Protein AF-A0A4Q3T831-F1 (afdb_monomer_lite)
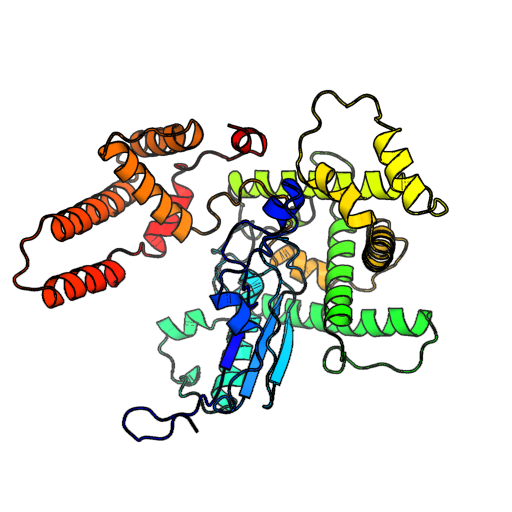
Foldseek 3Di:
DDDDVNHDAAALEAEEAQDAQQDACQPLNCLLVVPPPCPRHDPVSVVQADEDDPSYAAYEYEHELAADDSRRPGDDHHYPHHYHYHYAHFYRCLQVPFFDQCALLAHNALQRASNLVNVVVSLVVCVVSVNPDDDLVPDDPVVNRNNHHDPVLVVLRVQVLVLLQVQLVVVVVVVPDDDDDGLRGPPDPVSNSLSSLLLVLLQQLVFLDPDPPSHGLLPPARNHDHDPQSVQVVSVLSVVVVVLLVLLVVDDPPDDLVVSLVCLVVPPPPPPVDPQADVSVNVNVQSPDPVSVVVSVVSSCSSVCVDDRDDDSSSCNCNHHHDDDNDDPDDPDQRGLQSLLVVLLVLVVCVVVVHDDDPQSVQLVVLVVPQDCVLVVLVVLSVVLVVLVVCLVPDDDPDPVRNVVSVVVCVVVNGDDPVSSVSSVPSCSHDHDHSVSRVD

pLDDT: mean 71.78, std 18.28, range [27.22, 97.31]

Structure (mmCIF, N/CA/C/O backbone):
data_AF-A0A4Q3T831-F1
#
_entry.id   AF-A0A4Q3T831-F1
#
loop_
_atom_site.group_PDB
_atom_site.id
_atom_site.type_symbol
_atom_site.label_atom_id
_atom_site.label_alt_id
_atom_site.label_comp_id
_atom_site.label_asym_id
_atom_site.label_entity_id
_atom_site.label_seq_id
_atom_site.pdbx_PDB_ins_code
_atom_site.Cartn_x
_atom_site.Cartn_y
_atom_site.Cartn_z
_atom_site.occupancy
_atom_site.B_iso_or_equiv
_atom_site.auth_seq_id
_atom_site.auth_comp_id
_atom_site.auth_asym_id
_atom_site.auth_atom_id
_atom_site.pdbx_PDB_model_num
ATOM 1 N N . MET A 1 1 ? -17.849 -31.638 -5.671 1.00 66.44 1 MET A N 1
ATOM 2 C CA . MET A 1 1 ? -18.356 -30.364 -6.210 1.00 66.44 1 MET A CA 1
ATOM 3 C C . MET A 1 1 ? -19.314 -29.795 -5.189 1.00 66.44 1 MET A C 1
ATOM 5 O O . MET A 1 1 ? -20.327 -30.435 -4.913 1.00 66.44 1 MET A O 1
ATOM 9 N N . ALA A 1 2 ? -18.944 -28.670 -4.587 1.00 79.31 2 ALA A N 1
ATOM 10 C CA . ALA A 1 2 ? -19.736 -28.005 -3.566 1.00 79.31 2 ALA A CA 1
ATOM 11 C C . ALA A 1 2 ? -21.132 -27.660 -4.090 1.00 79.31 2 ALA A C 1
ATOM 13 O O . ALA A 1 2 ? -21.319 -27.343 -5.273 1.00 79.31 2 ALA A O 1
ATOM 14 N N . LYS A 1 3 ? -22.114 -27.745 -3.195 1.00 85.88 3 LYS A N 1
ATOM 15 C CA . LYS A 1 3 ? -23.504 -27.407 -3.475 1.00 85.88 3 LYS A CA 1
ATOM 16 C C . LYS A 1 3 ? -24.038 -26.481 -2.390 1.00 85.88 3 LYS A C 1
ATOM 18 O O . LYS A 1 3 ? -23.700 -26.664 -1.227 1.00 85.88 3 LYS A O 1
ATOM 23 N N . CYS A 1 4 ? -24.888 -25.543 -2.782 1.00 81.81 4 CYS A N 1
ATOM 24 C CA . CYS A 1 4 ? -25.719 -24.735 -1.894 1.00 81.81 4 CYS A CA 1
ATOM 25 C C . CYS A 1 4 ? -27.172 -25.030 -2.279 1.00 81.81 4 CYS A C 1
ATOM 27 O O . CYS A 1 4 ? -27.514 -24.903 -3.453 1.00 81.81 4 CYS A O 1
ATOM 29 N N . ASP A 1 5 ? -27.973 -25.556 -1.351 1.00 87.81 5 ASP A N 1
ATOM 30 C CA . ASP A 1 5 ? -29.356 -26.003 -1.596 1.00 87.81 5 ASP A CA 1
ATOM 31 C C . ASP A 1 5 ? -29.519 -26.923 -2.819 1.00 87.81 5 ASP A C 1
ATOM 33 O O . ASP A 1 5 ? -30.431 -26.810 -3.634 1.00 87.81 5 ASP A O 1
ATOM 37 N N . GLY A 1 6 ? -28.574 -27.854 -2.981 1.00 88.44 6 GLY A N 1
ATOM 38 C CA . GLY A 1 6 ? -28.557 -28.802 -4.097 1.00 88.44 6 GLY A CA 1
ATOM 39 C C . GLY A 1 6 ? -28.036 -28.227 -5.420 1.00 88.44 6 GLY A C 1
ATOM 40 O O . GLY A 1 6 ? -27.720 -29.008 -6.324 1.00 88.44 6 GLY A O 1
ATOM 41 N N . LEU A 1 7 ? -27.854 -26.907 -5.520 1.00 88.75 7 LEU A N 1
ATOM 42 C CA . LEU A 1 7 ? -27.310 -26.239 -6.697 1.00 88.75 7 LEU A CA 1
ATOM 43 C C . LEU A 1 7 ? -25.777 -26.260 -6.684 1.00 88.75 7 LEU A C 1
ATOM 45 O O . LEU A 1 7 ? -25.170 -25.930 -5.666 1.00 88.75 7 LEU A O 1
ATOM 49 N N . PRO A 1 8 ? -25.122 -26.631 -7.796 1.00 89.25 8 PRO A N 1
ATOM 50 C CA . PRO A 1 8 ? -23.668 -26.616 -7.891 1.00 89.25 8 PRO A CA 1
ATOM 51 C C . PRO A 1 8 ? -23.115 -25.193 -7.751 1.00 89.25 8 PRO A C 1
ATOM 53 O O . PRO A 1 8 ? -23.466 -24.311 -8.532 1.00 89.25 8 PRO A O 1
ATOM 56 N N . VAL A 1 9 ? -22.188 -24.992 -6.815 1.00 91.44 9 VAL A N 1
ATOM 57 C CA . VAL A 1 9 ? -21.517 -23.702 -6.605 1.00 91.44 9 VAL A CA 1
ATOM 58 C C . VAL A 1 9 ? -20.147 -23.708 -7.275 1.00 91.44 9 VAL A C 1
ATOM 60 O O . VAL A 1 9 ? -19.443 -24.721 -7.298 1.00 91.44 9 VAL A O 1
ATOM 63 N N . ARG A 1 10 ? -19.772 -22.566 -7.857 1.00 90.94 10 ARG A N 1
ATOM 64 C CA . ARG A 1 10 ? -18.441 -22.305 -8.416 1.00 90.94 10 ARG A CA 1
ATOM 65 C C . ARG A 1 10 ? -18.035 -20.874 -8.097 1.00 90.94 10 ARG A C 1
ATOM 67 O O . ARG A 1 10 ? -18.865 -19.974 -8.180 1.00 90.94 10 ARG A O 1
ATOM 74 N N . ILE A 1 11 ? -16.751 -20.669 -7.830 1.00 93.06 11 ILE A N 1
ATOM 75 C CA . ILE A 1 11 ? -16.154 -19.337 -7.740 1.00 93.06 11 ILE A CA 1
ATOM 76 C C . ILE A 1 11 ? -15.509 -19.059 -9.099 1.00 93.06 11 ILE A C 1
ATOM 78 O O . ILE A 1 11 ? -14.463 -19.615 -9.433 1.00 93.06 11 ILE A O 1
ATOM 82 N N . GLY A 1 12 ? -16.182 -18.255 -9.927 1.00 93.06 12 GLY A N 1
ATOM 83 C CA . GLY A 1 12 ? -15.741 -17.974 -11.300 1.00 93.06 12 GLY A CA 1
ATOM 84 C C . GLY A 1 12 ? -14.430 -17.186 -11.368 1.00 93.06 12 GLY A C 1
ATOM 85 O O . GLY A 1 12 ? -13.609 -17.428 -12.251 1.00 93.06 12 GLY A O 1
ATOM 86 N N . PHE A 1 13 ? -14.221 -16.286 -10.409 1.00 96.19 13 PHE A N 1
ATOM 87 C CA . PHE A 1 13 ? -13.048 -15.431 -10.311 1.00 96.19 13 PHE A CA 1
ATOM 88 C C . PHE A 1 13 ? -12.787 -15.083 -8.846 1.00 96.19 13 PHE A C 1
ATOM 90 O O . PHE A 1 13 ? -13.714 -14.697 -8.136 1.00 96.19 13 PHE A O 1
ATOM 97 N N . LEU A 1 14 ? -11.535 -15.208 -8.415 1.00 96.31 14 LEU A N 1
ATOM 98 C CA . LEU A 1 14 ? -11.050 -14.755 -7.118 1.00 96.31 14 LEU A CA 1
ATOM 99 C C . LEU A 1 14 ? -9.979 -13.683 -7.351 1.00 96.31 14 LEU A C 1
ATOM 101 O O . LEU A 1 14 ? -8.884 -13.990 -7.821 1.00 96.31 14 LEU A O 1
ATOM 105 N N . GLY A 1 15 ? -10.324 -12.428 -7.066 1.00 96.19 15 GLY A N 1
ATOM 106 C CA . GLY A 1 15 ? -9.401 -11.297 -7.117 1.00 96.19 15 GLY A CA 1
ATOM 107 C C . GLY A 1 15 ? -8.877 -10.988 -5.722 1.00 96.19 15 GLY A C 1
ATOM 108 O O . GLY A 1 15 ? -9.672 -10.779 -4.811 1.00 96.19 15 GLY A O 1
ATOM 109 N N . LEU A 1 16 ? -7.559 -10.978 -5.563 1.00 94.38 16 LEU A N 1
ATOM 110 C CA . LEU A 1 16 ? -6.878 -10.760 -4.294 1.00 94.38 16 LEU A CA 1
ATOM 111 C C . LEU A 1 16 ? -5.893 -9.601 -4.423 1.00 94.38 16 LEU A C 1
ATOM 113 O O . LEU A 1 16 ? -5.193 -9.484 -5.431 1.00 94.38 16 LEU A O 1
ATOM 117 N N . PHE A 1 17 ? -5.808 -8.792 -3.375 1.00 94.19 17 PHE A N 1
ATOM 118 C CA . PHE A 1 17 ? -4.806 -7.746 -3.221 1.00 94.19 17 PHE A CA 1
ATOM 119 C C . PHE A 1 17 ? -4.042 -8.018 -1.933 1.00 94.19 17 PHE A C 1
ATOM 121 O O . PHE A 1 17 ? -4.667 -8.208 -0.893 1.00 94.19 17 PHE A O 1
ATOM 128 N N . GLU A 1 18 ? -2.721 -8.093 -2.045 1.00 87.69 18 GLU A N 1
ATOM 129 C CA . GLU A 1 18 ? -1.733 -8.215 -0.976 1.00 87.69 18 GLU A CA 1
ATOM 130 C C . GLU A 1 18 ? -2.238 -8.932 0.283 1.00 87.69 18 GLU A C 1
ATOM 132 O O . GLU A 1 18 ? -2.430 -8.335 1.339 1.00 87.69 18 GLU A O 1
ATOM 137 N N . CYS A 1 19 ? -2.511 -10.233 0.170 1.00 82.69 19 CYS A N 1
ATOM 138 C CA . CYS A 1 19 ? -3.091 -10.989 1.277 1.00 82.69 19 CYS A CA 1
ATOM 139 C C . CYS A 1 19 ? -2.141 -11.082 2.477 1.00 82.69 19 CYS A C 1
ATOM 141 O O . CYS A 1 19 ? -0.988 -11.486 2.338 1.00 82.69 19 CYS A O 1
ATOM 143 N N . VAL A 1 20 ? -2.664 -10.822 3.677 1.00 76.25 20 VAL A N 1
ATOM 144 C CA . VAL A 1 20 ? -1.948 -10.960 4.952 1.00 76.25 20 VAL A CA 1
ATOM 145 C C . VAL A 1 20 ? -2.756 -11.863 5.882 1.00 76.25 20 VAL A C 1
ATOM 147 O O . VAL A 1 20 ? -3.872 -11.529 6.267 1.00 76.25 20 VAL A O 1
ATOM 150 N N . ALA A 1 21 ? -2.208 -13.026 6.243 1.00 61.59 21 ALA A N 1
ATOM 151 C CA . ALA A 1 21 ? -2.869 -14.013 7.106 1.00 61.59 21 ALA A CA 1
ATOM 152 C C . ALA A 1 21 ? -2.346 -14.024 8.555 1.00 61.59 21 ALA A C 1
ATOM 154 O O . ALA A 1 21 ? -2.582 -14.984 9.293 1.00 61.59 21 ALA A O 1
ATOM 155 N N . SER A 1 22 ? -1.614 -12.991 8.979 1.00 55.34 22 SER A N 1
ATOM 156 C CA . SER A 1 22 ? -1.247 -12.798 10.384 1.00 55.34 22 SER A CA 1
ATOM 157 C C . SER A 1 22 ? -2.338 -12.011 11.104 1.00 55.34 22 SER A C 1
ATOM 159 O O . SER A 1 22 ? -2.467 -10.804 10.926 1.00 55.34 22 SER A O 1
ATOM 161 N N . VAL A 1 23 ? -3.101 -12.694 11.951 1.00 39.81 23 VAL A N 1
ATOM 162 C CA . VAL A 1 23 ? -3.915 -12.056 12.990 1.00 39.81 23 VAL A CA 1
ATOM 163 C C . VAL A 1 23 ? -3.530 -12.761 14.287 1.00 39.81 23 VAL A C 1
ATOM 165 O O . VAL A 1 23 ? -3.623 -13.983 14.368 1.00 39.81 23 VAL A O 1
ATOM 168 N N . GLY A 1 24 ? -2.995 -12.018 15.257 1.00 41.53 24 GLY A N 1
ATOM 169 C CA . GLY A 1 24 ? -2.361 -12.546 16.473 1.00 41.53 24 GLY A CA 1
ATOM 170 C C . GLY A 1 24 ? -1.167 -11.689 16.915 1.00 41.53 24 GLY A C 1
ATOM 171 O O . GLY A 1 24 ? -0.961 -10.605 16.370 1.00 41.53 24 GLY A O 1
ATOM 172 N N . LEU A 1 25 ? -0.363 -12.163 17.885 1.00 36.12 25 LEU A N 1
ATOM 173 C CA . LEU A 1 25 ? 0.940 -11.547 18.187 1.00 36.12 25 LEU A CA 1
ATOM 174 C C . LEU A 1 25 ? 1.738 -11.451 16.882 1.00 36.12 25 LEU A C 1
ATOM 176 O O . LEU A 1 25 ? 2.083 -12.469 16.284 1.00 36.12 25 LEU A O 1
ATOM 180 N N . ALA A 1 26 ? 2.018 -10.222 16.468 1.00 43.75 26 ALA A N 1
ATOM 181 C CA . ALA A 1 26 ? 2.824 -9.900 15.307 1.00 43.75 26 ALA A CA 1
ATOM 182 C C . ALA A 1 26 ? 4.107 -10.743 15.220 1.00 43.75 26 ALA A C 1
ATOM 184 O O . ALA A 1 26 ? 4.746 -10.992 16.247 1.00 43.75 26 ALA A O 1
ATOM 185 N N . ASP A 1 27 ? 4.560 -11.121 14.015 1.00 42.66 27 ASP A N 1
ATOM 186 C CA . ASP A 1 27 ? 5.849 -11.823 13.857 1.00 42.66 27 ASP A CA 1
ATOM 187 C C . ASP A 1 27 ? 7.002 -10.999 14.463 1.00 42.66 27 ASP A C 1
ATOM 189 O O . ASP A 1 27 ? 7.954 -11.548 15.012 1.00 42.66 27 ASP A O 1
ATOM 193 N N . SER A 1 28 ? 6.882 -9.670 14.464 1.00 38.12 28 SER A N 1
ATOM 194 C CA . SER A 1 28 ? 7.764 -8.743 15.182 1.00 38.12 28 SER A CA 1
ATOM 195 C C . SER A 1 28 ? 7.709 -8.901 16.709 1.00 38.12 28 SER A C 1
ATOM 197 O O . SER A 1 28 ? 8.761 -8.909 17.338 1.00 38.12 28 SER A O 1
ATOM 199 N N . ALA A 1 29 ? 6.528 -9.061 17.312 1.00 38.28 29 ALA A N 1
ATOM 200 C CA . ALA A 1 29 ? 6.341 -9.251 18.747 1.00 38.28 29 ALA A CA 1
ATOM 201 C C . ALA A 1 29 ? 6.828 -10.644 19.180 1.00 38.28 29 ALA A C 1
ATOM 203 O O . ALA A 1 29 ? 7.509 -10.771 20.195 1.00 38.28 29 ALA A O 1
ATOM 204 N N . ARG A 1 30 ? 6.628 -11.675 18.347 1.00 51.44 30 ARG A N 1
ATOM 205 C CA . ARG A 1 30 ? 7.252 -13.002 18.501 1.00 51.44 30 ARG A CA 1
ATOM 206 C C . ARG A 1 30 ? 8.780 -12.920 18.425 1.00 51.44 30 ARG A C 1
ATOM 208 O O . ARG A 1 30 ? 9.484 -13.445 19.292 1.00 51.44 30 ARG A O 1
ATOM 215 N N . ARG A 1 31 ? 9.312 -12.239 17.402 1.00 44.28 31 ARG A N 1
ATOM 216 C CA . ARG A 1 31 ? 10.754 -12.010 17.218 1.00 44.28 31 ARG A CA 1
ATOM 217 C C . ARG A 1 31 ? 11.348 -11.067 18.252 1.00 44.28 31 ARG A C 1
ATOM 219 O O . ARG A 1 31 ? 12.555 -11.128 18.433 1.00 44.28 31 ARG A O 1
ATOM 226 N N . ALA A 1 32 ? 10.568 -10.232 18.926 1.00 41.03 32 ALA A N 1
ATOM 227 C CA . ALA A 1 32 ? 11.025 -9.433 20.056 1.00 41.03 32 ALA A CA 1
ATOM 228 C C . ALA A 1 32 ? 11.035 -10.278 21.342 1.00 41.03 32 ALA A C 1
ATOM 230 O O . ALA A 1 32 ? 12.043 -10.305 22.045 1.00 41.03 32 ALA A O 1
ATOM 231 N N . ALA A 1 33 ? 9.977 -11.060 21.585 1.00 39.88 33 ALA A N 1
ATOM 232 C CA . ALA A 1 33 ? 9.786 -11.861 22.797 1.00 39.88 33 ALA A CA 1
ATOM 233 C C . ALA A 1 33 ? 10.548 -13.202 22.820 1.00 39.88 33 ALA A C 1
ATOM 235 O O . ALA A 1 33 ? 10.699 -13.798 23.880 1.00 39.88 33 ALA A O 1
ATOM 236 N N . GLY A 1 34 ? 11.056 -13.696 21.682 1.00 37.34 34 GLY A N 1
ATOM 237 C CA . GLY A 1 34 ? 11.853 -14.932 21.636 1.00 37.34 34 GLY A CA 1
ATOM 238 C C . GLY A 1 34 ? 11.060 -16.215 21.912 1.00 37.34 34 GLY A C 1
ATOM 239 O O . GLY A 1 34 ? 11.649 -17.204 22.335 1.00 37.34 34 GLY A O 1
ATOM 240 N N . LEU A 1 35 ? 9.746 -16.206 21.672 1.00 42.84 35 LEU A N 1
ATOM 241 C CA . LEU A 1 35 ? 8.854 -17.345 21.894 1.00 42.84 35 LEU A CA 1
ATOM 242 C C . LEU A 1 35 ? 8.800 -18.241 20.635 1.00 42.84 35 LEU A C 1
ATOM 244 O O . LEU A 1 35 ? 8.311 -17.793 19.596 1.00 42.84 35 LEU A O 1
ATOM 248 N N . PRO A 1 36 ? 9.295 -19.494 20.684 1.00 39.22 36 PRO A N 1
ATOM 249 C CA . PRO A 1 36 ? 9.430 -20.346 19.498 1.00 39.22 36 PRO A CA 1
ATOM 250 C C . PRO A 1 36 ? 8.151 -21.100 19.078 1.00 39.22 36 PRO A C 1
ATOM 252 O O . PRO A 1 36 ? 8.168 -21.726 18.025 1.00 39.22 36 PRO A O 1
ATOM 255 N N . MET A 1 37 ? 7.055 -21.047 19.852 1.00 36.31 37 MET A N 1
ATOM 256 C CA . MET A 1 37 ? 5.898 -21.961 19.706 1.00 36.31 37 MET A CA 1
ATOM 257 C C . MET A 1 37 ? 4.566 -21.294 19.298 1.00 36.31 37 MET A C 1
ATOM 259 O O . MET A 1 37 ? 3.517 -21.918 19.417 1.00 36.31 37 MET A O 1
ATOM 263 N N . ALA A 1 38 ? 4.578 -20.047 18.822 1.00 40.38 38 ALA A N 1
ATOM 264 C CA . ALA A 1 38 ? 3.385 -19.376 18.296 1.00 40.38 38 ALA A CA 1
ATOM 265 C C . ALA A 1 38 ? 3.755 -18.661 16.993 1.00 40.38 38 ALA A C 1
ATOM 267 O O . ALA A 1 38 ? 4.448 -17.649 17.013 1.00 40.38 38 ALA A O 1
ATOM 268 N N . ASP A 1 39 ? 3.347 -19.210 15.855 1.00 42.56 39 ASP A N 1
ATOM 269 C CA . ASP A 1 39 ? 3.689 -18.744 14.506 1.00 42.56 39 ASP A CA 1
ATOM 270 C C . ASP A 1 39 ? 2.842 -17.546 14.031 1.00 42.56 39 ASP A C 1
ATOM 272 O O . ASP A 1 39 ? 2.911 -17.167 12.867 1.00 42.56 39 ASP A O 1
ATOM 276 N N . GLY A 1 40 ? 2.069 -16.922 14.928 1.00 41.53 40 GLY A N 1
ATOM 277 C CA . GLY A 1 40 ? 1.217 -15.770 14.613 1.00 41.53 40 GLY A CA 1
ATOM 278 C C . GLY A 1 40 ? -0.035 -16.127 13.806 1.00 41.53 40 GLY A C 1
ATOM 279 O O . GLY A 1 40 ? -0.748 -15.231 13.357 1.00 41.53 40 GLY A O 1
ATOM 280 N N . HIS A 1 41 ? -0.324 -17.419 13.635 1.00 43.38 41 HIS A N 1
ATOM 281 C CA . HIS A 1 41 ? -1.522 -17.894 12.964 1.00 43.38 41 HIS A CA 1
ATOM 282 C C . HIS A 1 41 ? -2.525 -18.406 13.992 1.00 43.38 41 HIS A C 1
ATOM 284 O O . HIS A 1 41 ? -2.296 -19.401 14.676 1.00 43.38 41 HIS A O 1
ATOM 290 N N . PHE A 1 42 ? -3.690 -17.760 14.079 1.00 44.25 42 PHE A N 1
ATOM 291 C CA . PHE A 1 42 ? -4.866 -18.461 14.593 1.00 44.25 42 PHE A CA 1
ATOM 292 C C . PHE A 1 42 ? -5.132 -19.701 13.727 1.00 44.25 42 PHE A C 1
ATOM 294 O O . PHE A 1 42 ? -4.786 -19.730 12.545 1.00 44.25 42 PHE A O 1
ATOM 301 N N . ALA A 1 43 ? -5.799 -20.711 14.292 1.00 46.50 43 ALA A N 1
ATOM 302 C CA . ALA A 1 43 ? -6.079 -21.981 13.614 1.00 46.50 43 ALA A CA 1
ATOM 303 C C . ALA A 1 43 ? -6.717 -21.822 12.213 1.00 46.50 43 ALA A C 1
ATOM 305 O O . ALA A 1 43 ? -6.499 -22.662 11.345 1.00 46.50 43 ALA A O 1
ATOM 306 N N . TRP A 1 44 ? -7.445 -20.726 11.956 1.00 49.38 44 TRP A N 1
ATOM 307 C CA . TRP A 1 44 ? -8.031 -20.428 10.644 1.00 49.38 44 TRP A CA 1
ATOM 308 C C . TRP A 1 44 ? -7.004 -19.989 9.585 1.00 49.38 44 T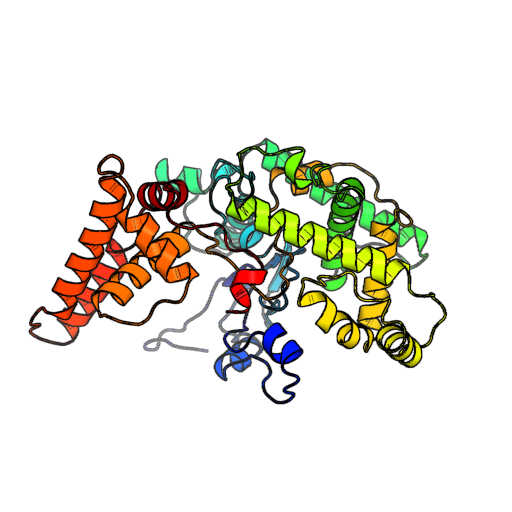RP A C 1
ATOM 310 O O . TRP A 1 44 ? -7.199 -20.256 8.405 1.00 49.38 44 TRP A O 1
ATOM 320 N N . ALA A 1 45 ? -5.885 -19.364 9.959 1.00 50.53 45 ALA A N 1
ATOM 321 C CA . ALA A 1 45 ? -4.866 -18.934 8.999 1.00 50.53 45 ALA A CA 1
ATOM 322 C C . ALA A 1 45 ? -4.032 -20.114 8.458 1.00 50.53 45 ALA A C 1
ATOM 324 O O . ALA A 1 45 ? -3.479 -20.035 7.360 1.00 50.53 45 ALA A O 1
ATOM 325 N N . ALA A 1 46 ? -4.002 -21.246 9.174 1.00 54.50 46 ALA A N 1
ATOM 326 C CA . ALA A 1 46 ? -3.493 -22.508 8.637 1.00 54.50 46 ALA A CA 1
ATOM 327 C C . ALA A 1 46 ? -4.357 -23.032 7.471 1.00 54.50 46 ALA A C 1
ATOM 329 O O . ALA A 1 46 ? -3.824 -23.639 6.544 1.00 54.50 46 ALA A O 1
ATOM 330 N N . GLU A 1 47 ? -5.667 -22.751 7.472 1.00 59.94 47 GLU A N 1
ATOM 331 C CA . GLU A 1 47 ? -6.566 -23.091 6.360 1.00 59.94 47 GLU A CA 1
ATOM 332 C C . GLU A 1 47 ? -6.283 -22.239 5.114 1.00 59.94 47 GLU A C 1
ATOM 334 O O . GLU A 1 47 ? -6.321 -22.761 4.005 1.00 59.94 47 GLU A O 1
ATOM 339 N N . VAL A 1 48 ? -5.913 -20.962 5.278 1.00 62.62 48 VAL A N 1
ATOM 340 C CA . VAL A 1 48 ? -5.587 -20.044 4.162 1.00 62.62 48 VAL A CA 1
ATOM 341 C C . VAL A 1 48 ? -4.328 -20.478 3.393 1.00 62.62 48 VAL A C 1
ATOM 343 O O . VAL A 1 48 ? -4.161 -20.134 2.226 1.00 62.62 48 VAL A O 1
ATOM 346 N N . ARG A 1 49 ? -3.451 -21.274 4.019 1.00 64.75 49 ARG A N 1
ATOM 347 C CA . ARG A 1 49 ? -2.263 -21.853 3.368 1.00 64.75 49 ARG A CA 1
ATOM 348 C C . ARG A 1 49 ? -2.536 -23.120 2.568 1.00 64.75 49 ARG A C 1
ATOM 350 O O . ARG A 1 49 ? -1.646 -23.567 1.845 1.00 64.75 49 ARG A O 1
ATOM 357 N N . LYS A 1 50 ? -3.710 -23.734 2.723 1.00 74.50 50 LYS A N 1
ATOM 358 C CA . LYS A 1 50 ? -4.075 -24.902 1.923 1.00 74.50 50 LYS A CA 1
ATOM 359 C C . LYS A 1 50 ? -4.344 -24.471 0.487 1.00 74.50 50 LYS A C 1
ATOM 361 O O . LYS A 1 50 ? -4.737 -23.336 0.223 1.00 74.50 50 LYS A O 1
ATOM 366 N N . THR A 1 51 ? -4.162 -25.403 -0.440 1.00 82.50 51 THR A N 1
ATOM 367 C CA . THR A 1 51 ? -4.575 -25.205 -1.826 1.00 82.50 51 THR A CA 1
ATOM 368 C C . THR A 1 51 ? -6.057 -24.850 -1.879 1.00 82.50 51 THR A C 1
ATOM 370 O O . THR A 1 51 ? -6.881 -25.492 -1.222 1.00 82.50 51 THR A O 1
ATOM 373 N N . LEU A 1 52 ? -6.390 -23.818 -2.655 1.00 87.19 52 LEU A N 1
ATOM 374 C CA . LEU A 1 52 ? -7.764 -23.386 -2.854 1.00 87.19 52 LEU A CA 1
ATOM 375 C C . LEU A 1 52 ? -8.644 -24.544 -3.338 1.00 87.19 52 LEU A C 1
ATOM 377 O O . LEU A 1 52 ? -8.188 -25.398 -4.103 1.00 87.19 52 LEU A O 1
ATOM 381 N N . PRO A 1 53 ? -9.929 -24.544 -2.950 1.00 88.38 53 PRO A N 1
ATOM 382 C CA . PRO A 1 53 ? -10.847 -25.593 -3.351 1.00 88.38 53 PRO A CA 1
ATOM 383 C C . PRO A 1 53 ? -11.040 -25.620 -4.882 1.00 88.38 53 PRO A C 1
ATOM 385 O O . PRO A 1 53 ? -11.022 -24.566 -5.530 1.00 88.38 53 PRO A O 1
ATOM 388 N N . PRO A 1 54 ? -11.290 -26.802 -5.481 1.00 89.75 54 PRO A N 1
ATOM 389 C CA . PRO A 1 54 ? -11.426 -26.981 -6.935 1.00 89.75 54 PRO A CA 1
ATOM 390 C C . PRO A 1 54 ? -12.628 -26.237 -7.546 1.00 89.75 54 PRO A C 1
ATOM 392 O O . PRO A 1 54 ? -12.784 -26.147 -8.767 1.00 89.75 54 PRO A O 1
ATOM 395 N N . GLU A 1 55 ? -13.520 -25.715 -6.707 1.00 92.62 55 GLU A N 1
ATOM 396 C CA . GLU A 1 55 ? -14.605 -24.821 -7.085 1.00 92.62 55 GLU A CA 1
ATOM 397 C C . GLU A 1 55 ? -14.114 -23.469 -7.627 1.00 92.62 55 GLU A C 1
ATOM 399 O O . GLU A 1 55 ? -14.855 -22.838 -8.391 1.00 92.62 55 GLU A O 1
ATOM 404 N N . VAL A 1 56 ? -12.895 -23.040 -7.275 1.00 92.81 56 VAL A N 1
ATOM 405 C CA . VAL A 1 56 ? -12.266 -21.812 -7.779 1.00 92.81 56 VAL A CA 1
ATOM 406 C C . VAL A 1 56 ? -11.738 -22.040 -9.192 1.00 92.81 56 VAL A C 1
ATOM 408 O O . VAL A 1 56 ? -10.993 -22.979 -9.459 1.00 92.81 56 VAL A O 1
ATOM 411 N N . ARG A 1 57 ? -12.155 -21.186 -10.132 1.00 93.56 57 ARG A N 1
ATOM 412 C CA . ARG A 1 57 ? -11.861 -21.357 -11.566 1.00 93.56 57 ARG A CA 1
ATOM 413 C C . ARG A 1 57 ? -10.752 -20.465 -12.094 1.00 93.56 57 ARG A C 1
ATOM 415 O O . ARG A 1 57 ? -10.155 -20.812 -13.111 1.00 93.56 57 ARG A O 1
ATOM 422 N N . ARG A 1 58 ? -10.504 -19.331 -11.449 1.00 93.75 58 ARG A N 1
ATOM 423 C CA . ARG A 1 58 ? -9.450 -18.389 -11.820 1.00 93.75 58 ARG A CA 1
ATOM 424 C C . ARG A 1 58 ? -9.077 -17.537 -10.621 1.00 93.75 58 ARG A C 1
ATOM 426 O O . ARG A 1 58 ? -9.970 -17.059 -9.924 1.00 93.75 58 ARG A O 1
ATOM 433 N N . VAL A 1 59 ? -7.783 -17.305 -10.443 1.00 94.19 59 VAL A N 1
ATOM 434 C CA . VAL A 1 59 ? -7.243 -16.447 -9.387 1.00 94.19 59 VAL A CA 1
ATOM 435 C C . VAL A 1 59 ? -6.341 -15.386 -10.002 1.00 94.19 59 VAL A C 1
ATOM 437 O O . VAL A 1 59 ? -5.481 -15.701 -10.825 1.00 94.19 59 VAL A O 1
ATOM 440 N N . VAL A 1 60 ? -6.521 -14.139 -9.580 1.00 95.00 60 VAL A N 1
ATOM 441 C CA . VAL A 1 60 ? -5.566 -13.051 -9.812 1.00 95.00 60 VAL A CA 1
ATOM 442 C C . VAL A 1 60 ? -5.186 -12.482 -8.456 1.00 95.00 60 VAL A C 1
ATOM 444 O O . VAL A 1 60 ? -6.066 -12.080 -7.701 1.00 95.00 60 VAL A O 1
ATOM 447 N N . HIS A 1 61 ? -3.894 -12.448 -8.154 1.00 91.69 61 HIS A N 1
ATOM 448 C CA . HIS A 1 61 ? -3.364 -11.953 -6.891 1.00 91.69 61 HIS A CA 1
ATOM 449 C C . HIS A 1 61 ? -2.331 -10.855 -7.155 1.00 91.69 61 HIS A C 1
ATOM 451 O O . HIS A 1 61 ? -1.298 -11.093 -7.776 1.00 91.69 61 HIS A O 1
ATOM 457 N N . MET A 1 62 ? -2.635 -9.632 -6.731 1.00 93.88 62 MET A N 1
ATOM 458 C CA . MET A 1 62 ? -1.754 -8.475 -6.890 1.00 93.88 62 MET A CA 1
ATOM 459 C C . MET A 1 62 ? -0.937 -8.273 -5.623 1.00 93.88 62 MET A C 1
ATOM 461 O O . MET A 1 62 ? -1.513 -8.230 -4.542 1.00 93.88 62 MET A O 1
ATOM 465 N N . LEU A 1 63 ? 0.381 -8.172 -5.769 1.00 86.38 63 LEU A N 1
ATOM 466 C CA . LEU A 1 63 ? 1.348 -8.222 -4.679 1.00 86.38 63 LEU A CA 1
ATOM 467 C C . LEU A 1 63 ? 2.098 -6.895 -4.546 1.00 86.38 63 LEU A C 1
ATOM 469 O O . LEU A 1 63 ? 2.534 -6.346 -5.558 1.00 86.38 63 LEU A O 1
ATOM 473 N N . ALA A 1 64 ? 2.310 -6.408 -3.331 1.00 89.19 64 ALA A N 1
ATOM 474 C CA . ALA A 1 64 ? 3.083 -5.208 -3.040 1.00 89.19 64 ALA A CA 1
ATOM 475 C C . ALA A 1 64 ? 4.583 -5.518 -3.027 1.00 89.19 64 ALA A C 1
ATOM 477 O O . ALA A 1 64 ? 5.067 -6.369 -2.285 1.00 89.19 64 ALA A O 1
ATOM 478 N N . ALA A 1 65 ? 5.347 -4.818 -3.862 1.00 86.75 65 ALA A N 1
ATOM 479 C CA . ALA A 1 65 ? 6.777 -5.071 -3.991 1.00 86.75 65 ALA A CA 1
ATOM 480 C C . ALA A 1 65 ? 7.622 -4.453 -2.869 1.00 86.75 65 ALA A C 1
ATOM 482 O O . ALA A 1 65 ? 8.755 -4.883 -2.659 1.00 86.75 65 ALA A O 1
ATOM 483 N N . HIS A 1 66 ? 7.105 -3.420 -2.200 1.00 88.19 66 HIS A N 1
ATOM 484 C CA . HIS A 1 66 ? 7.851 -2.642 -1.211 1.00 88.19 66 HIS A CA 1
ATOM 485 C C . HIS A 1 66 ? 7.324 -2.822 0.214 1.00 88.19 66 HIS A C 1
ATOM 487 O O . HIS A 1 66 ? 7.855 -2.200 1.127 1.00 88.19 66 HIS A O 1
ATOM 493 N N . GLU A 1 67 ? 6.320 -3.674 0.434 1.00 82.94 67 GLU A N 1
ATOM 494 C CA . GLU A 1 67 ? 5.825 -3.970 1.777 1.00 82.94 67 GLU A CA 1
ATOM 495 C C . GLU A 1 67 ? 6.874 -4.774 2.563 1.00 82.94 67 GLU A C 1
ATOM 497 O O . GLU A 1 67 ? 7.182 -5.922 2.248 1.00 82.94 67 GLU A O 1
ATOM 502 N N . GLN A 1 68 ? 7.473 -4.143 3.574 1.00 71.94 68 GLN A N 1
ATOM 503 C CA . GLN A 1 68 ? 8.596 -4.703 4.337 1.00 71.94 68 GLN A CA 1
ATOM 504 C C . GLN A 1 68 ? 8.267 -4.932 5.809 1.00 71.94 68 GLN A C 1
ATOM 506 O O . GLN A 1 68 ? 9.120 -5.390 6.579 1.00 71.94 68 GLN A O 1
ATOM 511 N N . ARG A 1 69 ? 7.040 -4.618 6.232 1.00 72.12 69 ARG A N 1
ATOM 512 C CA . ARG A 1 69 ? 6.652 -4.744 7.630 1.00 72.12 69 ARG A CA 1
ATOM 513 C C . ARG A 1 69 ? 6.521 -6.212 7.978 1.00 72.12 69 ARG A C 1
ATOM 515 O O . ARG A 1 69 ? 5.737 -6.949 7.392 1.00 72.12 69 ARG A O 1
ATOM 522 N N . LEU A 1 70 ? 7.193 -6.610 9.054 1.00 59.56 70 LEU A N 1
ATOM 523 C CA . LEU A 1 70 ? 7.048 -7.949 9.641 1.00 59.56 70 LEU A CA 1
ATOM 524 C C . LEU A 1 70 ? 5.604 -8.282 10.044 1.00 59.56 70 LEU A C 1
ATOM 526 O O . LEU A 1 70 ? 5.276 -9.442 10.263 1.00 59.56 70 LEU A O 1
ATOM 530 N N . ASN A 1 71 ? 4.771 -7.253 10.179 1.00 62.22 71 ASN A N 1
ATOM 531 C CA . ASN A 1 71 ? 3.362 -7.353 10.514 1.00 62.22 71 ASN A CA 1
ATOM 532 C C . ASN A 1 71 ? 2.438 -7.665 9.350 1.00 62.22 71 ASN A C 1
ATOM 534 O O . ASN A 1 71 ? 1.308 -8.084 9.569 1.00 62.22 71 ASN A O 1
ATOM 538 N N . PHE A 1 72 ? 2.915 -7.410 8.137 1.00 68.50 72 PHE A N 1
ATOM 539 C CA . PHE A 1 72 ? 2.188 -7.640 6.905 1.00 68.50 72 PHE A CA 1
ATOM 540 C C . PHE A 1 72 ? 2.935 -8.705 6.090 1.00 68.50 72 PHE A C 1
ATOM 542 O O . PHE A 1 72 ? 3.334 -8.441 4.959 1.00 68.50 72 PHE A O 1
ATOM 549 N N . PRO A 1 73 ? 3.199 -9.909 6.649 1.00 65.12 73 PRO A N 1
ATOM 550 C CA . PRO A 1 73 ? 3.826 -10.968 5.884 1.00 65.12 73 PRO A CA 1
ATOM 551 C C . PRO A 1 73 ? 2.881 -11.398 4.763 1.00 65.12 73 PRO A C 1
ATOM 553 O O . PRO A 1 73 ? 1.771 -11.887 5.010 1.00 65.12 73 PRO A O 1
ATOM 556 N N . LEU A 1 74 ? 3.356 -11.254 3.527 1.00 69.62 74 LEU A N 1
ATOM 557 C CA . LEU A 1 74 ? 2.626 -11.697 2.353 1.00 69.62 74 LEU A CA 1
ATOM 558 C C . LEU A 1 74 ? 2.226 -13.174 2.480 1.00 69.62 74 LEU A C 1
ATOM 560 O O . LEU A 1 74 ? 3.043 -14.064 2.731 1.00 69.62 74 LEU A O 1
ATOM 564 N N . THR A 1 75 ? 0.950 -13.439 2.233 1.00 74.44 75 THR A N 1
ATOM 565 C CA . THR A 1 75 ? 0.367 -14.774 2.151 1.00 74.44 75 THR A CA 1
ATOM 566 C C . THR A 1 75 ? 0.073 -15.107 0.698 1.00 74.44 75 THR A C 1
ATOM 568 O O . THR A 1 75 ? -0.969 -14.749 0.154 1.00 74.44 75 THR A O 1
ATOM 571 N N . ARG A 1 76 ? 1.005 -15.816 0.058 1.00 76.44 76 ARG A N 1
ATOM 572 C CA . ARG A 1 76 ? 0.810 -16.336 -1.300 1.00 76.44 76 ARG A CA 1
ATOM 573 C C . ARG A 1 76 ? -0.170 -17.504 -1.287 1.00 76.44 76 ARG A C 1
ATOM 575 O O . ARG A 1 76 ? -0.082 -18.385 -0.432 1.00 76.44 76 ARG A O 1
ATOM 582 N N . ILE A 1 77 ? -1.082 -17.506 -2.252 1.00 77.69 77 ILE A N 1
ATOM 583 C CA . ILE A 1 77 ? -2.157 -18.491 -2.349 1.00 77.69 77 ILE A CA 1
ATOM 584 C C . ILE A 1 77 ? -1.751 -19.619 -3.293 1.00 77.69 77 ILE A C 1
ATOM 586 O O . ILE A 1 77 ? -1.186 -19.390 -4.360 1.00 77.69 77 ILE A O 1
ATOM 590 N N . GLN A 1 78 ? -2.049 -20.856 -2.907 1.00 77.44 78 GLN A N 1
ATOM 591 C CA . GLN A 1 78 ? -1.859 -22.027 -3.759 1.00 77.44 78 GLN A CA 1
ATOM 592 C C . GLN A 1 78 ? -3.187 -22.384 -4.423 1.00 77.44 78 GLN A C 1
ATOM 594 O O . GLN A 1 78 ? -4.218 -22.413 -3.757 1.00 77.44 78 GLN A O 1
ATOM 599 N N . ALA A 1 79 ? -3.191 -22.659 -5.726 1.00 81.69 79 ALA A N 1
ATOM 600 C CA . ALA A 1 79 ? -4.413 -22.980 -6.457 1.00 81.69 79 ALA A CA 1
ATOM 601 C C . ALA A 1 79 ? -4.138 -23.941 -7.619 1.00 81.69 79 ALA A C 1
ATOM 603 O O . ALA A 1 79 ? -3.199 -23.726 -8.382 1.00 81.69 79 ALA A O 1
ATOM 604 N N . ASP A 1 80 ? -5.019 -24.927 -7.805 1.00 87.94 80 ASP A N 1
ATOM 605 C CA . ASP A 1 80 ? -4.965 -25.904 -8.911 1.00 87.94 80 ASP A CA 1
ATOM 606 C C . ASP A 1 80 ? -5.755 -25.440 -10.155 1.00 87.94 80 ASP A C 1
ATOM 608 O O . ASP A 1 80 ? -6.203 -26.231 -10.986 1.00 87.94 80 ASP A O 1
ATOM 612 N N . CYS A 1 81 ? -5.961 -24.130 -10.286 1.00 88.06 81 CYS A N 1
ATOM 613 C CA . CYS A 1 81 ? -6.643 -23.491 -11.409 1.00 88.06 81 CYS A CA 1
ATOM 614 C C . CYS A 1 81 ? -5.730 -22.422 -12.037 1.00 88.06 81 CYS A C 1
ATOM 616 O O . CYS A 1 81 ? -4.679 -22.122 -11.469 1.00 88.06 81 CYS A O 1
ATOM 618 N N . PRO A 1 82 ? -6.091 -21.821 -13.191 1.00 90.50 82 PRO A N 1
ATOM 619 C CA . PRO A 1 82 ? -5.368 -20.669 -13.719 1.00 90.50 82 PRO A CA 1
ATOM 620 C C . PRO A 1 82 ? -5.191 -19.579 -12.654 1.00 90.50 82 PRO A C 1
ATOM 622 O O . PRO A 1 82 ? -6.154 -18.920 -12.254 1.00 90.50 82 PRO A O 1
ATOM 625 N N . HIS A 1 83 ? -3.951 -19.413 -12.206 1.00 87.81 83 HIS A N 1
ATOM 626 C CA . HIS A 1 83 ? -3.554 -18.522 -11.128 1.00 87.81 83 HIS A CA 1
ATOM 627 C C . HIS A 1 83 ? -2.465 -17.581 -11.638 1.00 87.81 83 HIS A C 1
ATOM 629 O O . HIS A 1 83 ? -1.475 -18.021 -12.225 1.00 87.81 83 HIS A O 1
ATOM 635 N N . THR A 1 84 ? -2.668 -16.281 -11.448 1.00 88.06 84 THR A N 1
ATOM 636 C CA . THR A 1 84 ? -1.724 -15.243 -11.859 1.00 88.06 84 THR A CA 1
ATOM 637 C C . THR A 1 84 ? -1.384 -14.361 -10.670 1.00 88.06 84 THR A C 1
ATOM 639 O O . THR A 1 84 ? -2.266 -13.711 -10.114 1.00 88.06 84 THR A O 1
ATOM 642 N N . GLU A 1 85 ? -0.103 -14.312 -10.315 1.00 84.88 85 GLU A N 1
ATOM 643 C CA . GLU A 1 85 ? 0.436 -13.340 -9.368 1.00 84.88 85 GLU A CA 1
ATOM 644 C C . GLU A 1 85 ? 1.079 -12.185 -10.136 1.00 84.88 85 GLU A C 1
ATOM 646 O O . GLU A 1 85 ? 1.816 -12.409 -11.097 1.00 84.88 85 GLU A O 1
ATOM 651 N N . ILE A 1 86 ? 0.791 -10.950 -9.732 1.00 88.50 86 ILE A N 1
ATOM 652 C CA . ILE A 1 86 ? 1.300 -9.745 -10.388 1.00 88.50 86 ILE A CA 1
ATOM 653 C C . ILE A 1 86 ? 1.912 -8.854 -9.321 1.00 88.50 86 ILE A C 1
ATOM 655 O O . ILE A 1 86 ? 1.218 -8.439 -8.403 1.00 88.50 86 ILE A O 1
ATOM 659 N N . VAL A 1 87 ? 3.197 -8.537 -9.448 1.00 84.19 87 VAL A N 1
ATOM 660 C CA . VAL A 1 87 ? 3.887 -7.645 -8.511 1.00 84.19 87 VAL A CA 1
ATOM 661 C C . VAL A 1 87 ? 3.714 -6.190 -8.954 1.00 84.19 87 VAL A C 1
ATOM 663 O O . VAL A 1 87 ? 3.890 -5.857 -10.126 1.00 84.19 87 VAL A O 1
ATOM 666 N N . TYR A 1 88 ? 3.340 -5.340 -8.005 1.00 92.94 88 TYR A N 1
ATOM 667 C CA . TYR A 1 88 ? 3.043 -3.923 -8.163 1.00 92.94 88 TYR A CA 1
ATOM 668 C C . TYR A 1 88 ? 4.035 -3.088 -7.341 1.00 92.94 88 TYR A C 1
ATOM 670 O O . TYR A 1 88 ? 4.282 -3.424 -6.179 1.00 92.94 88 TYR A O 1
ATOM 678 N N . PRO A 1 89 ? 4.589 -1.980 -7.873 1.00 93.88 89 PRO A N 1
ATOM 679 C CA . PRO A 1 89 ? 5.230 -0.989 -7.024 1.00 93.88 89 PRO A CA 1
ATOM 680 C C . PRO A 1 89 ? 4.237 -0.437 -6.008 1.00 93.88 89 PRO A C 1
ATOM 682 O O . PRO A 1 89 ? 3.147 -0.002 -6.368 1.00 93.88 89 PRO A O 1
ATOM 685 N N . GLY A 1 90 ? 4.656 -0.425 -4.752 1.00 91.94 90 GLY A N 1
ATOM 686 C CA . GLY A 1 90 ? 3.889 0.140 -3.656 1.00 91.94 90 GLY A CA 1
ATOM 687 C C . GLY A 1 90 ? 4.062 -0.638 -2.364 1.00 91.94 90 GLY A C 1
ATOM 688 O O . GLY A 1 90 ? 4.620 -1.739 -2.362 1.00 91.94 90 GLY A O 1
ATOM 689 N N . MET A 1 91 ? 3.585 -0.031 -1.285 1.00 89.25 91 MET A N 1
ATOM 690 C CA . MET A 1 91 ? 3.321 -0.683 -0.001 1.00 89.25 91 MET A CA 1
ATOM 691 C C . MET A 1 91 ? 1.962 -1.408 -0.042 1.00 89.25 91 MET A C 1
ATOM 693 O O . MET A 1 91 ? 1.262 -1.365 -1.056 1.00 89.25 91 MET A O 1
ATOM 697 N N . HIS A 1 92 ? 1.549 -2.047 1.057 1.00 89.56 92 HIS A N 1
ATOM 698 C CA . HIS A 1 92 ? 0.288 -2.799 1.130 1.00 89.56 92 HIS A CA 1
ATOM 699 C C . HIS A 1 92 ? -0.930 -2.036 0.570 1.00 89.56 92 HIS A C 1
ATOM 701 O O . HIS A 1 92 ? -1.595 -2.507 -0.355 1.00 89.56 92 HIS A O 1
ATOM 707 N N . SER A 1 93 ? -1.182 -0.818 1.059 1.00 89.19 93 SER A N 1
ATOM 708 C CA . SER A 1 93 ? -2.343 -0.012 0.647 1.00 89.19 93 SER A CA 1
ATOM 709 C C . SER A 1 93 ? -2.139 0.744 -0.672 1.00 89.19 93 SER A C 1
ATOM 711 O O . SER A 1 93 ? -3.116 1.191 -1.266 1.00 89.19 93 SER A O 1
ATOM 713 N N . ASP A 1 94 ? -0.913 0.828 -1.198 1.00 93.88 94 ASP A N 1
ATOM 714 C CA . ASP A 1 94 ? -0.686 1.291 -2.578 1.00 93.88 94 ASP A CA 1
ATOM 715 C C . ASP A 1 94 ? -1.156 0.247 -3.607 1.00 93.88 94 ASP A C 1
ATOM 717 O O . ASP A 1 94 ? -1.334 0.577 -4.775 1.00 93.88 94 ASP A O 1
ATOM 721 N N . VAL A 1 95 ? -1.359 -1.010 -3.190 1.00 93.81 95 VAL A N 1
ATOM 722 C CA . VAL A 1 95 ? -1.912 -2.085 -4.028 1.00 93.81 95 VAL A CA 1
ATOM 723 C C . VAL A 1 95 ? -3.369 -2.364 -3.673 1.00 93.81 95 VAL A C 1
ATOM 725 O O . VAL A 1 95 ? -4.213 -2.406 -4.564 1.00 93.81 95 VAL A O 1
ATOM 728 N N . GLY A 1 96 ? -3.677 -2.537 -2.385 1.00 88.94 96 GLY A N 1
ATOM 729 C CA . GLY A 1 96 ? -5.034 -2.835 -1.914 1.00 88.94 96 GLY A CA 1
ATOM 730 C C . GLY A 1 96 ? -5.985 -1.636 -1.882 1.00 88.94 96 GLY A C 1
ATOM 731 O O . GLY A 1 96 ? -7.198 -1.828 -1.885 1.00 88.94 96 GLY A O 1
ATOM 732 N N . GLY A 1 97 ? -5.452 -0.412 -1.879 1.00 87.75 97 GLY A N 1
ATOM 733 C CA . GLY A 1 97 ? -6.205 0.800 -1.552 1.00 87.75 97 GLY A CA 1
ATOM 734 C C . GLY A 1 97 ? -6.270 1.056 -0.041 1.00 87.75 97 GLY A C 1
ATOM 735 O O . GLY A 1 97 ? -5.935 0.194 0.770 1.00 87.75 97 GLY A O 1
ATOM 736 N N . GLY A 1 98 ? -6.683 2.269 0.337 1.00 83.75 98 GLY A N 1
ATOM 737 C CA . GLY A 1 98 ? -6.888 2.664 1.739 1.00 83.75 98 GLY A CA 1
ATOM 738 C C . GLY A 1 98 ? -6.015 3.820 2.231 1.00 83.75 98 GLY A C 1
ATOM 739 O O . GLY A 1 98 ? -6.247 4.313 3.328 1.00 83.75 98 GLY A O 1
ATOM 740 N N . TYR A 1 99 ? -5.049 4.293 1.437 1.00 83.44 99 TYR A N 1
ATOM 741 C CA . TYR A 1 99 ? -4.400 5.574 1.730 1.00 83.44 99 TYR A CA 1
ATOM 742 C C . TYR A 1 99 ? -5.363 6.738 1.490 1.00 83.44 99 TYR A C 1
ATOM 744 O O . TYR A 1 99 ? -6.101 6.756 0.503 1.00 83.44 99 TYR A O 1
ATOM 752 N N . GLY A 1 100 ? -5.344 7.713 2.397 1.00 80.75 100 GLY A N 1
ATOM 753 C CA . GLY A 1 100 ? -6.139 8.927 2.273 1.00 80.75 100 GLY A CA 1
ATOM 754 C C . GLY A 1 100 ? -5.542 9.910 1.264 1.00 80.75 100 GLY A C 1
ATOM 755 O O . GLY A 1 100 ? -4.350 9.909 0.966 1.00 80.75 100 GLY A O 1
ATOM 756 N N . LEU A 1 101 ? -6.370 10.819 0.758 1.00 85.56 101 LEU A N 1
ATOM 757 C CA . LEU A 1 101 ? -5.899 11.858 -0.157 1.00 85.56 101 LEU A CA 1
ATOM 758 C C . LEU A 1 101 ? -4.912 12.796 0.529 1.00 85.56 101 LEU A C 1
ATOM 760 O O . LEU A 1 101 ? -5.231 13.373 1.574 1.00 85.56 101 LEU A O 1
ATOM 764 N N . GLY A 1 102 ? -3.749 12.995 -0.087 1.00 82.94 102 GLY A N 1
ATOM 765 C CA . GLY A 1 102 ? -2.712 13.854 0.471 1.00 82.94 102 GLY A CA 1
ATOM 766 C C . GLY A 1 102 ? -1.927 13.209 1.609 1.00 82.94 102 GLY A C 1
ATOM 767 O O . GLY A 1 102 ? -1.024 13.877 2.121 1.00 82.94 102 GLY A O 1
ATOM 768 N N . THR A 1 103 ? -2.239 11.966 2.013 1.00 80.69 103 THR A N 1
ATOM 769 C CA . THR A 1 103 ? -1.505 11.316 3.102 1.00 80.69 103 THR A CA 1
ATOM 770 C C . THR A 1 103 ? -0.057 11.200 2.720 1.00 80.69 103 THR A C 1
ATOM 772 O O . THR A 1 103 ? 0.278 10.927 1.565 1.00 80.69 103 THR A O 1
ATOM 775 N N . GLN A 1 104 ? 0.815 11.477 3.680 1.00 80.62 104 GLN A N 1
ATOM 776 C CA . GLN A 1 104 ? 2.234 11.537 3.402 1.00 80.62 104 GLN A CA 1
ATOM 777 C C . GLN A 1 104 ? 2.534 12.488 2.202 1.00 80.62 104 GLN A C 1
ATOM 779 O O . GLN A 1 104 ? 3.381 12.239 1.347 1.00 80.62 104 GLN A O 1
ATOM 784 N N . GLY A 1 105 ? 1.791 13.582 2.046 1.00 81.69 105 GLY A N 1
ATOM 785 C CA . GLY A 1 105 ? 1.981 14.516 0.933 1.00 81.69 105 GLY A CA 1
ATOM 786 C C . GLY A 1 105 ? 1.871 13.905 -0.477 1.00 81.69 105 GLY A C 1
ATOM 787 O O . GLY A 1 105 ? 2.340 14.530 -1.438 1.00 81.69 105 GLY A O 1
ATOM 788 N N . ARG A 1 106 ? 1.299 12.699 -0.620 1.00 85.50 106 ARG A N 1
ATOM 789 C CA . ARG A 1 106 ? 1.110 11.973 -1.885 1.00 85.50 106 ARG A CA 1
ATOM 790 C C . ARG A 1 106 ? -0.314 12.134 -2.386 1.00 85.50 106 ARG A C 1
ATOM 792 O O . ARG A 1 106 ? -1.227 12.321 -1.598 1.00 85.50 106 ARG A O 1
ATOM 799 N N . SER A 1 107 ? -0.497 12.039 -3.701 1.00 88.12 107 SER A N 1
ATOM 800 C CA . SER A 1 107 ? -1.806 11.733 -4.303 1.00 88.12 107 SER A CA 1
ATOM 801 C C . SER A 1 107 ? -3.003 12.529 -3.728 1.00 88.12 107 SER A C 1
ATOM 803 O O . SER A 1 107 ? -3.852 11.961 -3.045 1.00 88.12 107 SER A O 1
ATOM 805 N N . PRO A 1 108 ? -3.088 13.855 -3.952 1.00 86.88 108 PRO A N 1
ATOM 806 C CA . PRO A 1 108 ? -4.118 14.711 -3.351 1.00 86.88 108 PRO A CA 1
ATOM 807 C C . PRO A 1 108 ? -5.525 14.517 -3.945 1.00 86.88 108 PRO A C 1
ATOM 809 O O . PRO A 1 108 ? -6.469 15.149 -3.476 1.00 86.88 108 PRO A O 1
ATOM 812 N N . SER A 1 109 ? -5.679 13.678 -4.971 1.00 89.94 109 SER A N 1
ATOM 813 C CA . SER A 1 109 ? -6.965 13.305 -5.564 1.00 89.94 109 SER A CA 1
ATOM 814 C C . SER A 1 109 ? -7.046 11.800 -5.823 1.00 89.94 109 SER A C 1
ATOM 816 O O . SER A 1 109 ? -6.013 11.142 -5.971 1.00 89.94 109 SER A O 1
ATOM 818 N N . ASP A 1 110 ? -8.268 11.261 -5.915 1.00 89.25 110 ASP A N 1
ATOM 819 C CA . ASP A 1 110 ? -8.505 9.818 -6.084 1.00 89.25 110 ASP A CA 1
ATOM 820 C C . ASP A 1 110 ? -7.767 9.257 -7.301 1.00 89.25 110 ASP A C 1
ATOM 822 O O . ASP A 1 110 ? -7.110 8.223 -7.223 1.00 89.25 110 ASP A O 1
ATOM 826 N N . GLY A 1 111 ? -7.786 9.995 -8.417 1.00 93.88 111 GLY A N 1
ATOM 827 C CA . GLY A 1 111 ? -7.116 9.597 -9.655 1.00 93.88 111 GLY A CA 1
ATOM 828 C C . GLY A 1 111 ? -5.591 9.527 -9.563 1.00 93.88 111 GLY A C 1
ATOM 829 O O . GLY A 1 111 ? -4.959 8.953 -10.447 1.00 93.88 111 GLY A O 1
ATOM 830 N N . GLU A 1 112 ? -4.993 10.098 -8.520 1.00 94.00 112 GLU A N 1
ATOM 831 C CA . GLU A 1 112 ? -3.550 10.104 -8.297 1.00 94.00 112 GLU A CA 1
ATOM 832 C C . GLU A 1 112 ? -3.103 9.051 -7.281 1.00 94.00 112 GLU A C 1
ATOM 834 O O . GLU A 1 112 ? -1.896 8.892 -7.090 1.00 94.00 112 GLU A O 1
ATOM 839 N N . LEU A 1 113 ? -4.014 8.327 -6.624 1.00 94.06 113 LEU A N 1
ATOM 840 C CA . LEU A 1 113 ? -3.645 7.222 -5.738 1.00 94.06 113 LEU A CA 1
ATOM 841 C C . LEU A 1 113 ? -2.989 6.101 -6.553 1.00 94.06 113 LEU A C 1
ATOM 843 O O . LEU A 1 113 ? -3.520 5.663 -7.575 1.00 94.06 113 LEU A O 1
ATOM 847 N N . LEU A 1 114 ? -1.833 5.609 -6.098 1.00 95.75 114 LEU A N 1
ATOM 848 C CA . LEU A 1 114 ? -1.096 4.553 -6.804 1.00 95.75 114 LEU A CA 1
ATOM 849 C C . LEU A 1 114 ? -1.934 3.269 -6.960 1.00 95.75 114 LEU A C 1
ATOM 851 O O . LEU A 1 114 ? -1.854 2.593 -7.991 1.00 95.75 114 LEU A O 1
ATOM 855 N N . SER A 1 115 ? -2.826 3.014 -5.999 1.00 96.25 115 SER A N 1
ATOM 856 C CA . SER A 1 115 ? -3.793 1.912 -6.000 1.00 96.25 115 SER A CA 1
ATOM 857 C C . SER A 1 115 ? -4.768 1.937 -7.175 1.00 96.25 115 SER A C 1
ATOM 859 O O . SER A 1 115 ? -5.273 0.876 -7.546 1.00 96.25 115 SER A O 1
ATOM 861 N N . GLN A 1 116 ? -4.968 3.077 -7.852 1.00 96.94 116 GLN A N 1
ATOM 862 C CA . GLN A 1 116 ? -5.803 3.136 -9.059 1.00 96.94 116 GLN A CA 1
ATOM 863 C C . GLN A 1 116 ? -5.274 2.230 -10.174 1.00 96.94 116 GLN A C 1
ATOM 865 O O . GLN A 1 116 ? -6.056 1.648 -10.928 1.00 96.94 116 GLN A O 1
ATOM 870 N N . ALA A 1 117 ? -3.954 2.034 -10.263 1.00 95.69 117 ALA A N 1
ATOM 871 C CA . ALA A 1 117 ? -3.374 1.107 -11.231 1.00 95.69 117 ALA A CA 1
ATOM 872 C C . ALA A 1 117 ? -3.786 -0.351 -10.949 1.00 95.69 117 ALA A C 1
ATOM 874 O O . ALA A 1 117 ? -4.096 -1.106 -11.879 1.00 95.69 117 ALA A O 1
ATOM 875 N N . ALA A 1 118 ? -3.804 -0.754 -9.675 1.00 96.31 118 ALA A N 1
ATOM 876 C CA . ALA A 1 118 ? -4.212 -2.091 -9.249 1.00 96.31 118 ALA A CA 1
ATOM 877 C C . ALA A 1 118 ? -5.731 -2.277 -9.391 1.00 96.31 118 ALA A C 1
ATOM 879 O O . ALA A 1 118 ? -6.175 -3.256 -9.998 1.00 96.31 118 ALA A O 1
ATOM 880 N N . LEU A 1 119 ? -6.523 -1.292 -8.948 1.00 96.81 119 LEU A N 1
ATOM 881 C CA . LEU A 1 119 ? -7.981 -1.262 -9.092 1.00 96.81 119 LEU A CA 1
ATOM 882 C C . LEU A 1 119 ? -8.406 -1.465 -10.549 1.00 96.81 119 LEU A C 1
ATOM 884 O O . LEU A 1 119 ? -9.187 -2.369 -10.857 1.00 96.81 119 LEU A O 1
ATOM 888 N N . LEU A 1 120 ? -7.872 -0.656 -11.468 1.00 96.31 120 LEU A N 1
ATOM 889 C CA . LEU A 1 120 ? -8.262 -0.700 -12.877 1.00 96.31 120 LEU A CA 1
ATOM 890 C C . LEU A 1 120 ? -7.842 -1.998 -13.561 1.00 96.31 120 LEU A C 1
ATOM 892 O O . LEU A 1 120 ? -8.595 -2.539 -14.380 1.00 96.31 120 LEU A O 1
ATOM 896 N N . HIS A 1 121 ? -6.668 -2.532 -13.217 1.00 95.88 121 HIS A N 1
ATOM 897 C CA . HIS A 1 121 ? -6.244 -3.823 -13.741 1.00 95.88 121 HIS A CA 1
ATOM 898 C C . HIS A 1 121 ? -7.131 -4.954 -13.208 1.00 95.88 121 HIS A C 1
ATOM 900 O O . HIS A 1 121 ? -7.588 -5.780 -14.000 1.00 95.88 121 HIS A O 1
ATOM 906 N N . MET A 1 122 ? -7.457 -4.968 -11.913 1.00 97.31 122 MET A N 1
ATOM 907 C CA . MET A 1 122 ? -8.312 -6.003 -11.332 1.00 97.31 122 MET A CA 1
ATOM 908 C C . MET A 1 122 ? -9.729 -5.923 -11.898 1.00 97.31 122 MET A C 1
ATOM 910 O O . MET A 1 122 ? -10.283 -6.943 -12.302 1.00 97.31 122 MET A O 1
ATOM 914 N N . HIS A 1 123 ? -10.291 -4.717 -12.019 1.00 96.81 123 HIS A N 1
ATOM 915 C CA . HIS A 1 123 ? -11.596 -4.494 -12.637 1.00 96.81 123 HIS A CA 1
ATOM 916 C C . HIS A 1 123 ? -11.634 -5.043 -14.070 1.00 96.81 123 HIS A C 1
ATOM 918 O O . HIS A 1 123 ? -12.554 -5.773 -14.448 1.00 96.81 123 HIS A O 1
ATOM 924 N N . LYS A 1 124 ? -10.593 -4.770 -14.868 1.00 95.44 124 LYS A N 1
ATOM 925 C CA . LYS A 1 124 ? -10.457 -5.329 -16.218 1.00 95.44 124 LYS A CA 1
ATOM 926 C C . LYS A 1 124 ? -10.335 -6.858 -16.199 1.00 95.44 124 LYS A C 1
ATOM 928 O O . LYS A 1 124 ? -11.022 -7.519 -16.977 1.00 95.44 124 LYS A O 1
ATOM 933 N N . ALA A 1 125 ? -9.497 -7.422 -15.329 1.00 94.81 125 ALA A N 1
ATOM 934 C CA . ALA A 1 125 ? -9.288 -8.867 -15.218 1.00 94.81 125 ALA A CA 1
ATOM 935 C C . ALA A 1 125 ? -10.575 -9.606 -14.812 1.00 94.81 125 ALA A C 1
ATOM 937 O O . ALA A 1 125 ? -10.939 -10.605 -15.436 1.00 94.81 125 ALA A O 1
ATOM 938 N N . ALA A 1 126 ? -11.304 -9.067 -13.833 1.00 96.06 126 ALA A N 1
ATOM 939 C CA . ALA A 1 126 ? -12.589 -9.573 -13.372 1.00 96.06 126 ALA A CA 1
ATOM 940 C C . ALA A 1 126 ? -13.642 -9.538 -14.490 1.00 96.06 126 ALA A C 1
ATOM 942 O O . ALA A 1 126 ? -14.309 -10.541 -14.749 1.00 96.06 126 ALA A O 1
ATOM 943 N N . ARG A 1 127 ? -13.748 -8.425 -15.229 1.00 95.88 127 ARG A N 1
ATOM 944 C CA . ARG A 1 127 ? -14.675 -8.311 -16.368 1.00 95.88 127 ARG A CA 1
ATOM 945 C C . ARG A 1 127 ? -14.360 -9.297 -17.489 1.00 95.88 127 ARG A C 1
ATOM 947 O O . ARG A 1 127 ? -15.270 -9.941 -18.001 1.00 95.88 127 ARG A O 1
ATOM 954 N N . ILE A 1 128 ? -13.083 -9.468 -17.838 1.00 93.50 128 ILE A N 1
ATOM 955 C CA . ILE A 1 128 ? -12.645 -10.481 -18.817 1.00 93.50 128 ILE A CA 1
ATOM 956 C C . ILE A 1 128 ? -12.976 -11.900 -18.327 1.00 93.50 128 ILE A C 1
ATOM 958 O O . ILE A 1 128 ? -13.270 -12.782 -19.131 1.00 93.50 128 ILE A O 1
ATOM 962 N N . ALA A 1 129 ? -12.952 -12.135 -17.013 1.00 93.12 129 ALA A N 1
ATOM 963 C CA . ALA A 1 129 ? -13.358 -13.399 -16.406 1.00 93.12 129 ALA A CA 1
ATOM 964 C C . ALA A 1 129 ? -14.887 -13.587 -16.298 1.00 93.12 129 ALA A C 1
ATOM 966 O O . ALA A 1 129 ? -15.328 -14.637 -15.836 1.00 93.12 129 ALA A O 1
ATOM 967 N N . GLY A 1 130 ? -15.692 -12.612 -16.737 1.00 95.06 130 GLY A N 1
ATOM 968 C CA . GLY A 1 130 ? -17.154 -12.688 -16.727 1.00 95.06 130 GLY A CA 1
ATOM 969 C C . GLY A 1 130 ? -17.810 -12.238 -15.421 1.00 95.06 130 GLY A C 1
ATOM 970 O O . GLY A 1 130 ? -19.001 -12.484 -15.235 1.00 95.06 130 GLY A O 1
ATOM 971 N N . VAL A 1 131 ? -17.075 -11.578 -14.517 1.00 96.69 131 VAL A N 1
ATOM 972 C CA . VAL A 1 131 ? -17.684 -10.932 -13.344 1.00 96.69 131 VAL A CA 1
ATOM 973 C C . VAL A 1 131 ? -18.598 -9.800 -13.841 1.00 96.69 131 VAL A C 1
ATOM 975 O O . VAL A 1 131 ? -18.149 -8.995 -14.665 1.00 96.69 131 VAL A O 1
ATOM 978 N N . PRO A 1 132 ? -19.862 -9.713 -13.379 1.00 95.69 132 PRO A N 1
ATOM 979 C CA . PRO A 1 132 ? -20.857 -8.767 -13.889 1.00 95.69 132 PRO A CA 1
ATOM 980 C C . PRO A 1 132 ? -20.635 -7.336 -13.362 1.00 95.69 132 PRO A C 1
ATOM 982 O O . PRO A 1 132 ? -21.520 -6.735 -12.758 1.00 95.69 132 PRO A O 1
ATOM 985 N N . LEU A 1 133 ? -19.441 -6.785 -13.583 1.00 95.56 133 LEU A N 1
ATOM 986 C CA . LEU A 1 133 ? -19.100 -5.399 -13.266 1.00 95.56 133 LEU A CA 1
ATOM 987 C C . LEU A 1 133 ? -19.500 -4.476 -14.420 1.00 95.56 133 LEU A C 1
ATOM 989 O O . LEU A 1 133 ? -19.445 -4.857 -15.597 1.00 95.56 133 LEU A O 1
ATOM 993 N N . LEU A 1 134 ? -19.889 -3.247 -14.079 1.00 95.69 134 LEU A N 1
ATOM 994 C CA . LEU A 1 134 ? -20.263 -2.240 -15.065 1.00 95.69 134 LEU A CA 1
ATOM 995 C C . LEU A 1 134 ? -19.073 -1.880 -15.959 1.00 95.69 134 LEU A C 1
ATOM 997 O O . LEU A 1 134 ? -17.926 -1.801 -15.529 1.00 95.69 134 LEU A O 1
ATOM 1001 N N . ASP A 1 135 ? -19.359 -1.635 -17.234 1.00 92.38 135 ASP A N 1
ATOM 1002 C CA . ASP A 1 135 ? -18.390 -0.965 -18.092 1.00 92.38 135 ASP A CA 1
ATOM 1003 C C . ASP A 1 135 ? -18.263 0.504 -17.662 1.00 92.38 135 ASP A C 1
ATOM 1005 O O . ASP A 1 135 ? -19.304 1.107 -17.388 1.00 92.38 135 ASP A O 1
ATOM 1009 N N . PRO A 1 136 ? -17.056 1.105 -17.633 1.00 89.94 136 PRO A N 1
ATOM 1010 C CA . PRO A 1 136 ? -16.895 2.526 -17.326 1.00 89.94 136 PRO A CA 1
ATOM 1011 C C . PRO A 1 136 ? -17.796 3.447 -18.162 1.00 89.94 136 PRO A C 1
ATOM 1013 O O . PRO A 1 136 ? -18.314 4.427 -17.641 1.00 89.94 136 PRO A O 1
ATOM 1016 N N . LEU A 1 137 ? -18.091 3.092 -19.420 1.00 91.06 137 LEU A N 1
ATOM 1017 C CA . LEU A 1 137 ? -19.010 3.840 -20.293 1.00 91.06 137 LEU A CA 1
ATOM 1018 C C . LEU A 1 137 ? -20.477 3.798 -19.834 1.00 91.06 137 LEU A C 1
ATOM 1020 O O . LEU A 1 137 ? -21.310 4.547 -20.340 1.00 91.06 137 LEU A O 1
ATOM 1024 N N . ARG A 1 138 ? -20.815 2.891 -18.914 1.00 94.69 138 ARG A N 1
ATOM 1025 C CA . ARG A 1 138 ? -22.155 2.706 -18.338 1.00 94.69 138 ARG A CA 1
ATOM 1026 C C . ARG A 1 138 ? -22.230 3.122 -16.871 1.00 94.69 138 ARG A C 1
ATOM 1028 O O . ARG A 1 138 ? -23.311 3.049 -16.288 1.00 94.69 138 ARG A O 1
ATOM 1035 N N . MET A 1 139 ? -21.108 3.504 -16.264 1.00 95.75 139 MET A N 1
ATOM 1036 C CA . MET A 1 139 ? -21.088 3.997 -14.893 1.00 95.75 139 MET A CA 1
ATOM 1037 C C . MET A 1 139 ? -21.722 5.387 -14.838 1.00 95.75 139 MET A C 1
ATOM 1039 O O . MET A 1 139 ? -21.580 6.199 -15.753 1.00 95.75 139 MET A O 1
ATOM 1043 N N . ARG A 1 140 ? -22.432 5.670 -13.746 1.00 95.69 140 ARG A N 1
ATOM 1044 C CA . ARG A 1 140 ? -22.853 7.038 -13.437 1.00 95.69 140 ARG A CA 1
ATOM 1045 C C . ARG A 1 140 ? -21.622 7.896 -13.132 1.00 95.69 140 ARG A C 1
ATOM 1047 O O . ARG A 1 140 ? -20.576 7.376 -12.760 1.00 95.69 140 ARG A O 1
ATOM 1054 N N . GLY A 1 141 ? -21.759 9.213 -13.267 1.00 91.31 141 GLY A N 1
ATOM 1055 C CA . GLY A 1 141 ? -20.639 10.141 -13.092 1.00 91.31 141 GLY A CA 1
ATOM 1056 C C . GLY A 1 141 ? -20.053 10.196 -11.677 1.00 91.31 141 GLY A C 1
ATOM 1057 O O . GLY A 1 141 ? -18.908 10.598 -11.536 1.00 91.31 141 GLY A O 1
ATOM 1058 N N . ASP A 1 142 ? -20.806 9.811 -10.646 1.00 89.00 142 ASP A N 1
ATOM 1059 C CA . ASP A 1 142 ? -20.298 9.633 -9.281 1.00 89.00 142 ASP A CA 1
ATOM 1060 C C . ASP A 1 142 ? -19.390 8.401 -9.200 1.00 89.00 142 ASP A C 1
ATOM 1062 O O . ASP A 1 142 ? -18.212 8.544 -8.907 1.00 89.00 142 ASP A O 1
ATOM 1066 N N . LEU A 1 143 ? -19.894 7.231 -9.603 1.00 89.81 143 LEU A N 1
ATOM 1067 C CA . LEU A 1 143 ? -19.126 5.983 -9.602 1.00 89.81 143 LEU A CA 1
ATOM 1068 C C . LEU A 1 143 ? -17.901 6.044 -10.524 1.00 89.81 143 LEU A C 1
ATOM 1070 O O . LEU A 1 143 ? -16.858 5.494 -10.206 1.00 89.81 143 LEU A O 1
ATOM 1074 N N . LEU A 1 144 ? -18.004 6.706 -11.680 1.00 92.81 144 LEU A N 1
ATOM 1075 C CA . LEU A 1 144 ? -16.890 6.805 -12.624 1.00 92.81 144 LEU A CA 1
ATOM 1076 C C . LEU A 1 144 ? -15.688 7.565 -12.036 1.00 92.81 144 LEU A C 1
ATOM 1078 O O . LEU A 1 144 ? -14.557 7.298 -12.441 1.00 92.81 144 LEU A O 1
ATOM 1082 N N . LYS A 1 145 ? -15.911 8.490 -11.091 1.00 90.62 145 LYS A N 1
ATOM 1083 C CA . LYS A 1 145 ? -14.824 9.229 -10.426 1.00 90.62 145 LYS A CA 1
ATOM 1084 C C . LYS A 1 145 ? -13.941 8.309 -9.591 1.00 90.62 145 LYS A C 1
ATOM 1086 O O . LYS A 1 145 ? -12.727 8.472 -9.638 1.00 90.62 145 LYS A O 1
ATOM 1091 N N . ASP A 1 146 ? -14.521 7.295 -8.955 1.00 90.19 146 ASP A N 1
ATOM 1092 C CA . ASP A 1 146 ? -13.780 6.304 -8.162 1.00 90.19 146 ASP A CA 1
ATOM 1093 C C . ASP A 1 146 ? -12.817 5.472 -9.033 1.00 90.19 146 ASP A C 1
ATOM 1095 O O . ASP A 1 146 ? -11.842 4.908 -8.545 1.00 90.19 146 ASP A O 1
ATOM 1099 N N . TYR A 1 147 ? -13.054 5.427 -10.350 1.00 93.44 147 TYR A N 1
ATOM 1100 C CA . TYR A 1 147 ? -12.221 4.748 -11.351 1.00 93.44 147 TYR A CA 1
ATOM 1101 C C . TYR A 1 147 ? -11.316 5.714 -12.131 1.00 93.44 147 TYR A C 1
ATOM 1103 O O . TYR A 1 147 ? -10.734 5.332 -13.153 1.00 93.44 147 TYR A O 1
ATOM 1111 N N . ALA A 1 148 ? -11.206 6.975 -11.705 1.00 92.38 148 ALA A N 1
ATOM 1112 C CA . ALA A 1 148 ? -10.337 7.938 -12.361 1.00 92.38 148 ALA A CA 1
ATOM 1113 C C . ALA A 1 148 ? -8.871 7.485 -12.293 1.00 92.38 148 ALA A C 1
ATOM 1115 O O . ALA A 1 148 ? -8.416 6.943 -11.289 1.00 92.38 148 ALA A O 1
ATOM 1116 N N . LEU A 1 149 ? -8.119 7.750 -13.360 1.00 95.19 149 LEU A N 1
ATOM 1117 C CA . LEU A 1 149 ? -6.671 7.593 -13.387 1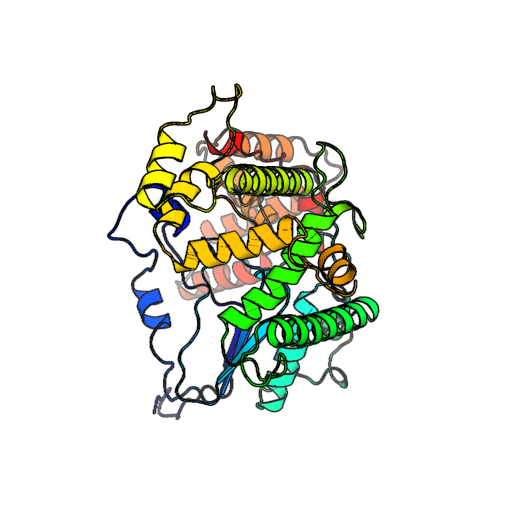.00 95.19 149 LEU A CA 1
ATOM 1118 C C . LEU A 1 149 ? -6.064 8.853 -13.976 1.00 95.19 149 LEU A C 1
ATOM 1120 O O . LEU A 1 149 ? -6.316 9.194 -15.134 1.00 95.19 149 LEU A O 1
ATOM 1124 N N . ASP A 1 150 ? -5.265 9.536 -13.169 1.00 95.50 150 ASP A N 1
ATOM 1125 C CA . ASP A 1 150 ? -4.531 10.704 -13.605 1.00 95.50 150 ASP A CA 1
ATOM 1126 C C . ASP A 1 150 ? -3.515 10.323 -14.692 1.00 95.50 150 ASP A C 1
ATOM 1128 O O . ASP A 1 150 ? -2.834 9.293 -14.637 1.00 95.50 150 ASP A O 1
ATOM 1132 N N . LYS A 1 151 ? -3.413 11.175 -15.713 1.00 95.94 151 LYS A N 1
ATOM 1133 C CA . LYS A 1 151 ? -2.543 10.931 -16.869 1.00 95.94 151 LYS A CA 1
ATOM 1134 C C . LYS A 1 151 ? -1.060 10.945 -16.486 1.00 95.94 151 LYS A C 1
ATOM 1136 O O . LYS A 1 151 ? -0.283 10.201 -17.086 1.00 95.94 151 LYS A O 1
ATOM 1141 N N . ASP A 1 152 ? -0.667 11.755 -15.501 1.00 94.06 152 ASP A N 1
ATOM 1142 C CA . ASP A 1 152 ? 0.725 11.860 -15.070 1.00 94.06 152 ASP A CA 1
ATOM 1143 C C . ASP A 1 152 ? 1.082 10.669 -14.179 1.00 94.06 152 ASP A C 1
ATOM 1145 O O . ASP A 1 152 ? 2.200 10.158 -14.271 1.00 94.06 152 ASP A O 1
ATOM 1149 N N . LEU A 1 153 ? 0.143 10.182 -13.357 1.00 94.75 153 LEU A N 1
ATOM 1150 C CA . LEU A 1 153 ? 0.291 8.893 -12.675 1.00 94.75 153 LEU A CA 1
ATOM 1151 C C . LEU A 1 153 ? 0.464 7.760 -13.694 1.00 94.75 153 LEU A C 1
ATOM 1153 O O . LEU A 1 153 ? 1.432 7.006 -13.605 1.00 94.75 153 LEU A O 1
ATOM 1157 N N . ALA A 1 154 ? -0.411 7.664 -14.700 1.00 95.38 154 ALA A N 1
ATOM 1158 C CA . ALA A 1 154 ? -0.321 6.628 -15.731 1.00 95.38 154 ALA A CA 1
ATOM 1159 C C . ALA A 1 154 ? 1.013 6.678 -16.499 1.00 95.38 154 ALA A C 1
ATOM 1161 O O . ALA A 1 154 ? 1.626 5.643 -16.774 1.00 95.38 154 ALA A O 1
ATOM 1162 N N . ALA A 1 155 ? 1.492 7.878 -16.839 1.00 94.94 155 ALA A N 1
ATOM 1163 C CA . ALA A 1 155 ? 2.790 8.061 -17.478 1.00 94.94 155 ALA A CA 1
ATOM 1164 C C . ALA A 1 155 ? 3.937 7.631 -16.551 1.00 94.94 155 ALA A C 1
ATOM 1166 O O . ALA A 1 155 ? 4.775 6.826 -16.958 1.00 94.94 155 ALA A O 1
ATOM 1167 N N . SER A 1 156 ? 3.941 8.107 -15.303 1.00 93.88 156 SER A N 1
ATOM 1168 C CA . SER A 1 156 ? 4.953 7.773 -14.293 1.00 93.88 156 SER A CA 1
ATOM 1169 C C . SER A 1 156 ? 5.026 6.265 -14.036 1.00 93.88 156 SER A C 1
ATOM 1171 O O . SER A 1 156 ? 6.110 5.682 -14.046 1.00 93.88 156 SER A O 1
ATOM 1173 N N . TRP A 1 157 ? 3.868 5.608 -13.923 1.00 94.62 157 TRP A N 1
ATOM 1174 C CA . TRP A 1 157 ? 3.753 4.156 -13.811 1.00 94.62 157 TRP A CA 1
ATOM 1175 C C . TRP A 1 157 ? 4.424 3.449 -14.989 1.00 94.62 157 TRP A C 1
ATOM 1177 O O . TRP A 1 157 ? 5.266 2.570 -14.811 1.00 94.62 157 TRP A O 1
ATOM 1187 N N . ASN A 1 158 ? 4.094 3.855 -16.216 1.00 91.75 158 ASN A N 1
ATOM 1188 C CA . ASN A 1 158 ? 4.662 3.252 -17.417 1.00 91.75 158 ASN A CA 1
ATOM 1189 C C . ASN A 1 158 ? 6.180 3.457 -17.511 1.00 91.75 158 ASN A C 1
ATOM 1191 O O . ASN A 1 158 ? 6.887 2.532 -17.913 1.00 91.75 158 ASN A O 1
ATOM 1195 N N . PHE A 1 159 ? 6.692 4.633 -17.137 1.00 91.44 159 PHE A N 1
ATOM 1196 C CA . PHE A 1 159 ? 8.133 4.889 -17.086 1.00 91.44 159 PHE A CA 1
ATOM 1197 C C . PHE A 1 159 ? 8.825 4.011 -16.045 1.00 91.44 159 PHE A C 1
ATOM 1199 O O . PHE A 1 159 ? 9.815 3.359 -16.373 1.00 91.44 159 PHE A O 1
ATOM 1206 N N . TYR A 1 160 ? 8.270 3.927 -14.835 1.00 93.25 160 TYR A N 1
ATOM 1207 C CA . TYR A 1 160 ? 8.773 3.061 -13.775 1.00 93.25 160 TYR A CA 1
ATOM 1208 C C . TYR A 1 160 ? 8.827 1.593 -14.214 1.00 93.25 160 TYR A C 1
ATOM 1210 O O . TYR A 1 160 ? 9.872 0.956 -14.113 1.00 93.25 160 TYR A O 1
ATOM 1218 N N . MET A 1 161 ? 7.735 1.052 -14.763 1.00 89.19 161 MET A N 1
ATOM 1219 C CA . MET A 1 161 ? 7.663 -0.364 -15.146 1.00 89.19 161 MET A CA 1
ATOM 1220 C C . MET A 1 161 ? 8.601 -0.699 -16.315 1.00 89.19 161 MET A C 1
ATOM 1222 O O . MET A 1 161 ? 9.181 -1.789 -16.359 1.00 89.19 161 MET A O 1
ATOM 1226 N N . ARG A 1 162 ? 8.804 0.246 -17.246 1.00 86.62 162 ARG A N 1
ATOM 1227 C CA . ARG A 1 162 ? 9.819 0.125 -18.306 1.00 86.62 162 ARG A CA 1
ATOM 1228 C C . ARG A 1 162 ? 11.233 0.147 -17.734 1.00 86.62 162 ARG A C 1
ATOM 1230 O O . ARG A 1 162 ? 12.043 -0.680 -18.144 1.00 86.62 162 ARG A O 1
ATOM 1237 N N . GLN A 1 163 ? 11.517 1.051 -16.794 1.00 87.38 163 GLN A N 1
ATOM 1238 C CA . GLN A 1 163 ? 12.817 1.129 -16.131 1.00 87.38 163 GLN A CA 1
ATOM 1239 C C . GLN A 1 163 ? 13.118 -0.150 -15.351 1.00 87.38 163 GLN A C 1
ATOM 1241 O O . GLN A 1 163 ? 14.178 -0.727 -15.553 1.00 87.38 163 GLN A O 1
ATOM 1246 N N . ALA A 1 164 ? 12.179 -0.626 -14.530 1.00 83.12 164 ALA A N 1
ATOM 1247 C CA . ALA A 1 164 ? 12.307 -1.891 -13.814 1.00 83.12 164 ALA A CA 1
ATOM 1248 C C . ALA A 1 164 ? 12.636 -3.027 -14.796 1.00 83.12 164 ALA A C 1
ATOM 1250 O O . ALA A 1 164 ? 13.614 -3.747 -14.632 1.00 83.12 164 ALA A O 1
ATOM 1251 N N . SER A 1 165 ? 11.888 -3.136 -15.894 1.00 77.81 165 SER A N 1
ATOM 1252 C CA . SER A 1 165 ? 12.156 -4.164 -16.905 1.00 77.81 165 SER A CA 1
ATOM 1253 C C . SER A 1 165 ? 13.560 -4.048 -17.520 1.00 77.81 165 SER A C 1
ATOM 1255 O O . SER A 1 165 ? 14.231 -5.060 -17.695 1.00 77.81 165 SER A O 1
ATOM 1257 N N . ALA A 1 166 ? 14.028 -2.838 -17.841 1.00 71.94 166 ALA A N 1
ATOM 1258 C CA . ALA A 1 166 ? 15.344 -2.616 -18.445 1.00 71.94 166 ALA A CA 1
ATOM 1259 C C . ALA A 1 166 ? 16.507 -2.846 -17.463 1.00 71.94 166 ALA A C 1
ATOM 1261 O O . ALA A 1 166 ? 17.503 -3.473 -17.823 1.00 71.94 166 ALA A O 1
ATOM 1262 N N . ASP A 1 167 ? 16.374 -2.383 -16.220 1.00 66.25 167 ASP A N 1
ATOM 1263 C CA . ASP A 1 167 ? 17.389 -2.549 -15.175 1.00 66.25 167 ASP A CA 1
ATOM 1264 C C . ASP A 1 167 ? 17.579 -4.030 -14.801 1.00 66.25 167 ASP A C 1
ATOM 1266 O O . ASP A 1 167 ? 18.706 -4.484 -14.580 1.00 66.25 167 ASP A O 1
ATOM 1270 N N . HIS A 1 168 ? 16.497 -4.818 -14.840 1.00 64.75 168 HIS A N 1
ATOM 1271 C CA . HIS A 1 168 ? 16.561 -6.275 -14.707 1.00 64.75 168 HIS A CA 1
ATOM 1272 C C . HIS A 1 168 ? 17.458 -6.915 -15.776 1.00 64.75 168 HIS A C 1
ATOM 1274 O O . HIS A 1 168 ? 18.332 -7.725 -15.463 1.00 64.75 168 HIS A O 1
ATOM 1280 N N . LEU A 1 169 ? 17.271 -6.521 -17.041 1.00 60.97 169 LEU A N 1
ATOM 1281 C CA . LEU A 1 169 ? 18.053 -7.032 -18.170 1.00 60.97 169 LEU A CA 1
ATOM 1282 C C . LEU A 1 169 ? 19.545 -6.678 -18.034 1.00 60.97 169 LEU A C 1
ATOM 1284 O O . LEU A 1 169 ? 20.406 -7.506 -18.350 1.00 60.97 169 LEU A O 1
ATOM 1288 N N . ALA A 1 170 ? 19.858 -5.481 -17.527 1.00 59.81 170 ALA A N 1
ATOM 1289 C CA . ALA A 1 170 ? 21.227 -5.005 -17.326 1.00 59.81 170 ALA A CA 1
ATOM 1290 C C . ALA A 1 170 ? 21.957 -5.740 -16.179 1.00 59.81 170 ALA A C 1
ATOM 1292 O O . ALA A 1 170 ? 23.117 -6.141 -16.321 1.00 59.81 170 ALA A O 1
ATOM 1293 N N . GLU A 1 171 ? 21.283 -5.999 -15.048 1.00 61.34 171 GLU A N 1
ATOM 1294 C CA . GLU A 1 171 ? 21.884 -6.771 -13.943 1.00 61.34 171 GLU A CA 1
ATOM 1295 C C . GLU A 1 171 ? 22.202 -8.215 -14.355 1.00 61.34 171 GLU A C 1
ATOM 1297 O O . GLU A 1 171 ? 23.195 -8.788 -13.910 1.00 61.34 171 GLU A O 1
ATOM 1302 N N . GLN A 1 172 ? 21.396 -8.800 -15.242 1.00 59.59 172 GLN A N 1
ATOM 1303 C CA . GLN A 1 172 ? 21.616 -10.158 -15.743 1.00 59.59 172 GLN A CA 1
ATOM 1304 C C . GLN A 1 172 ? 22.773 -10.254 -16.739 1.00 59.59 172 GLN A C 1
ATOM 1306 O O . GLN A 1 172 ? 23.573 -11.190 -16.670 1.00 59.59 172 GLN A O 1
ATOM 1311 N N . THR A 1 173 ? 22.912 -9.272 -17.633 1.00 53.53 173 THR A N 1
ATOM 1312 C CA . THR A 1 173 ? 24.001 -9.244 -18.626 1.00 53.53 173 THR A CA 1
ATOM 1313 C C . THR A 1 173 ? 25.376 -9.078 -17.977 1.00 53.53 173 THR A C 1
ATOM 1315 O O . THR A 1 173 ? 26.351 -9.638 -18.470 1.00 53.53 173 THR A O 1
ATOM 1318 N N . SER A 1 174 ? 25.457 -8.406 -16.825 1.00 52.81 174 SER A N 1
ATOM 1319 C CA . SER A 1 174 ? 26.697 -8.303 -16.038 1.00 52.81 174 SER A CA 1
ATOM 1320 C C . SER A 1 174 ? 27.080 -9.582 -15.266 1.00 52.81 174 SER A C 1
ATOM 1322 O O . SER A 1 174 ? 28.233 -9.705 -14.855 1.00 52.81 174 SER A O 1
ATOM 1324 N N . ARG A 1 175 ? 26.168 -10.558 -15.097 1.00 51.66 175 ARG A N 1
ATOM 1325 C CA . ARG A 1 175 ? 26.410 -11.820 -14.357 1.00 51.66 175 ARG A CA 1
ATOM 1326 C C . ARG A 1 175 ? 26.608 -13.073 -15.226 1.00 51.66 175 ARG A C 1
ATOM 1328 O O . ARG A 1 175 ? 26.835 -14.145 -14.675 1.00 51.66 175 ARG A O 1
ATOM 1335 N N . GLY A 1 176 ? 26.553 -12.975 -16.556 1.00 40.75 176 GLY A N 1
ATOM 1336 C CA . GLY A 1 176 ? 26.906 -14.084 -17.463 1.00 40.75 176 GLY A CA 1
ATOM 1337 C C . GLY A 1 176 ? 26.025 -15.345 -17.378 1.00 40.75 176 GLY A C 1
ATOM 1338 O O . GLY A 1 176 ? 26.418 -16.395 -17.880 1.00 40.75 176 GLY A O 1
ATOM 1339 N N . THR A 1 177 ? 24.840 -15.275 -16.768 1.00 40.56 177 THR A N 1
ATOM 1340 C CA . THR A 1 177 ? 23.871 -16.382 -16.708 1.00 40.56 177 THR A CA 1
ATOM 1341 C C . THR A 1 177 ? 22.825 -16.237 -17.819 1.00 40.56 177 THR A C 1
ATOM 1343 O O . THR A 1 177 ? 22.264 -15.160 -18.001 1.00 40.56 177 THR A O 1
ATOM 1346 N N . GLY A 1 178 ? 22.596 -17.307 -18.588 1.00 36.41 178 GLY A N 1
ATOM 1347 C CA . GLY A 1 178 ? 21.890 -17.292 -19.874 1.00 36.41 178 GLY A CA 1
ATOM 1348 C C . GLY A 1 178 ? 20.404 -16.897 -19.857 1.00 36.41 178 GLY A C 1
ATOM 1349 O O . GLY A 1 178 ? 19.588 -17.601 -19.273 1.00 36.41 178 GLY A O 1
ATOM 1350 N N . LEU A 1 179 ? 20.127 -15.849 -20.648 1.00 27.22 179 LEU A N 1
ATOM 1351 C CA . LEU A 1 179 ? 18.884 -15.355 -21.277 1.00 27.22 179 LEU A CA 1
ATOM 1352 C C . LEU A 1 179 ? 17.719 -14.856 -20.382 1.00 27.22 179 LEU A C 1
ATOM 1354 O O . LEU A 1 179 ? 17.364 -15.509 -19.404 1.00 27.22 179 LEU A O 1
ATOM 1358 N N . PRO A 1 180 ? 17.077 -13.719 -20.745 1.00 41.38 180 PRO A N 1
ATOM 1359 C CA . PRO A 1 180 ? 16.090 -13.060 -19.901 1.00 41.38 180 PRO A CA 1
ATOM 1360 C C . PRO A 1 180 ? 14.661 -13.556 -20.098 1.00 41.38 180 PRO A C 1
ATOM 1362 O O . PRO A 1 180 ? 14.263 -14.047 -21.155 1.00 41.38 180 PRO A O 1
ATOM 1365 N N . ALA A 1 181 ? 13.870 -13.259 -19.079 1.00 35.78 181 ALA A N 1
ATOM 1366 C CA . ALA A 1 181 ? 12.431 -13.158 -19.135 1.00 35.78 181 ALA A CA 1
ATOM 1367 C C . ALA A 1 181 ? 12.085 -11.672 -18.839 1.00 35.78 181 ALA A C 1
ATOM 1369 O O . ALA A 1 181 ? 12.616 -11.131 -17.869 1.00 35.78 181 ALA A O 1
ATOM 1370 N N . PRO A 1 182 ? 11.286 -10.961 -19.661 1.00 44.94 182 PRO A N 1
ATOM 1371 C CA . PRO A 1 182 ? 10.637 -9.690 -19.302 1.00 44.94 182 PRO A CA 1
ATOM 1372 C C . PRO A 1 182 ? 10.048 -9.683 -17.879 1.00 44.94 182 PRO A C 1
ATOM 1374 O O . PRO A 1 182 ? 9.803 -10.745 -17.325 1.00 44.94 182 PRO A O 1
ATOM 1377 N N . LEU A 1 183 ? 9.703 -8.520 -17.300 1.00 46.75 183 LEU A N 1
ATOM 1378 C CA . LEU A 1 183 ? 8.997 -8.457 -15.998 1.00 46.75 183 LEU A CA 1
ATOM 1379 C C . LEU A 1 183 ? 7.780 -9.406 -15.941 1.00 46.75 183 LEU A C 1
ATOM 1381 O O . LEU A 1 183 ? 7.486 -10.001 -14.913 1.00 46.75 183 LEU A O 1
ATOM 1385 N N . GLN A 1 184 ? 7.101 -9.568 -17.077 1.00 44.66 184 GLN A N 1
ATOM 1386 C CA . GLN A 1 184 ? 5.943 -10.447 -17.263 1.00 44.66 184 GLN A CA 1
ATOM 1387 C C . GLN A 1 184 ? 6.309 -11.942 -17.327 1.00 44.66 184 GLN A C 1
ATOM 1389 O O . GLN A 1 184 ? 5.462 -12.790 -17.072 1.00 44.66 184 GLN A O 1
ATOM 1394 N N . ASP A 1 185 ? 7.566 -12.255 -17.635 1.00 40.75 185 ASP A N 1
ATOM 1395 C CA . ASP A 1 185 ? 8.111 -13.605 -17.762 1.00 40.75 185 ASP A CA 1
ATOM 1396 C C . ASP A 1 185 ? 9.036 -13.982 -16.579 1.00 40.75 185 ASP A C 1
ATOM 1398 O O . ASP A 1 185 ? 9.477 -15.133 -16.482 1.00 40.75 185 ASP A O 1
ATOM 1402 N N . CYS A 1 186 ? 9.339 -13.043 -15.666 1.00 48.56 186 CYS A N 1
ATOM 1403 C CA . CYS A 1 186 ? 10.067 -13.281 -14.417 1.00 48.56 186 CYS A CA 1
ATOM 1404 C C . CYS A 1 186 ? 9.310 -14.310 -13.567 1.00 48.56 186 CYS A C 1
ATOM 1406 O O . CYS A 1 186 ? 8.318 -14.000 -12.913 1.00 48.56 186 CYS A O 1
ATOM 1408 N N . ARG A 1 187 ? 9.788 -15.559 -13.565 1.00 50.25 187 ARG A N 1
ATOM 1409 C CA . ARG A 1 187 ? 9.057 -16.689 -12.967 1.00 50.25 187 ARG A CA 1
ATOM 1410 C C . ARG A 1 187 ? 9.097 -16.742 -11.438 1.00 50.25 187 ARG A C 1
ATOM 1412 O O . ARG A 1 187 ? 8.346 -17.522 -10.858 1.00 50.25 187 ARG A O 1
ATOM 1419 N N . SER A 1 188 ? 9.973 -15.976 -10.780 1.00 61.53 188 SER A N 1
ATOM 1420 C CA . SER A 1 188 ? 10.088 -15.975 -9.317 1.00 61.53 188 SER A CA 1
ATOM 1421 C C . SER A 1 188 ? 9.667 -14.640 -8.703 1.00 61.53 188 SER A C 1
ATOM 1423 O O . SER A 1 188 ? 10.177 -13.575 -9.049 1.00 61.53 188 SER A O 1
ATOM 1425 N N . HIS A 1 189 ? 8.755 -14.729 -7.733 1.00 67.56 189 HIS A N 1
ATOM 1426 C CA . HIS A 1 189 ? 8.303 -13.612 -6.903 1.00 67.56 189 HIS A CA 1
ATOM 1427 C C . HIS A 1 189 ? 9.485 -12.843 -6.288 1.00 67.56 189 HIS A C 1
ATOM 1429 O O . HIS A 1 189 ? 9.567 -11.628 -6.429 1.00 67.56 189 HIS A O 1
ATOM 1435 N N . ASP A 1 190 ? 10.460 -13.551 -5.713 1.00 62.62 190 ASP A N 1
ATOM 1436 C CA . ASP A 1 190 ? 11.637 -12.933 -5.093 1.00 62.62 190 ASP A CA 1
ATOM 1437 C C . ASP A 1 190 ? 12.465 -12.096 -6.079 1.00 62.62 190 ASP A C 1
ATOM 1439 O O . ASP A 1 190 ? 13.021 -11.071 -5.692 1.00 62.62 190 ASP A O 1
ATOM 1443 N N . ALA A 1 191 ? 12.563 -12.500 -7.352 1.00 65.94 191 ALA A N 1
ATOM 1444 C CA . ALA A 1 191 ? 13.288 -11.722 -8.359 1.00 65.94 191 ALA A CA 1
ATOM 1445 C C . ALA A 1 191 ? 12.542 -10.432 -8.723 1.00 65.94 191 ALA A C 1
ATOM 1447 O O . ALA A 1 191 ? 13.178 -9.393 -8.905 1.00 65.94 191 ALA A O 1
ATOM 1448 N N . LEU A 1 192 ? 11.209 -10.488 -8.782 1.00 70.56 192 LEU A N 1
ATOM 1449 C CA . LEU A 1 192 ? 10.366 -9.311 -8.984 1.00 70.56 192 LEU A CA 1
ATOM 1450 C C . LEU A 1 192 ? 10.483 -8.345 -7.802 1.00 70.56 192 LEU A C 1
ATOM 1452 O O . LEU A 1 192 ? 10.757 -7.165 -8.003 1.00 70.56 192 LEU A O 1
ATOM 1456 N N . VAL A 1 193 ? 10.376 -8.843 -6.568 1.00 75.50 193 VAL A N 1
ATOM 1457 C CA . VAL A 1 193 ? 10.548 -8.022 -5.360 1.00 75.50 193 VAL A CA 1
ATOM 1458 C C . VAL A 1 193 ? 11.948 -7.405 -5.314 1.00 75.50 193 VAL A C 1
ATOM 1460 O O . VAL A 1 193 ? 12.066 -6.201 -5.105 1.00 75.50 193 VAL A O 1
ATOM 1463 N N . ARG A 1 194 ? 13.017 -8.169 -5.597 1.00 73.88 194 ARG A N 1
ATOM 1464 C CA . ARG A 1 194 ? 14.392 -7.628 -5.695 1.00 73.88 194 ARG A CA 1
ATOM 1465 C C . ARG A 1 194 ? 14.489 -6.483 -6.692 1.00 73.88 194 ARG A C 1
ATOM 1467 O O . ARG A 1 194 ? 15.121 -5.476 -6.397 1.00 73.88 194 ARG A O 1
ATOM 1474 N N . LEU A 1 195 ? 13.865 -6.615 -7.856 1.00 78.75 195 LEU A N 1
ATOM 1475 C CA . LEU A 1 195 ? 13.921 -5.587 -8.884 1.00 78.75 195 LEU A CA 1
ATOM 1476 C C . LEU A 1 195 ? 13.304 -4.264 -8.414 1.00 78.75 195 LEU A C 1
ATOM 1478 O O . LEU A 1 195 ? 13.936 -3.212 -8.492 1.00 78.75 195 LEU A O 1
ATOM 1482 N N . HIS A 1 196 ? 12.086 -4.328 -7.888 1.00 86.50 196 HIS A N 1
ATOM 1483 C CA . HIS A 1 196 ? 11.383 -3.163 -7.358 1.00 86.50 196 HIS A CA 1
ATOM 1484 C C . HIS A 1 196 ? 12.128 -2.549 -6.162 1.00 86.50 196 HIS A C 1
ATOM 1486 O O . HIS A 1 196 ? 12.362 -1.339 -6.121 1.00 86.50 196 HIS A O 1
ATOM 1492 N N . MET A 1 197 ? 12.616 -3.393 -5.250 1.00 84.25 197 MET A N 1
ATOM 1493 C CA . MET A 1 197 ? 13.398 -2.969 -4.092 1.00 84.25 197 MET A CA 1
ATOM 1494 C C . MET A 1 197 ? 14.719 -2.298 -4.466 1.00 84.25 197 MET A C 1
ATOM 1496 O O . MET A 1 197 ? 15.164 -1.410 -3.746 1.00 84.25 197 MET A O 1
ATOM 1500 N N . ARG A 1 198 ? 15.338 -2.657 -5.594 1.00 84.62 198 ARG A N 1
ATOM 1501 C CA . ARG A 1 198 ? 16.545 -1.977 -6.082 1.00 84.62 198 ARG A CA 1
ATOM 1502 C C . ARG A 1 198 ? 16.270 -0.522 -6.436 1.00 84.62 198 ARG A C 1
ATOM 1504 O O . ARG A 1 198 ? 17.020 0.354 -6.016 1.00 84.62 198 ARG A O 1
ATOM 1511 N N . LEU A 1 199 ? 15.186 -0.275 -7.172 1.00 89.94 199 LEU A N 1
ATOM 1512 C CA . LEU A 1 199 ? 14.742 1.076 -7.520 1.00 89.94 199 LEU A CA 1
ATOM 1513 C C . LEU A 1 199 ? 14.380 1.871 -6.262 1.00 89.94 199 LEU A C 1
ATOM 1515 O O . LEU A 1 199 ? 14.730 3.043 -6.144 1.00 89.94 199 LEU A O 1
ATOM 1519 N N . TYR A 1 200 ? 13.734 1.219 -5.293 1.00 88.50 200 TYR A N 1
ATOM 1520 C CA . TYR A 1 200 ? 13.464 1.822 -3.994 1.00 88.50 200 TYR A CA 1
ATOM 1521 C C . TYR A 1 200 ? 14.751 2.178 -3.245 1.00 88.50 200 TYR A C 1
ATOM 1523 O O . TYR A 1 200 ? 14.907 3.313 -2.813 1.00 88.50 200 TYR A O 1
ATOM 1531 N N . TYR A 1 201 ? 15.722 1.273 -3.138 1.00 86.12 201 TYR A N 1
ATOM 1532 C CA . TYR A 1 201 ? 16.992 1.569 -2.476 1.00 86.12 201 TYR A CA 1
ATOM 1533 C C . TYR A 1 201 ? 17.802 2.650 -3.195 1.00 86.12 201 TYR A C 1
ATOM 1535 O O . TYR A 1 201 ? 18.433 3.460 -2.525 1.00 86.12 201 TYR A O 1
ATOM 1543 N N . ASP A 1 202 ? 17.763 2.737 -4.524 1.00 87.50 202 ASP A N 1
ATOM 1544 C CA . ASP A 1 202 ? 18.420 3.840 -5.232 1.00 87.50 202 ASP A CA 1
ATOM 1545 C C . ASP A 1 202 ? 17.735 5.192 -4.978 1.00 87.50 202 ASP A C 1
ATOM 1547 O O . ASP A 1 202 ? 18.415 6.178 -4.681 1.00 87.50 202 ASP A O 1
ATOM 1551 N N . PHE A 1 203 ? 16.395 5.220 -4.963 1.00 88.31 203 PHE A N 1
ATOM 1552 C CA . PHE A 1 203 ? 15.619 6.383 -4.519 1.00 88.31 203 PHE A CA 1
ATOM 1553 C C . PHE A 1 203 ? 16.028 6.819 -3.108 1.00 88.31 203 PHE A C 1
ATOM 1555 O O . PHE A 1 203 ? 16.342 7.985 -2.854 1.00 88.31 203 PHE A O 1
ATOM 1562 N N . ARG A 1 204 ? 16.064 5.855 -2.185 1.00 85.50 204 ARG A N 1
ATOM 1563 C CA . ARG A 1 204 ? 16.431 6.071 -0.787 1.00 85.50 204 ARG A CA 1
ATOM 1564 C C . ARG A 1 204 ? 17.891 6.513 -0.674 1.00 85.50 204 ARG A C 1
ATOM 1566 O O . ARG A 1 204 ? 18.153 7.462 0.045 1.00 85.50 204 ARG A O 1
ATOM 1573 N N . ARG A 1 205 ? 18.839 5.957 -1.430 1.00 84.12 205 ARG A N 1
ATOM 1574 C CA . ARG A 1 205 ? 20.235 6.436 -1.487 1.00 84.12 205 ARG A CA 1
ATOM 1575 C C . ARG A 1 205 ? 20.323 7.892 -1.910 1.00 84.12 205 ARG A C 1
ATOM 1577 O O . ARG A 1 205 ? 21.021 8.677 -1.275 1.00 84.12 205 ARG A O 1
ATOM 1584 N N . ALA A 1 206 ? 19.680 8.235 -3.023 1.00 83.12 206 ALA A N 1
ATOM 1585 C CA . ALA A 1 206 ? 19.786 9.567 -3.600 1.00 83.12 206 ALA A CA 1
ATOM 1586 C C . ALA A 1 206 ? 19.204 10.636 -2.675 1.00 83.12 206 ALA A C 1
ATOM 1588 O O . ALA A 1 206 ? 19.503 11.820 -2.843 1.00 83.12 206 ALA A O 1
ATOM 1589 N N . HIS A 1 207 ? 18.330 10.235 -1.751 1.00 78.25 207 HIS A N 1
ATOM 1590 C CA . HIS A 1 207 ? 17.540 11.179 -0.995 1.00 78.25 207 HIS A CA 1
ATOM 1591 C C . HIS A 1 207 ? 17.467 10.936 0.517 1.00 78.25 207 HIS A C 1
ATOM 1593 O O . HIS A 1 207 ? 16.801 11.690 1.210 1.00 78.25 207 HIS A O 1
ATOM 1599 N N . LEU A 1 208 ? 18.150 9.943 1.071 1.00 75.31 208 LEU A N 1
ATOM 1600 C CA . LEU A 1 208 ? 18.472 9.879 2.493 1.00 75.31 208 LEU A CA 1
ATOM 1601 C C . LEU A 1 208 ? 19.769 10.661 2.673 1.00 75.31 208 LEU A C 1
ATOM 1603 O O . LEU A 1 208 ? 20.868 10.119 2.562 1.00 75.31 208 LEU A O 1
ATOM 1607 N N . GLY A 1 209 ? 19.650 11.975 2.864 1.00 59.66 209 GLY A N 1
ATOM 1608 C CA . GLY A 1 209 ? 20.813 12.822 3.105 1.00 59.66 209 GLY A CA 1
ATOM 1609 C C . GLY A 1 209 ? 21.596 12.372 4.354 1.00 59.66 209 GLY A C 1
ATOM 1610 O O . GLY A 1 209 ? 21.002 11.871 5.308 1.00 59.66 209 GLY A O 1
ATOM 1611 N N . PRO A 1 210 ? 22.927 12.576 4.408 1.00 45.28 210 PRO A N 1
ATOM 1612 C CA . PRO A 1 210 ? 23.738 12.254 5.588 1.00 45.28 210 PRO A CA 1
ATOM 1613 C C . PRO A 1 210 ? 23.504 13.209 6.773 1.00 45.28 210 PRO A C 1
ATOM 1615 O O . PRO A 1 210 ? 23.978 12.940 7.879 1.00 45.28 210 PRO A O 1
ATOM 1618 N N . THR A 1 211 ? 22.798 14.321 6.551 1.00 42.78 211 THR A N 1
ATOM 1619 C CA . THR A 1 211 ? 22.660 15.435 7.492 1.00 42.78 211 THR A CA 1
ATOM 1620 C C . THR A 1 211 ? 21.214 15.553 7.985 1.00 42.78 211 THR A C 1
ATOM 1622 O O . THR A 1 211 ? 20.312 15.662 7.150 1.00 42.78 211 THR A O 1
ATOM 1625 N N . PRO A 1 212 ? 20.974 15.593 9.310 1.00 39.78 212 PRO A N 1
ATOM 1626 C CA . PRO A 1 212 ? 19.672 15.955 9.867 1.00 39.78 212 PRO A CA 1
ATOM 1627 C C . PRO A 1 212 ? 19.205 17.301 9.294 1.00 39.78 212 PRO A C 1
ATOM 1629 O O . PRO A 1 212 ? 19.959 18.273 9.314 1.00 39.78 212 PRO A O 1
ATOM 1632 N N . GLY A 1 213 ? 17.989 17.353 8.747 1.00 44.28 213 GLY A N 1
ATOM 1633 C CA . GLY A 1 213 ? 17.398 18.571 8.176 1.00 44.28 213 GLY A CA 1
ATOM 1634 C C . GLY A 1 213 ? 17.572 18.762 6.664 1.00 44.28 213 GLY A C 1
ATOM 1635 O O . GLY A 1 213 ? 16.918 19.639 6.098 1.00 44.28 213 GLY A O 1
ATOM 1636 N N . ASN A 1 214 ? 18.371 17.935 5.975 1.00 45.72 214 ASN A N 1
ATOM 1637 C CA . ASN A 1 214 ? 18.294 17.865 4.516 1.00 45.72 214 ASN A CA 1
ATOM 1638 C C . ASN A 1 214 ? 17.078 17.008 4.166 1.00 45.72 214 ASN A C 1
ATOM 1640 O O . ASN A 1 214 ? 17.041 15.832 4.529 1.00 45.72 214 ASN A O 1
ATOM 1644 N N . ARG A 1 215 ? 16.053 17.615 3.561 1.00 52.66 215 ARG A N 1
ATOM 1645 C CA . ARG A 1 215 ? 14.736 16.982 3.489 1.00 52.66 215 ARG A CA 1
ATOM 1646 C C . ARG A 1 215 ? 14.827 15.653 2.720 1.00 52.66 215 ARG A C 1
ATOM 1648 O O . ARG A 1 215 ? 15.232 15.682 1.556 1.00 52.66 215 ARG A O 1
ATOM 1655 N N . PRO A 1 216 ? 14.487 14.508 3.340 1.00 52.09 216 PRO A N 1
ATOM 1656 C CA . PRO A 1 216 ? 14.570 13.214 2.680 1.00 52.09 216 PRO A CA 1
ATOM 1657 C C . PRO A 1 216 ? 13.712 13.148 1.405 1.00 52.09 216 PRO A C 1
ATOM 1659 O O . PRO A 1 216 ? 12.820 13.969 1.222 1.00 52.09 216 PRO A O 1
ATOM 1662 N N . GLY A 1 217 ? 13.948 12.177 0.517 1.00 51.25 217 GLY A N 1
ATOM 1663 C CA . GLY A 1 217 ? 13.401 12.123 -0.866 1.00 51.25 217 GLY A CA 1
ATOM 1664 C C . GLY A 1 217 ? 11.919 12.292 -1.058 1.00 51.25 217 GLY A C 1
ATOM 1665 O O . GLY A 1 217 ? 11.434 12.701 -2.109 1.00 51.25 217 GLY A O 1
ATOM 1666 N N . PHE A 1 218 ? 11.215 12.021 0.013 1.00 52.91 218 PHE A N 1
ATOM 1667 C CA . PHE A 1 218 ? 9.820 12.275 0.195 1.00 52.91 218 PHE A CA 1
ATOM 1668 C C . PHE A 1 218 ? 9.393 13.745 -0.014 1.00 52.91 218 PHE A C 1
ATOM 1670 O O . PHE A 1 218 ? 8.354 14.021 -0.610 1.00 52.91 218 PHE A O 1
ATOM 1677 N N . TRP A 1 219 ? 10.232 14.690 0.401 1.00 53.91 219 TRP A N 1
ATOM 1678 C CA . TRP A 1 219 ? 9.969 16.129 0.456 1.00 53.91 219 TRP A CA 1
ATOM 1679 C C . TRP A 1 219 ? 10.331 16.909 -0.800 1.00 53.91 219 TRP A C 1
ATOM 1681 O O . TRP A 1 219 ? 10.145 18.127 -0.847 1.00 53.91 219 TRP A O 1
ATOM 1691 N N . ILE A 1 220 ? 10.881 16.223 -1.796 1.00 56.78 220 ILE A N 1
ATOM 1692 C CA . ILE A 1 220 ? 11.314 16.851 -3.040 1.00 56.78 220 ILE A CA 1
ATOM 1693 C C . ILE A 1 220 ? 10.095 17.099 -3.950 1.00 56.78 220 ILE A C 1
ATOM 1695 O O . ILE A 1 220 ? 10.084 18.073 -4.698 1.00 56.78 220 ILE A O 1
ATOM 1699 N N . TRP A 1 221 ? 9.038 16.279 -3.833 1.00 61.66 221 TRP A N 1
ATOM 1700 C CA . TRP A 1 221 ? 7.834 16.362 -4.676 1.00 61.66 221 TRP A CA 1
ATOM 1701 C C . TRP A 1 221 ? 6.495 16.243 -3.912 1.00 61.66 221 TRP A C 1
ATOM 1703 O O . TRP A 1 221 ? 5.599 15.543 -4.393 1.00 61.66 221 TRP A O 1
ATOM 1713 N N . PRO A 1 222 ? 6.305 16.891 -2.743 1.00 65.94 222 PRO A N 1
ATOM 1714 C CA . PRO A 1 222 ? 5.022 16.848 -2.056 1.00 65.94 222 PRO A CA 1
ATOM 1715 C C . PRO A 1 222 ? 3.956 17.527 -2.919 1.00 65.94 222 PRO A C 1
ATOM 1717 O O . PRO A 1 222 ? 4.125 18.663 -3.367 1.00 65.94 222 PRO A O 1
ATOM 1720 N N . LYS A 1 223 ? 2.847 16.824 -3.152 1.00 70.12 223 LYS A N 1
ATOM 1721 C CA . LYS A 1 223 ? 1.637 17.404 -3.752 1.00 70.12 223 LYS A CA 1
ATOM 1722 C C . LYS A 1 223 ? 0.681 17.969 -2.705 1.00 70.12 223 LYS A C 1
ATOM 1724 O O . LYS A 1 223 ? -0.174 18.782 -3.040 1.00 70.12 223 LYS A O 1
ATOM 1729 N N . ALA A 1 224 ? 0.847 17.549 -1.456 1.00 71.25 224 ALA A N 1
ATOM 1730 C CA . ALA A 1 224 ? 0.161 18.083 -0.293 1.00 71.25 224 ALA A CA 1
ATOM 1731 C C . ALA A 1 224 ? 1.159 18.253 0.858 1.00 71.25 224 ALA A C 1
ATOM 1733 O O . ALA A 1 224 ? 2.220 17.626 0.877 1.00 71.25 224 ALA A O 1
ATOM 1734 N N . SER A 1 225 ? 0.825 19.115 1.814 1.00 75.88 225 SER A N 1
ATOM 1735 C CA . SER A 1 225 ? 1.598 19.242 3.047 1.00 75.88 225 SER A CA 1
ATOM 1736 C C . SER A 1 225 ? 1.238 18.073 3.964 1.00 75.88 225 SER A C 1
ATOM 1738 O O . SER A 1 225 ? 0.100 18.046 4.431 1.00 75.88 225 SER A O 1
ATOM 1740 N N . PRO A 1 226 ? 2.157 17.133 4.247 1.00 75.62 226 PRO A N 1
ATOM 1741 C CA . PRO A 1 226 ? 1.882 16.086 5.223 1.00 75.62 226 PRO A CA 1
ATOM 1742 C C . PRO A 1 226 ? 1.618 16.710 6.595 1.00 75.62 226 PRO A C 1
ATOM 1744 O O . PRO A 1 226 ? 2.195 17.755 6.931 1.00 75.62 226 PRO A O 1
ATOM 1747 N N . ASN A 1 227 ? 0.760 16.084 7.391 1.00 75.81 227 ASN A N 1
ATOM 1748 C CA . ASN A 1 227 ? 0.446 16.533 8.745 1.00 75.81 227 ASN A CA 1
ATOM 1749 C C . ASN A 1 227 ? 1.626 16.281 9.707 1.00 75.81 227 ASN A C 1
ATOM 1751 O O . ASN A 1 227 ? 2.653 15.726 9.331 1.00 75.81 227 ASN A O 1
ATOM 1755 N N . ALA A 1 228 ? 1.528 16.749 10.952 1.00 76.12 228 ALA A N 1
ATOM 1756 C CA . ALA A 1 228 ? 2.642 16.656 11.896 1.00 76.12 228 ALA A CA 1
ATOM 1757 C C . ALA A 1 228 ? 3.025 15.213 12.268 1.00 76.12 228 ALA A C 1
ATOM 1759 O O . ALA A 1 228 ? 4.216 14.953 12.413 1.00 76.12 228 ALA A O 1
ATOM 1760 N N . GLN A 1 229 ? 2.050 14.302 12.354 1.00 76.88 229 GLN A N 1
ATOM 1761 C CA . GLN A 1 229 ? 2.298 12.884 12.622 1.00 76.88 229 GLN A CA 1
ATOM 1762 C C . GLN A 1 229 ? 3.072 12.240 11.475 1.00 76.88 229 GLN A C 1
ATOM 1764 O O . GLN A 1 229 ? 4.125 11.659 11.681 1.00 76.88 229 GLN A O 1
ATOM 1769 N N . GLU A 1 230 ? 2.597 12.435 10.246 1.00 76.62 230 GLU A N 1
ATOM 1770 C CA . GLU A 1 230 ? 3.222 11.860 9.052 1.00 76.62 230 GLU A CA 1
ATOM 1771 C C . GLU A 1 230 ? 4.676 12.315 8.885 1.00 76.62 230 GLU A C 1
ATOM 1773 O O . GLU A 1 230 ? 5.508 11.573 8.370 1.00 76.62 230 GLU A O 1
ATOM 1778 N N . ARG A 1 231 ? 4.997 13.542 9.314 1.00 76.69 231 ARG A N 1
ATOM 1779 C CA . ARG A 1 231 ? 6.377 14.040 9.325 1.00 76.69 231 ARG A CA 1
ATOM 1780 C C . ARG A 1 231 ? 7.253 13.296 10.315 1.00 76.69 231 ARG A C 1
ATOM 1782 O O . ARG A 1 231 ? 8.346 12.891 9.934 1.00 76.69 231 ARG A O 1
ATOM 1789 N N . GLU A 1 232 ? 6.774 13.147 11.547 1.00 76.69 232 GLU A N 1
ATOM 1790 C CA . GLU A 1 232 ? 7.491 12.433 12.603 1.00 76.69 232 GLU A CA 1
ATOM 1791 C C . GLU A 1 232 ? 7.755 10.985 12.184 1.00 76.69 232 GLU A C 1
ATOM 1793 O O . GLU A 1 232 ? 8.906 10.553 12.204 1.00 76.69 232 GLU A O 1
ATOM 1798 N N . ASP A 1 233 ? 6.724 10.281 11.701 1.00 75.69 233 ASP A N 1
ATOM 1799 C CA . ASP A 1 233 ? 6.827 8.885 11.260 1.00 75.69 233 ASP A CA 1
ATOM 1800 C C . ASP A 1 233 ? 7.913 8.733 10.188 1.00 75.69 233 ASP A C 1
ATOM 1802 O O . ASP A 1 233 ? 8.807 7.891 10.276 1.00 75.69 233 ASP A O 1
ATOM 1806 N N . ILE A 1 234 ? 7.886 9.602 9.177 1.00 76.38 234 ILE A N 1
ATOM 1807 C CA . ILE A 1 234 ? 8.834 9.553 8.064 1.00 76.38 234 ILE A CA 1
ATOM 1808 C C . ILE A 1 234 ? 10.249 9.888 8.517 1.00 76.38 234 ILE A C 1
ATOM 1810 O O . ILE A 1 234 ? 11.196 9.205 8.115 1.00 76.38 234 ILE A O 1
ATOM 1814 N N . ASP A 1 235 ? 10.424 10.933 9.321 1.00 75.25 235 ASP A N 1
ATOM 1815 C CA . ASP A 1 235 ? 11.739 11.341 9.808 1.00 75.25 235 ASP A CA 1
ATOM 1816 C C . ASP A 1 235 ? 12.346 10.265 10.720 1.00 75.25 235 ASP A C 1
ATOM 1818 O O . ASP A 1 235 ? 13.524 9.920 10.553 1.00 75.25 235 ASP A O 1
ATOM 1822 N N . SER A 1 236 ? 11.529 9.650 11.579 1.00 73.44 236 SER A N 1
ATOM 1823 C CA . SER A 1 236 ? 11.898 8.485 12.386 1.00 73.44 236 SER A CA 1
ATOM 1824 C C . SER A 1 236 ? 12.346 7.312 11.501 1.00 73.44 236 SER A C 1
ATOM 1826 O O . SER A 1 236 ? 13.465 6.804 11.642 1.00 73.44 236 SER A O 1
ATOM 1828 N N . TYR A 1 237 ? 11.570 6.944 10.476 1.00 76.06 237 TYR A N 1
ATOM 1829 C CA . TYR A 1 237 ? 11.918 5.838 9.571 1.00 76.06 237 TYR A CA 1
ATOM 1830 C C . TYR A 1 237 ? 13.185 6.099 8.752 1.00 76.06 237 TYR A C 1
ATOM 1832 O O . TYR A 1 237 ? 13.988 5.193 8.503 1.00 76.06 237 TYR A O 1
ATOM 1840 N N . ASN A 1 238 ? 13.409 7.345 8.339 1.00 77.19 238 ASN A N 1
ATOM 1841 C CA . ASN A 1 238 ? 14.639 7.733 7.656 1.00 77.19 238 ASN A CA 1
ATOM 1842 C C . ASN A 1 238 ? 15.851 7.613 8.587 1.00 77.19 238 ASN A C 1
ATOM 1844 O O . ASN A 1 238 ? 16.897 7.111 8.164 1.00 77.19 238 ASN A O 1
ATOM 1848 N N . ALA A 1 239 ? 15.713 8.026 9.850 1.00 74.38 239 ALA A N 1
ATOM 1849 C CA . ALA A 1 239 ? 16.758 7.876 10.855 1.00 74.38 239 ALA A CA 1
ATOM 1850 C C . ALA A 1 239 ? 17.077 6.397 11.129 1.00 74.38 239 ALA A C 1
ATOM 1852 O O . ALA A 1 239 ? 18.255 6.033 11.212 1.00 74.38 239 ALA A O 1
ATOM 1853 N N . LEU A 1 240 ? 16.053 5.538 11.188 1.00 73.50 240 LEU A N 1
ATOM 1854 C CA . LEU A 1 240 ? 16.203 4.089 11.335 1.00 73.50 240 LEU A CA 1
ATOM 1855 C C . LEU A 1 240 ? 17.009 3.474 10.192 1.00 73.50 240 LEU A C 1
ATOM 1857 O O . LEU A 1 240 ? 18.051 2.860 10.429 1.00 73.50 240 LEU A O 1
ATOM 1861 N N . LEU A 1 241 ? 16.568 3.693 8.952 1.00 76.19 241 LEU A N 1
ATOM 1862 C CA . LEU A 1 241 ? 17.223 3.140 7.769 1.00 76.19 241 LEU A CA 1
ATOM 1863 C C . LEU A 1 241 ? 18.665 3.649 7.631 1.00 76.19 241 LEU A C 1
ATOM 1865 O O . LEU A 1 241 ? 19.570 2.885 7.296 1.00 76.19 241 LEU A O 1
ATOM 1869 N N . LEU A 1 242 ? 18.915 4.926 7.940 1.00 75.56 242 LEU A N 1
ATOM 1870 C CA . LEU A 1 242 ? 20.267 5.483 7.944 1.00 75.56 242 LEU A CA 1
ATOM 1871 C C . LEU A 1 242 ? 21.147 4.838 9.027 1.00 75.56 242 LEU A C 1
ATOM 1873 O O . LEU A 1 242 ? 22.329 4.576 8.787 1.00 75.56 242 LEU A O 1
ATOM 1877 N N . GLY A 1 243 ? 20.580 4.559 10.203 1.00 72.31 243 GLY A N 1
ATOM 1878 C CA . GLY A 1 243 ? 21.234 3.798 11.264 1.00 72.31 243 GLY A CA 1
ATOM 1879 C C . GLY A 1 243 ? 21.642 2.395 10.808 1.00 72.31 243 GLY A C 1
ATOM 1880 O O . GLY A 1 243 ? 22.794 1.999 11.013 1.00 72.31 243 GLY A O 1
ATOM 1881 N N . ASP A 1 244 ? 20.743 1.685 10.125 1.00 72.06 244 ASP A N 1
ATOM 1882 C CA . ASP A 1 244 ? 21.004 0.347 9.586 1.00 72.06 244 ASP A CA 1
ATOM 1883 C C . ASP A 1 244 ? 22.102 0.369 8.515 1.00 72.06 244 ASP A C 1
ATOM 1885 O O . ASP A 1 244 ? 23.058 -0.403 8.600 1.00 72.06 244 ASP A O 1
ATOM 1889 N N . VAL A 1 245 ? 22.052 1.309 7.563 1.00 74.31 245 VAL A N 1
ATOM 1890 C CA . VAL A 1 245 ? 23.091 1.472 6.528 1.00 74.31 245 VAL A CA 1
ATOM 1891 C C . VAL A 1 245 ? 24.465 1.743 7.147 1.00 74.31 245 VAL A C 1
ATOM 1893 O O . VAL A 1 245 ? 25.453 1.120 6.750 1.00 74.31 245 VAL A O 1
ATOM 1896 N N . ARG A 1 246 ? 24.553 2.640 8.142 1.00 74.94 246 ARG A N 1
ATOM 1897 C CA . ARG A 1 246 ? 25.817 2.934 8.845 1.00 74.94 246 ARG A CA 1
ATOM 1898 C C . ARG A 1 246 ? 26.350 1.703 9.573 1.00 74.94 246 ARG A C 1
ATOM 1900 O O . ARG A 1 246 ? 27.543 1.411 9.493 1.00 74.94 246 ARG A O 1
ATOM 1907 N N . ARG A 1 247 ? 25.476 0.972 10.270 1.00 69.06 247 ARG A N 1
ATOM 1908 C CA . ARG A 1 247 ? 25.854 -0.221 11.034 1.00 69.06 247 ARG A CA 1
ATOM 1909 C C . ARG A 1 247 ? 26.348 -1.332 10.115 1.00 69.06 247 ARG A C 1
ATOM 1911 O O . ARG A 1 247 ? 27.432 -1.860 10.353 1.00 69.06 247 ARG A O 1
ATOM 1918 N N . LEU A 1 248 ? 25.611 -1.628 9.046 1.00 68.88 248 LEU A N 1
ATOM 1919 C CA . LEU A 1 248 ? 25.989 -2.637 8.055 1.00 68.88 248 LEU A CA 1
ATOM 1920 C C . LEU A 1 248 ? 27.269 -2.265 7.305 1.00 68.88 248 LEU A C 1
ATOM 1922 O O . LEU A 1 248 ? 28.123 -3.122 7.107 1.00 68.88 248 LEU A O 1
ATOM 1926 N N . GLY A 1 249 ? 27.466 -0.985 6.981 1.00 68.62 249 GLY A N 1
ATOM 1927 C CA . GLY A 1 249 ? 28.710 -0.506 6.373 1.00 68.62 249 GLY A CA 1
ATOM 1928 C C . GLY A 1 249 ? 29.946 -0.598 7.277 1.00 68.62 249 GLY A C 1
ATOM 1929 O O . GLY A 1 249 ? 31.062 -0.606 6.766 1.00 68.62 249 GLY A O 1
ATOM 1930 N N . SER A 1 250 ? 29.772 -0.672 8.602 1.00 66.44 250 SER A N 1
ATOM 1931 C CA . SER A 1 250 ? 30.879 -0.776 9.570 1.00 66.44 250 SER A CA 1
ATOM 1932 C C . SER A 1 250 ? 31.370 -2.210 9.819 1.00 66.44 250 SER A C 1
ATOM 1934 O O . SER A 1 250 ? 32.409 -2.412 10.455 1.00 66.44 250 SER A O 1
ATOM 1936 N N . ILE A 1 251 ? 30.622 -3.204 9.337 1.00 63.44 251 ILE A N 1
ATOM 1937 C CA . ILE A 1 251 ? 30.937 -4.625 9.484 1.00 63.44 251 ILE A CA 1
ATOM 1938 C C . ILE A 1 251 ? 31.976 -5.017 8.429 1.00 63.44 251 ILE A C 1
ATOM 1940 O O . ILE A 1 251 ? 31.823 -4.699 7.250 1.00 63.44 251 ILE A O 1
ATOM 1944 N N . LYS A 1 252 ? 33.042 -5.718 8.843 1.00 57.28 252 LYS A N 1
ATOM 1945 C CA . LYS A 1 252 ? 34.039 -6.212 7.888 1.00 57.28 252 LYS A CA 1
ATOM 1946 C C . LYS A 1 252 ? 33.453 -7.380 7.071 1.00 57.28 252 LYS A C 1
ATOM 1948 O O . LYS A 1 252 ? 32.885 -8.294 7.671 1.00 57.28 252 LYS A O 1
ATOM 1953 N N . PRO A 1 253 ? 33.583 -7.366 5.733 1.00 52.50 253 PRO A N 1
ATOM 1954 C CA . PRO A 1 253 ? 32.927 -8.327 4.838 1.00 52.50 253 PRO A CA 1
ATOM 1955 C C . PRO A 1 253 ? 33.450 -9.773 4.940 1.00 52.50 253 PRO A C 1
ATOM 1957 O O . PRO A 1 253 ? 32.843 -10.677 4.378 1.00 52.50 253 PRO A O 1
ATOM 1960 N N . ASP A 1 254 ? 34.559 -10.003 5.641 1.00 51.91 254 ASP A N 1
ATOM 1961 C CA . ASP A 1 254 ? 35.292 -11.269 5.753 1.00 51.91 254 ASP A CA 1
ATOM 1962 C C . ASP A 1 254 ? 35.061 -12.023 7.080 1.00 51.91 254 ASP A C 1
ATOM 1964 O O . ASP A 1 254 ? 35.639 -13.090 7.299 1.00 51.91 254 ASP A O 1
ATOM 1968 N N . LEU A 1 255 ? 34.215 -11.506 7.977 1.00 48.25 255 LEU A N 1
ATOM 1969 C CA . LEU A 1 255 ? 33.968 -12.130 9.279 1.00 48.25 255 LEU A CA 1
ATOM 1970 C C . LEU A 1 255 ? 32.902 -13.244 9.200 1.00 48.25 255 LEU A C 1
ATOM 1972 O O . LEU A 1 255 ? 31.787 -12.994 8.739 1.00 48.25 255 LEU A O 1
ATOM 1976 N N . PRO A 1 256 ? 33.181 -14.460 9.717 1.00 43.88 256 PRO A N 1
ATOM 1977 C CA . PRO A 1 256 ? 32.191 -15.533 9.807 1.00 43.88 256 PRO A CA 1
ATOM 1978 C C . PRO A 1 256 ? 30.967 -15.131 10.644 1.00 43.88 256 PRO A C 1
ATOM 1980 O O . PRO A 1 256 ? 31.093 -14.412 11.635 1.00 43.88 256 PRO A O 1
ATOM 1983 N N . CYS A 1 257 ? 29.793 -15.677 10.310 1.00 45.59 257 CYS A N 1
ATOM 1984 C CA . CYS A 1 257 ? 28.482 -15.351 10.904 1.00 45.59 257 CYS A CA 1
ATOM 1985 C C . CYS A 1 257 ? 28.466 -15.298 12.446 1.00 45.59 257 CYS A C 1
ATOM 1987 O O . CYS A 1 257 ? 27.878 -14.398 13.044 1.00 45.59 257 CYS A O 1
ATOM 1989 N N . ASN A 1 258 ? 29.163 -16.230 13.102 1.00 45.66 258 ASN A N 1
ATOM 1990 C CA . ASN A 1 258 ? 29.222 -16.314 14.566 1.00 45.66 258 ASN A CA 1
ATOM 1991 C C . ASN A 1 258 ? 30.095 -15.203 15.179 1.00 45.66 258 ASN A C 1
ATOM 1993 O O . ASN A 1 258 ? 29.860 -14.764 16.304 1.00 45.66 258 ASN A O 1
ATOM 1997 N N . HIS A 1 259 ? 31.083 -14.722 14.423 1.00 45.16 259 HIS A N 1
ATOM 1998 C CA . HIS A 1 259 ? 31.980 -13.644 14.822 1.00 45.16 259 HIS A CA 1
ATOM 1999 C C . HIS A 1 259 ? 31.336 -12.267 14.661 1.00 45.16 259 HIS A C 1
ATOM 2001 O O . HIS A 1 259 ? 31.647 -11.366 15.429 1.00 45.16 259 HIS A O 1
ATOM 2007 N N . LEU A 1 260 ? 30.409 -12.127 13.712 1.00 48.41 260 LEU A N 1
ATOM 2008 C CA . LEU A 1 260 ? 29.636 -10.915 13.441 1.00 48.41 260 LEU A CA 1
ATOM 2009 C C . LEU A 1 260 ? 28.663 -10.604 14.590 1.00 48.41 260 LEU A C 1
ATOM 2011 O O . LEU A 1 260 ? 28.640 -9.488 15.104 1.00 48.41 260 LEU A O 1
ATOM 2015 N N . LEU A 1 261 ? 27.953 -11.627 15.082 1.00 47.91 261 LEU A N 1
ATOM 2016 C CA . LEU A 1 261 ? 27.160 -11.544 16.313 1.00 47.91 261 LEU A CA 1
ATOM 2017 C C . LEU A 1 261 ? 28.050 -11.234 17.531 1.00 47.91 261 LEU A C 1
ATOM 2019 O O . LEU A 1 261 ? 27.708 -10.375 18.341 1.00 47.91 261 LEU A O 1
ATOM 2023 N N . GLY A 1 262 ? 29.214 -11.887 17.628 1.00 44.62 262 GLY A N 1
ATOM 2024 C CA . GLY A 1 262 ? 30.204 -11.651 18.683 1.00 44.62 262 GLY A CA 1
ATOM 2025 C C . GLY A 1 262 ? 30.779 -10.231 18.686 1.00 44.62 262 GLY A C 1
ATOM 2026 O O . GLY A 1 262 ? 30.824 -9.607 19.738 1.00 44.62 262 GLY A O 1
ATOM 2027 N N . GLU A 1 263 ? 31.154 -9.672 17.531 1.00 51.00 263 GLU A N 1
ATOM 2028 C CA . GLU A 1 263 ? 31.621 -8.286 17.401 1.00 51.00 263 GLU A CA 1
ATOM 2029 C C . GLU A 1 263 ? 30.492 -7.277 17.624 1.00 51.00 263 GLU A C 1
ATOM 2031 O O . GLU A 1 263 ? 30.738 -6.246 18.235 1.00 51.00 263 GLU A O 1
ATOM 2036 N N . MET A 1 264 ? 29.259 -7.548 17.184 1.00 48.47 264 MET A N 1
ATOM 2037 C CA . MET A 1 264 ? 28.116 -6.661 17.446 1.00 48.47 264 MET A CA 1
ATOM 2038 C C . MET A 1 264 ? 27.722 -6.623 18.926 1.00 48.47 264 MET A C 1
ATOM 2040 O O . MET A 1 264 ? 27.210 -5.603 19.388 1.00 48.47 264 MET A O 1
ATOM 2044 N N . LEU A 1 265 ? 27.938 -7.718 19.661 1.00 49.09 265 LEU A N 1
ATOM 2045 C CA . LEU A 1 265 ? 27.747 -7.779 21.111 1.00 49.09 265 LEU A CA 1
ATOM 2046 C C . LEU A 1 265 ? 28.955 -7.206 21.878 1.00 49.09 265 LEU A C 1
ATOM 2048 O O . LEU A 1 265 ? 28.762 -6.580 22.919 1.00 49.09 265 LEU A O 1
ATOM 2052 N N . ALA A 1 266 ? 30.181 -7.391 21.369 1.00 44.91 266 ALA A N 1
ATOM 2053 C CA . ALA A 1 266 ? 31.430 -6.961 22.011 1.00 44.91 266 ALA A CA 1
ATOM 2054 C C . ALA A 1 266 ? 31.781 -5.488 21.745 1.00 44.91 266 ALA A C 1
ATOM 2056 O O . ALA A 1 266 ? 32.214 -4.779 22.651 1.00 44.91 266 ALA A O 1
ATOM 2057 N N . ARG A 1 267 ? 31.543 -4.986 20.528 1.00 46.09 267 ARG A N 1
ATOM 2058 C CA . ARG A 1 267 ? 31.516 -3.555 20.216 1.00 46.09 267 ARG A CA 1
ATOM 2059 C C . ARG A 1 267 ? 30.153 -3.019 20.636 1.00 46.09 267 ARG A C 1
ATOM 2061 O O . ARG A 1 267 ? 29.308 -2.707 19.804 1.00 46.09 267 ARG A O 1
ATOM 2068 N N . ARG A 1 268 ? 29.945 -2.871 21.944 1.00 42.59 268 ARG A N 1
ATOM 2069 C CA . ARG A 1 268 ? 29.171 -1.723 22.414 1.00 42.59 268 ARG A CA 1
ATOM 2070 C C . ARG A 1 268 ? 30.082 -0.516 22.175 1.00 42.59 268 ARG A C 1
ATOM 2072 O O . ARG A 1 268 ? 30.970 -0.305 23.002 1.00 42.59 268 ARG A O 1
ATOM 2079 N N . PRO A 1 269 ? 29.953 0.272 21.085 1.00 36.62 269 PRO A N 1
ATOM 2080 C CA . PRO A 1 269 ? 30.456 1.637 21.178 1.00 36.62 269 PRO A CA 1
ATOM 2081 C C . PRO A 1 269 ? 29.855 2.234 22.463 1.00 36.62 269 PRO A C 1
ATOM 2083 O O . PRO A 1 269 ? 28.749 1.814 22.835 1.00 36.62 269 PRO A O 1
ATOM 2086 N N . PRO A 1 270 ? 30.553 3.131 23.188 1.00 33.56 270 PRO A N 1
ATOM 2087 C CA . PRO A 1 270 ? 29.915 3.850 24.285 1.00 33.56 270 PRO A CA 1
ATOM 2088 C C . PRO A 1 270 ? 28.575 4.333 23.745 1.00 33.56 270 PRO A C 1
ATOM 2090 O O . PRO A 1 270 ? 28.555 4.980 22.695 1.00 33.56 270 PRO A O 1
ATOM 2093 N N . MET A 1 271 ? 27.474 3.867 24.352 1.00 34.34 271 MET A N 1
ATOM 2094 C CA . MET A 1 271 ? 26.145 4.199 23.852 1.00 34.34 271 MET A CA 1
ATOM 2095 C C . MET A 1 271 ? 26.134 5.719 23.720 1.00 34.34 271 MET A C 1
ATOM 2097 O O . MET A 1 271 ? 26.412 6.382 24.727 1.00 34.34 271 MET A O 1
ATOM 2101 N N . PRO A 1 272 ? 25.880 6.291 22.529 1.00 35.84 272 PRO A N 1
ATOM 2102 C CA . PRO A 1 272 ? 25.512 7.690 22.502 1.00 35.84 272 PRO A CA 1
ATOM 2103 C C . PRO A 1 272 ? 24.361 7.827 23.510 1.00 35.84 272 PRO A C 1
ATOM 2105 O O . PRO A 1 272 ? 23.481 6.957 23.536 1.00 35.84 272 PRO A O 1
ATOM 2108 N N . PRO A 1 273 ? 24.423 8.795 24.438 1.00 34.66 273 PRO A N 1
ATOM 2109 C CA . PRO A 1 273 ? 23.362 8.958 25.417 1.00 34.66 273 PRO A CA 1
ATOM 2110 C C . PRO A 1 273 ? 22.063 9.160 24.623 1.00 34.66 273 PRO A C 1
ATOM 2112 O O . PRO A 1 273 ? 21.972 10.110 23.852 1.00 34.66 273 PRO A O 1
ATOM 2115 N N . ALA A 1 274 ? 21.131 8.209 24.778 1.00 38.41 274 ALA A N 1
ATOM 2116 C CA . ALA A 1 274 ? 19.980 7.893 23.916 1.00 38.41 274 ALA A CA 1
ATOM 2117 C C . ALA A 1 274 ? 20.287 7.005 22.683 1.00 38.41 274 ALA A C 1
ATOM 2119 O O . ALA A 1 274 ? 20.705 7.470 21.626 1.00 38.41 274 ALA A O 1
ATOM 2120 N N . MET A 1 275 ? 19.996 5.704 22.790 1.00 41.53 275 MET A N 1
ATOM 2121 C CA . MET A 1 275 ? 19.830 4.812 21.632 1.00 41.53 275 MET A CA 1
ATOM 2122 C C . MET A 1 275 ? 18.322 4.575 21.450 1.00 41.53 275 MET A C 1
ATOM 2124 O O . MET A 1 275 ? 17.755 3.916 22.321 1.00 41.53 275 MET A O 1
ATOM 2128 N N . PRO A 1 276 ? 17.647 5.096 20.402 1.00 46.97 276 PRO A N 1
ATOM 2129 C CA . PRO A 1 276 ? 16.210 5.346 20.507 1.00 46.97 276 PRO A CA 1
ATOM 2130 C C . PRO A 1 276 ? 15.280 4.231 20.007 1.00 46.97 276 PRO A C 1
ATOM 2132 O O . PRO A 1 276 ? 14.082 4.421 20.133 1.00 46.97 276 PRO A O 1
ATOM 2135 N N . HIS A 1 277 ? 15.744 3.105 19.424 1.00 48.66 277 HIS A N 1
ATOM 2136 C CA . HIS A 1 277 ? 14.810 2.288 18.622 1.00 48.66 277 HIS A CA 1
ATOM 2137 C C . HIS A 1 277 ? 14.851 0.741 18.679 1.00 48.66 277 HIS A C 1
ATOM 2139 O O . HIS A 1 277 ? 15.928 0.133 18.660 1.00 48.66 277 HIS A O 1
ATOM 2145 N N . PRO A 1 278 ? 13.668 0.076 18.604 1.00 43.34 278 PRO A N 1
ATOM 2146 C CA . PRO A 1 278 ? 13.494 -1.386 18.591 1.00 43.34 278 PRO A CA 1
ATOM 2147 C C . PRO A 1 278 ? 14.087 -2.147 17.392 1.00 43.34 278 PRO A C 1
ATOM 2149 O O . PRO A 1 278 ? 14.498 -3.299 17.563 1.00 43.34 278 PRO A O 1
ATOM 2152 N N . SER A 1 279 ? 14.160 -1.561 16.188 1.00 41.78 279 SER A N 1
ATOM 2153 C CA . SER A 1 279 ? 14.677 -2.248 14.980 1.00 41.78 279 SER A CA 1
ATOM 2154 C C . SER A 1 279 ? 16.132 -2.712 15.156 1.00 41.78 279 SER A C 1
ATOM 2156 O O . SER A 1 279 ? 16.515 -3.812 14.745 1.00 41.78 279 SER A O 1
ATOM 2158 N N . GLN A 1 280 ? 16.917 -1.952 15.922 1.00 46.44 280 GLN A N 1
ATOM 2159 C CA . GLN A 1 280 ? 18.309 -2.261 16.245 1.00 46.44 280 GLN A CA 1
ATOM 2160 C C . GLN A 1 280 ? 18.477 -3.455 17.202 1.00 46.44 280 GLN A C 1
ATOM 2162 O O . GLN A 1 280 ? 19.591 -3.985 17.314 1.00 46.44 280 GLN A O 1
ATOM 2167 N N . ARG A 1 281 ? 17.392 -3.907 17.858 1.00 45.12 281 ARG A N 1
ATOM 2168 C CA . ARG A 1 281 ? 17.344 -5.137 18.673 1.00 45.12 281 ARG A CA 1
ATOM 2169 C C . ARG A 1 281 ? 17.110 -6.397 17.822 1.00 45.12 281 ARG A C 1
ATOM 2171 O O . ARG A 1 281 ? 17.403 -7.495 18.290 1.00 45.12 281 ARG A O 1
ATOM 2178 N N . GLN A 1 282 ? 16.618 -6.264 16.583 1.00 43.09 282 GLN A N 1
ATOM 2179 C CA . GLN A 1 282 ? 16.286 -7.397 15.701 1.00 43.09 282 GLN A CA 1
ATOM 2180 C C . GLN A 1 282 ? 17.397 -7.772 14.710 1.00 43.09 282 GLN A C 1
ATOM 2182 O O . GLN A 1 282 ? 17.503 -8.940 14.326 1.00 43.09 282 GLN A O 1
ATOM 2187 N N . LEU A 1 283 ? 18.261 -6.815 14.353 1.00 47.22 283 LEU A N 1
ATOM 2188 C CA . LEU A 1 283 ? 19.388 -7.015 13.434 1.00 47.22 283 LEU A CA 1
ATOM 2189 C C . LEU A 1 283 ? 20.282 -8.231 13.787 1.00 47.22 283 LEU A C 1
ATOM 2191 O O . LEU A 1 283 ? 20.628 -8.992 12.883 1.00 47.22 283 LEU A O 1
ATOM 2195 N N . PRO A 1 284 ? 20.594 -8.516 15.072 1.00 44.00 284 PRO A N 1
ATOM 2196 C CA . PRO A 1 284 ? 21.393 -9.690 15.436 1.00 44.00 284 PRO A CA 1
ATOM 2197 C C . PRO A 1 284 ? 20.736 -11.040 15.092 1.00 44.00 284 PRO A C 1
ATOM 2199 O O . PRO A 1 284 ? 21.442 -12.023 14.888 1.00 44.00 284 PRO A O 1
ATOM 2202 N N . ARG A 1 285 ? 19.396 -11.113 15.028 1.00 43.94 285 ARG A N 1
ATOM 2203 C CA . ARG A 1 285 ? 18.656 -12.355 14.726 1.00 43.94 285 ARG A CA 1
ATOM 2204 C C . ARG A 1 285 ? 18.525 -12.603 13.219 1.00 43.94 285 ARG A C 1
ATOM 2206 O O . ARG A 1 285 ? 18.518 -13.756 12.803 1.00 43.94 285 ARG A O 1
ATOM 2213 N N . GLN A 1 286 ? 18.445 -11.545 12.407 1.00 45.50 286 GLN A N 1
ATOM 2214 C CA . GLN A 1 286 ? 18.361 -11.642 10.939 1.00 45.50 286 GLN A CA 1
ATOM 2215 C C . GLN A 1 286 ? 19.688 -12.090 10.305 1.00 45.50 286 GLN A C 1
ATOM 2217 O O . GLN A 1 286 ? 19.696 -12.828 9.327 1.00 45.50 286 GLN A O 1
ATOM 2222 N N . LEU A 1 287 ? 20.820 -11.753 10.930 1.00 47.59 287 LEU A N 1
ATOM 2223 C CA . LEU A 1 287 ? 22.154 -12.170 10.483 1.00 47.59 287 LEU A CA 1
ATOM 2224 C C . LEU A 1 287 ? 22.428 -13.681 10.622 1.00 47.59 287 LEU A C 1
ATOM 2226 O O . LEU A 1 287 ? 23.491 -14.142 10.219 1.00 47.59 287 LEU A O 1
ATOM 2230 N N . MET A 1 288 ? 21.492 -14.469 11.161 1.00 46.00 288 MET A N 1
ATOM 2231 C CA . MET A 1 288 ? 21.659 -15.915 11.350 1.00 46.00 288 MET A CA 1
ATOM 2232 C C . MET A 1 288 ? 21.422 -16.745 10.071 1.00 46.00 288 MET A C 1
ATOM 2234 O O . MET A 1 288 ? 21.768 -17.925 10.057 1.00 46.00 288 MET A O 1
ATOM 2238 N N . ARG A 1 289 ? 20.839 -16.175 9.001 1.00 50.28 289 ARG A N 1
ATOM 2239 C CA . ARG A 1 289 ? 20.525 -16.899 7.750 1.00 50.28 289 ARG A CA 1
ATOM 2240 C C . ARG A 1 289 ? 21.344 -16.369 6.569 1.00 50.28 289 ARG A C 1
ATOM 2242 O O . ARG A 1 289 ? 21.331 -15.175 6.300 1.00 50.28 289 ARG A O 1
ATOM 2249 N N . ALA A 1 290 ? 21.987 -17.262 5.812 1.00 52.81 290 ALA A N 1
ATOM 2250 C CA . ALA A 1 290 ? 22.826 -16.893 4.662 1.00 52.81 290 ALA A CA 1
ATOM 2251 C C . ALA A 1 290 ? 22.063 -16.116 3.566 1.00 52.81 290 ALA A C 1
ATOM 2253 O O . ALA A 1 290 ? 22.571 -15.135 3.033 1.00 52.81 290 ALA A O 1
ATOM 2254 N N . GLN A 1 291 ? 20.813 -16.494 3.280 1.00 51.00 291 GLN A N 1
ATOM 2255 C CA . GLN A 1 291 ? 19.977 -15.810 2.282 1.00 51.00 291 GLN A CA 1
ATOM 2256 C C . GLN A 1 291 ? 19.657 -14.354 2.670 1.00 51.00 291 GLN A C 1
ATOM 2258 O O . GLN A 1 291 ? 19.633 -13.476 1.806 1.00 51.00 291 GLN A O 1
ATOM 2263 N N . ASP A 1 292 ? 19.454 -14.089 3.965 1.00 55.62 292 ASP A N 1
ATOM 2264 C CA . ASP A 1 292 ? 19.230 -12.732 4.477 1.00 55.62 292 ASP A CA 1
ATOM 2265 C C . ASP A 1 292 ? 20.513 -11.894 4.339 1.00 55.62 292 ASP A C 1
ATOM 2267 O O . ASP A 1 292 ? 20.455 -10.725 3.969 1.00 55.62 292 ASP A O 1
ATOM 2271 N N . GLN A 1 293 ? 21.687 -12.497 4.552 1.00 58.31 293 GLN A N 1
ATOM 2272 C CA . GLN A 1 293 ? 22.980 -11.820 4.396 1.00 58.31 293 GLN A CA 1
ATOM 2273 C C . GLN A 1 293 ? 23.251 -11.415 2.945 1.00 58.31 293 GLN A C 1
ATOM 2275 O O . GLN A 1 293 ? 23.671 -10.286 2.695 1.00 58.31 293 GLN A O 1
ATOM 2280 N N . GLU A 1 294 ? 22.978 -12.302 1.985 1.00 61.41 294 GLU A N 1
ATOM 2281 C CA . GLU A 1 294 ? 23.108 -11.985 0.559 1.00 61.41 294 GLU A CA 1
ATOM 2282 C C . GLU A 1 294 ? 22.198 -10.822 0.155 1.00 61.41 294 GLU A C 1
ATOM 2284 O O . GLU A 1 294 ? 22.614 -9.939 -0.598 1.00 61.41 294 GLU A O 1
ATOM 2289 N N . TRP A 1 295 ? 20.964 -10.796 0.672 1.00 64.00 295 TRP A N 1
ATOM 2290 C CA . TRP A 1 295 ? 20.046 -9.679 0.467 1.00 64.00 295 TRP A CA 1
ATOM 2291 C C . TRP A 1 295 ? 20.591 -8.383 1.066 1.00 64.00 295 TRP A C 1
ATOM 2293 O O . TRP A 1 295 ? 20.615 -7.357 0.391 1.00 64.00 295 TRP A O 1
ATOM 2303 N N . MET A 1 296 ? 21.044 -8.420 2.320 1.00 67.44 296 MET A N 1
ATOM 2304 C CA . MET A 1 296 ? 21.538 -7.243 3.036 1.00 67.44 296 MET A CA 1
ATOM 2305 C C . MET A 1 296 ? 22.796 -6.661 2.387 1.00 67.44 296 MET A C 1
ATOM 2307 O O . MET A 1 296 ? 22.882 -5.447 2.224 1.00 67.44 296 MET A O 1
ATOM 2311 N N . ALA A 1 297 ? 23.746 -7.505 1.974 1.00 68.94 297 ALA A N 1
ATOM 2312 C CA . ALA A 1 297 ? 24.943 -7.071 1.258 1.00 68.94 297 ALA A CA 1
ATOM 2313 C C . ALA A 1 297 ? 24.586 -6.433 -0.093 1.00 68.94 297 ALA A C 1
ATOM 2315 O O . ALA A 1 297 ? 25.084 -5.360 -0.431 1.00 68.94 297 ALA A O 1
ATOM 2316 N N . TRP A 1 298 ? 23.670 -7.056 -0.839 1.00 74.50 298 TRP A N 1
ATOM 2317 C CA . TRP A 1 298 ? 23.173 -6.512 -2.100 1.00 74.50 298 TRP A CA 1
ATOM 2318 C C . TRP A 1 298 ? 22.457 -5.166 -1.911 1.00 74.50 298 TRP A C 1
ATOM 2320 O O . TRP A 1 298 ? 22.770 -4.212 -2.620 1.00 74.50 298 TRP A O 1
ATOM 2330 N N . ALA A 1 299 ? 21.557 -5.058 -0.932 1.00 76.19 299 ALA A N 1
ATOM 2331 C CA . ALA A 1 299 ? 20.847 -3.822 -0.614 1.00 76.19 299 ALA A CA 1
ATOM 2332 C C . ALA A 1 299 ? 21.820 -2.713 -0.189 1.00 76.19 299 ALA A C 1
ATOM 2334 O O . ALA A 1 299 ? 21.709 -1.580 -0.652 1.00 76.19 299 ALA A O 1
ATOM 2335 N N . LEU A 1 300 ? 22.818 -3.045 0.637 1.00 77.44 300 LEU A N 1
ATOM 2336 C CA . LEU A 1 300 ? 23.859 -2.112 1.060 1.00 77.44 300 LEU A CA 1
ATOM 2337 C C . LEU A 1 300 ? 24.685 -1.603 -0.127 1.00 77.44 300 LEU A C 1
ATOM 2339 O O . LEU A 1 300 ? 24.958 -0.408 -0.197 1.00 77.44 300 LEU A O 1
ATOM 2343 N N . ASP A 1 301 ? 25.053 -2.470 -1.072 1.00 79.56 301 ASP A N 1
ATOM 2344 C CA . ASP A 1 301 ? 25.766 -2.058 -2.284 1.00 79.56 301 ASP A CA 1
ATOM 2345 C C . ASP A 1 301 ? 24.956 -1.051 -3.113 1.00 79.56 301 ASP A C 1
ATOM 2347 O O . ASP A 1 301 ? 25.522 -0.077 -3.617 1.00 79.56 301 ASP A O 1
ATOM 2351 N N . VAL A 1 302 ? 23.640 -1.261 -3.251 1.00 79.81 302 VAL A N 1
ATOM 2352 C CA . VAL A 1 302 ? 22.745 -0.301 -3.920 1.00 79.81 302 VAL A CA 1
ATOM 2353 C C . VAL A 1 302 ? 22.711 1.005 -3.132 1.00 79.81 302 VAL A C 1
ATOM 2355 O O . VAL A 1 302 ? 22.991 2.055 -3.699 1.00 79.81 302 VAL A O 1
ATOM 2358 N N . MET A 1 303 ? 22.483 0.944 -1.816 1.00 81.25 303 MET A N 1
ATOM 2359 C CA . MET A 1 303 ? 22.415 2.112 -0.926 1.00 81.25 303 MET A CA 1
ATOM 2360 C C . MET A 1 303 ? 23.729 2.910 -0.855 1.00 81.25 303 MET A C 1
ATOM 2362 O O . MET A 1 303 ? 23.712 4.105 -0.581 1.00 81.25 303 MET A O 1
ATOM 2366 N N . GLN A 1 304 ? 24.875 2.278 -1.119 1.00 82.50 304 GLN A N 1
ATOM 2367 C CA . GLN A 1 304 ? 26.194 2.920 -1.186 1.00 82.50 304 GLN A CA 1
ATOM 2368 C C . GLN A 1 304 ? 26.577 3.373 -2.604 1.00 82.50 304 GLN A C 1
ATOM 2370 O O . GLN A 1 304 ? 27.669 3.902 -2.804 1.00 82.50 304 GLN A O 1
ATOM 2375 N N . GLY A 1 305 ? 25.710 3.159 -3.598 1.00 83.50 305 GLY A N 1
ATOM 2376 C CA . GLY A 1 305 ? 25.962 3.524 -4.993 1.00 83.50 305 GLY A CA 1
ATOM 2377 C C . GLY A 1 305 ? 26.993 2.639 -5.700 1.00 83.50 305 GLY A C 1
ATOM 2378 O O . GLY A 1 305 ? 27.443 2.981 -6.790 1.00 83.50 305 GLY A O 1
ATOM 2379 N N . LYS A 1 306 ? 27.365 1.496 -5.111 1.00 82.06 306 LYS A N 1
ATOM 2380 C CA . LYS A 1 306 ? 28.252 0.499 -5.737 1.00 82.06 306 LYS A CA 1
ATOM 2381 C C . LYS A 1 306 ? 27.543 -0.262 -6.858 1.00 82.06 306 LYS A C 1
ATOM 2383 O O . LYS A 1 306 ? 28.193 -0.740 -7.783 1.00 82.06 306 LYS A O 1
ATOM 2388 N N . ARG A 1 307 ? 26.211 -0.369 -6.785 1.00 79.44 307 ARG A N 1
ATOM 2389 C CA . ARG A 1 307 ? 25.346 -0.898 -7.850 1.00 79.44 307 ARG A CA 1
ATOM 2390 C C . ARG A 1 307 ? 24.562 0.249 -8.472 1.00 79.44 307 ARG A C 1
ATOM 2392 O O . ARG A 1 307 ? 23.609 0.738 -7.875 1.00 79.44 307 ARG A O 1
ATOM 2399 N N . ARG A 1 308 ? 24.978 0.679 -9.664 1.00 78.31 308 ARG A N 1
ATOM 2400 C CA . ARG A 1 308 ? 24.320 1.760 -10.410 1.00 78.31 308 ARG A CA 1
ATOM 2401 C C . ARG A 1 308 ? 22.924 1.329 -10.852 1.00 78.31 308 ARG A C 1
ATOM 2403 O O . ARG A 1 308 ? 22.764 0.204 -11.307 1.00 78.31 308 ARG A O 1
ATOM 2410 N N . VAL A 1 309 ? 21.943 2.217 -10.743 1.00 83.31 309 VAL A N 1
ATOM 2411 C CA . VAL A 1 309 ? 20.624 2.082 -11.375 1.00 83.31 309 VAL A CA 1
ATOM 2412 C C . VAL A 1 309 ? 20.554 3.094 -12.513 1.00 83.31 309 VAL A C 1
ATOM 2414 O O . VAL A 1 309 ? 20.887 4.264 -12.326 1.00 83.31 309 VAL A O 1
ATOM 2417 N N . ASP A 1 310 ? 20.165 2.637 -13.701 1.00 83.94 310 ASP A N 1
ATOM 2418 C CA . ASP A 1 310 ? 20.074 3.485 -14.889 1.00 83.94 310 ASP A CA 1
ATOM 2419 C C . ASP A 1 310 ? 18.654 4.026 -15.072 1.00 83.94 310 ASP A C 1
ATOM 2421 O O . ASP A 1 310 ? 17.681 3.284 -14.946 1.00 83.94 310 ASP A O 1
ATOM 2425 N N . GLY A 1 311 ? 18.539 5.309 -15.426 1.00 86.00 311 GLY A N 1
ATOM 2426 C CA . GLY A 1 311 ? 17.264 6.007 -15.626 1.00 86.00 311 GLY A CA 1
ATOM 2427 C C . GLY A 1 311 ? 16.703 6.650 -14.354 1.00 86.00 311 GLY A C 1
ATOM 2428 O O . GLY A 1 311 ? 17.178 6.406 -13.247 1.00 86.00 311 GLY A O 1
ATOM 2429 N N . ASP A 1 312 ? 15.663 7.466 -14.509 1.00 87.44 312 ASP A N 1
ATOM 2430 C CA . ASP A 1 312 ? 15.120 8.335 -13.457 1.00 87.44 312 ASP A CA 1
ATOM 2431 C C . ASP A 1 312 ? 13.612 8.159 -13.192 1.00 87.44 312 ASP A C 1
ATOM 2433 O O . ASP A 1 312 ? 13.077 8.763 -12.265 1.00 87.44 312 ASP A O 1
ATOM 2437 N N . GLY A 1 313 ? 12.922 7.300 -13.950 1.00 87.88 313 GLY A N 1
ATOM 2438 C CA . GLY A 1 313 ? 11.481 7.047 -13.814 1.00 87.88 313 GLY A CA 1
ATOM 2439 C C . GLY A 1 313 ? 11.047 6.678 -12.391 1.00 87.88 313 GLY A C 1
ATOM 2440 O O . GLY A 1 313 ? 9.994 7.115 -11.922 1.00 87.88 313 GLY A O 1
ATOM 2441 N N . HIS A 1 314 ? 11.883 5.931 -11.668 1.00 90.69 314 HIS A N 1
ATOM 2442 C CA . HIS A 1 314 ? 11.622 5.562 -10.282 1.00 90.69 314 HIS A CA 1
ATOM 2443 C C . HIS A 1 314 ? 11.605 6.733 -9.305 1.00 90.69 314 HIS A C 1
ATOM 2445 O O . HIS A 1 314 ? 10.810 6.692 -8.367 1.00 90.69 314 HIS A O 1
ATOM 2451 N N . TYR A 1 315 ? 12.366 7.802 -9.552 1.00 88.62 315 TYR A N 1
ATOM 2452 C CA . TYR A 1 315 ? 12.302 9.000 -8.716 1.00 88.62 315 TYR A CA 1
ATOM 2453 C C . TYR A 1 315 ? 10.925 9.663 -8.776 1.00 88.62 315 TYR A C 1
ATOM 2455 O O . TYR A 1 315 ? 10.417 10.107 -7.749 1.00 88.62 315 TYR A O 1
ATOM 2463 N N . TYR A 1 316 ? 10.282 9.669 -9.946 1.00 88.81 316 TYR A N 1
ATOM 2464 C CA . TYR A 1 316 ? 8.961 10.272 -10.110 1.00 88.81 316 TYR A CA 1
ATOM 2465 C C . TYR A 1 316 ? 7.845 9.416 -9.515 1.00 88.81 316 TYR A C 1
ATOM 2467 O O . TYR A 1 316 ? 6.991 9.954 -8.815 1.00 88.81 316 TYR A O 1
ATOM 2475 N N . LEU A 1 317 ? 7.820 8.101 -9.772 1.00 92.50 317 LEU A N 1
ATOM 2476 C CA . LEU A 1 317 ? 6.748 7.253 -9.235 1.00 92.50 317 LEU A CA 1
ATOM 2477 C C . LEU A 1 317 ? 6.828 7.176 -7.708 1.00 92.50 317 LEU A C 1
ATOM 2479 O O . LEU A 1 317 ? 5.854 7.488 -7.021 1.00 92.50 317 LEU A O 1
ATOM 2483 N N . ILE A 1 318 ? 8.009 6.834 -7.184 1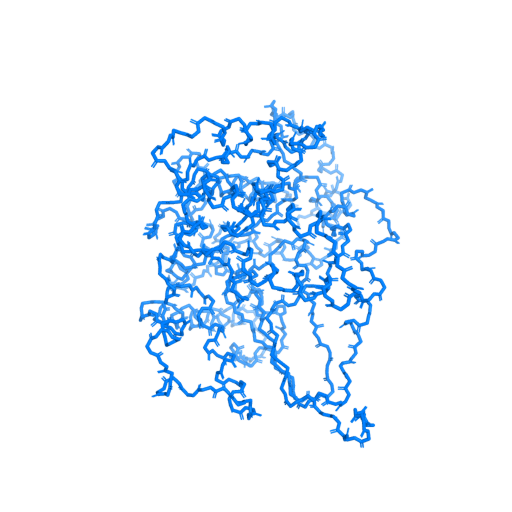.00 90.44 318 ILE A N 1
ATOM 2484 C CA . ILE A 1 318 ? 8.229 6.686 -5.743 1.00 90.44 318 ILE A CA 1
ATOM 2485 C C . ILE A 1 318 ? 8.094 8.039 -5.039 1.00 90.44 318 ILE A C 1
ATOM 2487 O O . ILE A 1 318 ? 7.443 8.160 -4.003 1.00 90.44 318 ILE A O 1
ATOM 2491 N N . GLY A 1 319 ? 8.681 9.083 -5.623 1.00 85.12 319 GLY A N 1
ATOM 2492 C CA . GLY A 1 319 ? 8.717 10.411 -5.027 1.00 85.12 319 GLY A CA 1
ATOM 2493 C C . GLY A 1 319 ? 7.384 11.151 -5.022 1.00 85.12 319 GLY A C 1
ATOM 2494 O O . GLY A 1 319 ? 7.263 12.093 -4.250 1.00 85.12 319 GLY A O 1
ATOM 2495 N N . ARG A 1 320 ? 6.401 10.773 -5.849 1.00 86.69 320 ARG A N 1
ATOM 2496 C CA . ARG A 1 320 ? 5.155 11.548 -6.032 1.00 86.69 320 ARG A CA 1
ATOM 2497 C C . ARG A 1 320 ? 3.884 10.780 -5.679 1.00 86.69 320 ARG A C 1
ATOM 2499 O O . ARG A 1 320 ? 2.891 11.421 -5.340 1.00 86.69 320 ARG A O 1
ATOM 2506 N N . TYR A 1 321 ? 3.909 9.449 -5.764 1.00 91.50 321 TYR A N 1
ATOM 2507 C CA . TYR A 1 321 ? 2.701 8.622 -5.656 1.00 91.50 321 TYR A CA 1
ATOM 2508 C C . TYR A 1 321 ? 2.815 7.471 -4.659 1.00 91.50 321 TYR A C 1
ATOM 2510 O O . TYR A 1 321 ? 1.796 7.024 -4.153 1.00 91.50 321 TYR A O 1
ATOM 2518 N N . MET A 1 322 ? 4.026 6.986 -4.380 1.00 90.94 322 MET A N 1
ATOM 2519 C CA . MET A 1 322 ? 4.215 5.864 -3.465 1.00 90.94 322 MET A CA 1
ATOM 2520 C C . MET A 1 322 ? 4.316 6.340 -2.018 1.00 90.94 322 MET A C 1
ATOM 2522 O O . MET A 1 322 ? 5.052 7.293 -1.718 1.00 90.94 322 MET A O 1
ATOM 2526 N N . HIS A 1 323 ? 3.605 5.646 -1.138 1.00 88.12 323 HIS A N 1
ATOM 2527 C CA . HIS A 1 323 ? 3.688 5.849 0.300 1.00 88.12 323 HIS A CA 1
ATOM 2528 C C . HIS A 1 323 ? 4.864 5.053 0.881 1.00 88.12 323 HIS A C 1
ATOM 2530 O O . HIS A 1 323 ? 5.369 4.107 0.274 1.00 88.12 323 HIS A O 1
ATOM 2536 N N . ASP A 1 324 ? 5.341 5.459 2.053 1.00 81.44 324 ASP A N 1
ATOM 2537 C CA . ASP A 1 324 ? 6.382 4.757 2.798 1.00 81.44 324 ASP A CA 1
ATOM 2538 C C . ASP A 1 324 ? 5.767 3.980 3.972 1.00 81.44 324 ASP A C 1
ATOM 2540 O O . ASP A 1 324 ? 4.830 4.451 4.623 1.00 81.44 324 ASP A O 1
ATOM 2544 N N . SER A 1 325 ? 6.275 2.773 4.231 1.00 68.81 325 SER A N 1
ATOM 2545 C CA . SER A 1 325 ? 5.752 1.873 5.265 1.00 68.81 325 SER A CA 1
ATOM 2546 C C . SER A 1 325 ? 6.833 1.040 5.960 1.00 68.81 325 SER A C 1
ATOM 2548 O O . SER A 1 325 ? 6.575 -0.059 6.436 1.00 68.81 325 SER A O 1
ATOM 2550 N N . LEU A 1 326 ? 8.069 1.530 6.045 1.00 59.97 326 LEU A N 1
ATOM 2551 C CA . LEU A 1 326 ? 9.154 0.861 6.774 1.00 59.97 326 LEU A CA 1
ATOM 2552 C C . LEU A 1 326 ? 8.894 0.797 8.302 1.00 59.97 326 LEU A C 1
ATOM 2554 O O . LEU A 1 326 ? 9.441 1.587 9.064 1.00 59.97 326 LEU A O 1
ATOM 2558 N N . ALA A 1 327 ? 8.090 -0.161 8.779 1.00 43.22 327 ALA A N 1
ATOM 2559 C CA . ALA A 1 327 ? 7.817 -0.315 10.213 1.00 43.22 327 ALA A CA 1
ATOM 2560 C C . ALA A 1 327 ? 8.961 -1.018 10.960 1.00 43.22 327 ALA A C 1
ATOM 2562 O O . ALA A 1 327 ? 9.220 -2.212 10.776 1.00 43.22 327 ALA A O 1
ATOM 2563 N N . GLY A 1 328 ? 9.550 -0.312 11.923 1.00 35.16 328 GLY A N 1
ATOM 2564 C CA . GLY A 1 328 ? 9.872 -0.923 13.208 1.00 35.16 328 GLY A CA 1
ATOM 2565 C C . GLY A 1 328 ? 8.583 -0.999 14.022 1.00 35.16 328 GLY A C 1
ATOM 2566 O O . GLY A 1 328 ? 7.762 -0.094 13.965 1.00 35.16 328 GLY A O 1
ATOM 2567 N N . PHE A 1 329 ? 8.356 -2.081 14.758 1.00 35.56 329 PHE A N 1
ATOM 2568 C CA . PHE A 1 329 ? 7.255 -2.113 15.715 1.00 35.56 329 PHE A CA 1
ATOM 2569 C C . PHE A 1 329 ? 7.510 -1.092 16.810 1.00 35.56 329 PHE A C 1
ATOM 2571 O O . PHE A 1 329 ? 8.316 -1.372 17.689 1.00 35.56 329 PHE A O 1
ATOM 2578 N N . TYR A 1 330 ? 6.906 0.080 16.667 1.00 33.66 330 TYR A N 1
ATOM 2579 C CA . TYR A 1 330 ? 6.068 0.772 17.635 1.00 33.66 330 TYR A CA 1
ATOM 2580 C C . TYR A 1 330 ? 5.365 1.909 16.875 1.00 33.66 330 TYR A C 1
ATOM 2582 O O . TYR A 1 330 ? 5.987 2.602 16.082 1.00 33.66 330 TYR A O 1
ATOM 2590 N N . LEU A 1 331 ? 4.046 1.988 17.068 1.00 35.91 331 LEU A N 1
ATOM 2591 C CA . LEU A 1 331 ? 3.109 2.986 16.538 1.00 35.91 331 LEU A CA 1
ATOM 2592 C C . LEU A 1 331 ? 2.979 3.048 15.001 1.00 35.91 331 LEU A C 1
ATOM 2594 O O . LEU A 1 331 ? 3.494 3.931 14.327 1.00 35.91 331 LEU A O 1
ATOM 2598 N N . LEU A 1 332 ? 2.116 2.177 14.458 1.00 36.47 332 LEU A N 1
ATOM 2599 C CA . LEU A 1 332 ? 1.101 2.701 13.540 1.00 36.47 332 LEU A CA 1
ATOM 2600 C C . LEU A 1 332 ? 0.271 3.667 14.396 1.00 36.47 332 LEU A C 1
ATOM 2602 O O . LEU A 1 332 ? -0.622 3.235 15.121 1.00 36.47 332 LEU A O 1
ATOM 2606 N N . GLY A 1 333 ? 0.624 4.954 14.405 1.00 41.84 333 GLY A N 1
ATOM 2607 C CA . GLY A 1 333 ? -0.376 5.965 14.729 1.00 41.84 333 GLY A CA 1
ATOM 2608 C C . GLY A 1 333 ? -1.554 5.794 13.768 1.00 41.84 333 GLY A C 1
ATOM 2609 O O . GLY A 1 333 ? -1.400 5.183 12.711 1.00 41.84 333 GLY A O 1
ATOM 2610 N N . TYR A 1 334 ? -2.727 6.303 14.132 1.00 45.62 334 TYR A N 1
ATOM 2611 C CA . TYR A 1 334 ? -3.933 6.187 13.311 1.00 45.62 334 TYR A CA 1
ATOM 2612 C C . TYR A 1 334 ? -3.641 6.533 11.840 1.00 45.62 334 TYR A C 1
ATOM 2614 O O . TYR A 1 334 ? -3.325 7.680 11.508 1.00 45.62 334 TYR A O 1
ATOM 2622 N N . THR A 1 335 ? -3.681 5.523 10.975 1.00 41.03 335 THR A N 1
ATOM 2623 C CA . THR A 1 335 ? -3.108 5.584 9.623 1.00 41.03 335 THR A CA 1
ATOM 2624 C C . THR A 1 335 ? -4.083 6.071 8.580 1.00 41.03 335 THR A C 1
ATOM 2626 O O . THR A 1 335 ? -3.695 6.709 7.601 1.00 41.03 335 THR A O 1
ATOM 2629 N N . THR A 1 336 ? -5.354 5.772 8.796 1.00 51.75 336 THR A N 1
ATOM 2630 C CA . THR A 1 336 ? -6.445 6.207 7.938 1.00 51.75 336 THR A CA 1
ATOM 2631 C C . THR A 1 336 ? -7.275 7.243 8.677 1.00 51.75 336 THR A C 1
ATOM 2633 O O . THR A 1 336 ? -7.255 7.330 9.911 1.00 51.75 336 THR A O 1
ATOM 2636 N N . ARG A 1 337 ? -8.009 8.064 7.925 1.00 60.41 337 ARG A N 1
ATOM 2637 C CA . ARG A 1 337 ? -8.921 9.030 8.545 1.00 60.41 337 ARG A CA 1
ATOM 2638 C C . ARG A 1 337 ? -10.052 8.304 9.269 1.00 60.41 337 ARG A C 1
ATOM 2640 O O . ARG A 1 337 ? -10.487 8.740 10.326 1.00 60.41 337 ARG A O 1
ATOM 2647 N N . GLU A 1 338 ? -10.463 7.171 8.721 1.00 56.31 338 GLU A N 1
ATOM 2648 C CA . GLU A 1 338 ? -11.460 6.259 9.264 1.00 56.31 338 GLU A CA 1
ATOM 2649 C C . GLU A 1 338 ? -11.018 5.738 10.640 1.00 56.31 338 GLU A C 1
ATOM 2651 O O . GLU A 1 338 ? -11.746 5.884 11.619 1.00 56.31 338 GLU A O 1
ATOM 2656 N N . GLU A 1 339 ? -9.786 5.232 10.747 1.00 54.69 339 GLU A N 1
ATOM 2657 C CA . GLU A 1 339 ? -9.214 4.728 12.002 1.00 54.69 339 GLU A CA 1
ATOM 2658 C C . GLU A 1 339 ? -9.095 5.832 13.068 1.00 54.69 339 GLU A C 1
ATOM 2660 O O . GLU A 1 339 ? -9.386 5.597 14.247 1.00 54.69 339 GLU A O 1
ATOM 2665 N N . LYS A 1 340 ? -8.728 7.059 12.662 1.00 60.00 340 LYS A N 1
ATOM 2666 C CA . LYS A 1 340 ? -8.746 8.240 13.545 1.00 60.00 340 LYS A CA 1
ATOM 2667 C C . LYS A 1 340 ? -10.146 8.487 14.092 1.00 60.00 340 LYS A C 1
ATOM 2669 O O . LYS A 1 340 ? -10.321 8.630 15.301 1.00 60.00 340 LYS A O 1
ATOM 2674 N N . SER A 1 341 ? -11.152 8.527 13.230 1.00 66.12 341 SER A N 1
ATOM 2675 C CA . SER A 1 341 ? -12.524 8.819 13.642 1.00 66.12 341 SER A CA 1
ATOM 2676 C C . SER A 1 341 ? -13.114 7.733 14.542 1.00 66.12 341 SER A C 1
ATOM 2678 O O . SER A 1 341 ? -13.707 8.045 15.577 1.00 66.12 341 SER A O 1
ATOM 2680 N N . GLU A 1 342 ? -12.906 6.460 14.201 1.00 64.81 342 GLU A N 1
ATOM 2681 C CA . GLU A 1 342 ? -13.354 5.324 15.012 1.00 64.81 342 GLU A CA 1
ATOM 2682 C C . GLU A 1 342 ? -12.673 5.297 16.382 1.00 64.81 342 GLU A C 1
ATOM 2684 O O . GLU A 1 342 ? -13.336 5.102 17.406 1.00 64.81 342 GLU A O 1
ATOM 2689 N N . THR A 1 343 ? -11.365 5.562 16.434 1.00 67.19 343 THR A N 1
ATOM 2690 C CA . THR A 1 343 ? -10.653 5.574 17.714 1.00 67.19 343 THR A CA 1
ATOM 2691 C C . THR A 1 343 ? -11.066 6.753 18.580 1.00 67.19 343 THR A C 1
ATOM 2693 O O . THR A 1 343 ? -11.253 6.599 19.787 1.00 67.19 343 THR A O 1
ATOM 2696 N N . LEU A 1 344 ? -11.269 7.931 17.990 1.00 75.50 344 LEU A N 1
ATOM 2697 C CA . LEU A 1 344 ? -11.775 9.078 18.734 1.00 75.50 344 LEU A CA 1
ATOM 2698 C C . LEU A 1 344 ? -13.127 8.768 19.384 1.00 75.50 344 LEU A C 1
ATOM 2700 O O . LEU A 1 344 ? -13.310 9.044 20.571 1.00 75.50 344 LEU A O 1
ATOM 2704 N N . LEU A 1 345 ? -14.048 8.161 18.627 1.00 74.00 345 LEU A N 1
ATOM 2705 C CA . LEU A 1 345 ? -15.339 7.712 19.145 1.00 74.00 345 LEU A CA 1
ATOM 2706 C C . LEU A 1 345 ? -15.145 6.748 20.325 1.00 74.00 345 LEU A C 1
ATOM 2708 O O . LEU A 1 345 ? -15.696 6.974 21.404 1.00 74.00 345 LEU A O 1
ATOM 2712 N N . ALA A 1 346 ? -14.294 5.732 20.160 1.00 72.00 346 ALA A N 1
ATOM 2713 C CA . ALA A 1 346 ? -14.008 4.753 21.204 1.00 72.00 346 ALA A CA 1
ATOM 2714 C C . ALA A 1 346 ? -13.404 5.381 22.475 1.00 72.00 346 ALA A C 1
ATOM 2716 O O . ALA A 1 346 ? -13.782 5.000 23.584 1.00 72.00 346 ALA A O 1
ATOM 2717 N N . LEU A 1 347 ? -12.502 6.361 22.348 1.00 76.69 347 LEU A N 1
ATOM 2718 C CA . LEU A 1 347 ? -11.858 7.031 23.485 1.00 76.69 347 LEU A CA 1
ATOM 2719 C C . LEU A 1 347 ? -12.813 7.947 24.255 1.00 76.69 347 LEU A C 1
ATOM 2721 O O . LEU A 1 347 ? -12.775 7.980 25.490 1.00 76.69 347 LEU A O 1
ATOM 2725 N N . VAL A 1 348 ? -13.692 8.666 23.553 1.00 81.88 348 VAL A N 1
ATOM 2726 C CA . VAL A 1 348 ? -14.728 9.493 24.191 1.00 81.88 348 VAL A CA 1
ATOM 2727 C C . VAL A 1 348 ? -15.697 8.610 24.979 1.00 81.88 348 VAL A C 1
ATOM 2729 O O . VAL A 1 348 ? -16.010 8.919 26.131 1.00 81.88 348 VAL A O 1
ATOM 2732 N N . GLU A 1 349 ? -16.107 7.471 24.419 1.00 78.94 349 GLU A N 1
ATOM 2733 C CA . GLU A 1 349 ? -16.936 6.495 25.131 1.00 78.94 349 GLU A CA 1
ATOM 2734 C C . GLU A 1 349 ? -16.213 5.870 26.334 1.00 78.94 349 GLU A C 1
ATOM 2736 O O . GLU A 1 349 ? -16.773 5.804 27.429 1.00 78.94 349 GLU A O 1
ATOM 2741 N N . LYS A 1 350 ? -14.957 5.437 26.151 1.00 77.81 350 LYS A N 1
ATOM 2742 C CA . LYS A 1 350 ? -14.099 4.885 27.213 1.00 77.81 350 LYS A CA 1
ATOM 2743 C C . LYS A 1 350 ? -14.026 5.850 28.397 1.00 77.81 350 LYS A C 1
ATOM 2745 O O . LYS A 1 350 ? -14.222 5.450 29.546 1.00 77.81 350 LYS A O 1
ATOM 2750 N N . LYS A 1 351 ? -13.848 7.148 28.119 1.00 84.62 351 LYS A N 1
ATOM 2751 C CA . LYS A 1 351 ? -13.868 8.194 29.147 1.00 84.62 351 LYS A CA 1
ATOM 2752 C C . LYS A 1 351 ? -15.237 8.343 29.813 1.00 84.62 351 LYS A C 1
ATOM 2754 O O . LYS A 1 351 ? -15.284 8.486 31.034 1.00 84.62 351 LYS A O 1
ATOM 2759 N N . ALA A 1 352 ? -16.327 8.314 29.045 1.00 82.00 352 ALA A N 1
ATOM 2760 C CA . ALA A 1 352 ? -17.689 8.421 29.572 1.00 82.00 352 ALA A CA 1
ATOM 2761 C C . ALA A 1 352 ? -18.049 7.259 30.516 1.00 82.00 352 ALA A C 1
ATOM 2763 O O . ALA A 1 352 ? -18.748 7.468 31.505 1.00 82.00 352 ALA A O 1
ATOM 2764 N N . ARG A 1 353 ? -17.505 6.059 30.269 1.00 82.38 353 ARG A N 1
ATOM 2765 C CA . ARG A 1 353 ? -17.643 4.883 31.148 1.00 82.38 353 ARG A CA 1
ATOM 2766 C C . ARG A 1 353 ? -16.737 4.912 32.389 1.00 82.38 353 ARG A C 1
ATOM 2768 O O . ARG A 1 353 ? -16.835 4.023 33.229 1.00 82.38 353 ARG A O 1
ATOM 2775 N N . GLY A 1 354 ? -15.876 5.923 32.532 1.00 84.25 354 GLY A N 1
ATOM 2776 C CA . GLY A 1 354 ? -14.963 6.061 33.671 1.00 84.25 354 GLY A CA 1
ATOM 2777 C C . GLY A 1 354 ? -13.737 5.145 33.618 1.00 84.25 354 GLY A C 1
ATOM 2778 O O . GLY A 1 354 ? -13.068 4.969 34.635 1.00 84.25 354 GLY A O 1
ATOM 2779 N N . GLU A 1 355 ? -13.427 4.565 32.457 1.00 76.75 355 GLU A N 1
ATOM 2780 C CA . GLU A 1 355 ? -12.247 3.719 32.276 1.00 76.75 355 GLU A CA 1
ATOM 2781 C C . GLU A 1 355 ? -10.950 4.552 32.279 1.00 76.75 355 GLU A C 1
ATOM 2783 O O . GLU A 1 355 ? -10.933 5.735 31.919 1.00 76.75 355 GLU A O 1
ATOM 2788 N N . ALA A 1 356 ? -9.843 3.930 32.696 1.00 79.44 356 ALA A N 1
ATOM 2789 C CA . ALA A 1 356 ? -8.536 4.581 32.743 1.00 79.44 356 ALA A CA 1
ATOM 2790 C C . ALA A 1 356 ? -7.987 4.832 31.328 1.00 79.44 356 ALA A C 1
ATOM 2792 O O . ALA A 1 356 ? -8.022 3.944 30.475 1.00 79.44 356 ALA A O 1
ATOM 2793 N N . LEU A 1 357 ? -7.459 6.038 31.107 1.00 75.75 357 LEU A N 1
ATOM 2794 C CA . LEU A 1 357 ? -6.762 6.425 29.882 1.00 75.75 357 LEU A CA 1
ATOM 2795 C C . LEU A 1 357 ? -5.255 6.484 30.145 1.00 75.75 357 LEU A C 1
ATOM 2797 O O . LEU A 1 357 ? -4.853 6.931 31.223 1.00 75.75 357 LEU A O 1
ATOM 2801 N N . ASN A 1 358 ? -4.436 6.076 29.176 1.00 71.25 358 ASN A N 1
ATOM 2802 C CA . ASN A 1 358 ? -2.997 6.362 29.217 1.00 71.25 358 ASN A CA 1
ATOM 2803 C C . ASN A 1 358 ? -2.721 7.853 28.916 1.00 71.25 358 ASN A C 1
ATOM 2805 O O . ASN A 1 358 ? -3.647 8.619 28.629 1.00 71.25 358 ASN A O 1
ATOM 2809 N N . ALA A 1 359 ? -1.458 8.284 29.009 1.00 72.12 359 ALA A N 1
ATOM 2810 C CA . ALA A 1 359 ? -1.085 9.688 28.829 1.00 72.12 359 ALA A CA 1
ATOM 2811 C C . ALA A 1 359 ? -1.508 10.241 27.453 1.00 72.12 359 ALA A C 1
ATOM 2813 O O . ALA A 1 359 ? -2.140 11.298 27.384 1.00 72.12 359 ALA A O 1
ATOM 2814 N N . HIS A 1 360 ? -1.251 9.488 26.380 1.00 68.56 360 HIS A N 1
ATOM 2815 C CA . HIS A 1 360 ? -1.618 9.866 25.015 1.00 68.56 360 HIS A CA 1
ATOM 2816 C C . HIS A 1 360 ? -3.143 9.934 24.811 1.00 68.56 360 HIS A C 1
ATOM 2818 O O . HIS A 1 360 ? -3.674 10.928 24.319 1.00 68.56 360 HIS A O 1
ATOM 2824 N N . GLU A 1 361 ? -3.878 8.907 25.239 1.00 77.75 361 GLU A N 1
ATOM 2825 C CA . GLU A 1 361 ? -5.342 8.857 25.172 1.00 77.75 361 GLU A CA 1
ATOM 2826 C C . GLU A 1 361 ? -5.986 10.015 25.957 1.00 77.75 361 GLU A C 1
ATOM 2828 O O . GLU A 1 361 ? -6.967 10.619 25.512 1.00 77.75 361 GLU A O 1
ATOM 2833 N N . ALA A 1 362 ? -5.431 10.352 27.126 1.00 82.94 362 ALA A N 1
ATOM 2834 C CA . ALA A 1 362 ? -5.892 11.475 27.933 1.00 82.94 362 ALA A CA 1
ATOM 2835 C C . ALA A 1 362 ? -5.662 12.821 27.229 1.00 82.94 362 ALA A C 1
ATOM 2837 O O . ALA A 1 362 ? -6.516 13.712 27.318 1.00 82.94 362 ALA A O 1
ATOM 2838 N N . GLU A 1 363 ? -4.551 12.971 26.507 1.00 82.25 363 GLU A N 1
ATOM 2839 C CA . GLU A 1 363 ? -4.271 14.152 25.692 1.00 82.25 363 GLU A CA 1
ATOM 2840 C C . GLU A 1 363 ? -5.240 14.262 24.506 1.00 82.25 363 GLU A C 1
ATOM 2842 O O . GLU A 1 363 ? -5.833 15.324 24.315 1.00 82.25 363 GLU A O 1
ATOM 2847 N N . VAL A 1 364 ? -5.513 13.164 23.790 1.00 80.25 364 VAL A N 1
ATOM 2848 C CA . VAL A 1 364 ? -6.520 13.107 22.708 1.00 80.25 364 VAL A CA 1
ATOM 2849 C C . VAL A 1 364 ? -7.890 13.586 23.199 1.00 80.25 364 VAL A C 1
ATOM 2851 O O . VAL A 1 364 ? -8.503 14.476 22.603 1.00 80.25 364 VAL A O 1
ATOM 2854 N N . VAL A 1 365 ? -8.365 13.053 24.330 1.00 84.50 365 VAL A N 1
ATOM 2855 C CA . VAL A 1 365 ? -9.652 13.455 24.923 1.00 84.50 365 VAL A CA 1
ATOM 2856 C C . VAL A 1 365 ? -9.626 14.915 25.388 1.00 84.50 365 VAL A C 1
ATOM 2858 O O . VAL A 1 365 ? -10.616 15.639 25.251 1.00 84.50 365 VAL A O 1
ATOM 2861 N N . THR A 1 366 ? -8.495 15.388 25.910 1.00 87.06 366 THR A N 1
ATOM 2862 C CA . THR A 1 366 ? -8.319 16.795 26.300 1.00 87.06 366 THR A CA 1
ATOM 2863 C C . THR A 1 366 ? -8.394 17.725 25.089 1.00 87.06 366 THR A C 1
ATOM 2865 O O . THR A 1 366 ? -9.098 18.738 25.140 1.00 87.06 366 THR A O 1
ATOM 2868 N N . ASN A 1 367 ? -7.733 17.371 23.987 1.00 86.31 367 ASN A N 1
ATOM 2869 C CA . ASN A 1 367 ? -7.748 18.128 22.737 1.00 86.31 367 ASN A CA 1
ATOM 2870 C C . ASN A 1 367 ? -9.153 18.163 22.131 1.00 86.31 367 ASN A C 1
ATOM 2872 O O .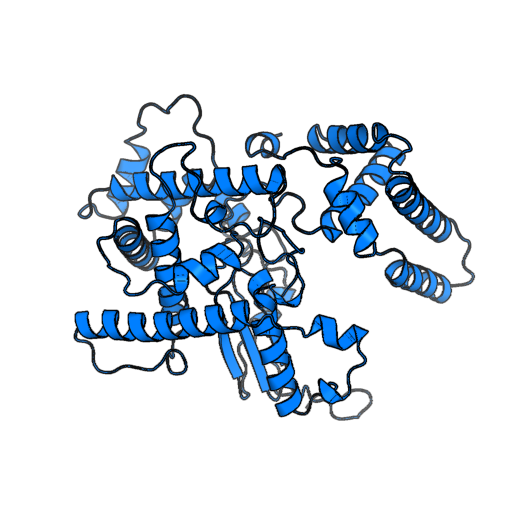 ASN A 1 367 ? -9.646 19.243 21.801 1.00 86.31 367 ASN A O 1
ATOM 2876 N N . TYR A 1 368 ? -9.846 17.021 22.095 1.00 84.56 368 TYR A N 1
ATOM 2877 C CA . TYR A 1 368 ? -11.255 16.939 21.701 1.00 84.56 368 TYR A CA 1
ATOM 2878 C C . TYR A 1 368 ? -12.141 17.902 22.509 1.00 84.56 368 TYR A C 1
ATOM 2880 O O . TYR A 1 368 ? -12.923 18.6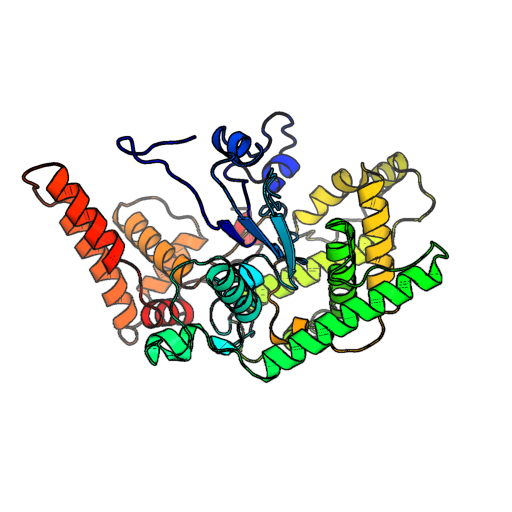77 21.947 1.00 84.56 368 TYR A O 1
ATOM 2888 N N . ASN A 1 369 ? -11.980 17.928 23.835 1.00 82.69 369 ASN A N 1
ATOM 2889 C CA . ASN A 1 369 ? -12.743 18.826 24.699 1.00 82.69 369 ASN A CA 1
ATOM 2890 C C . ASN A 1 369 ? -12.412 20.307 24.441 1.00 82.69 369 ASN A C 1
ATOM 2892 O O . ASN A 1 369 ? -13.328 21.136 24.437 1.00 82.69 369 ASN A O 1
ATOM 2896 N N . ARG A 1 370 ? -11.142 20.630 24.152 1.00 78.62 370 ARG A N 1
ATOM 2897 C CA . ARG A 1 370 ? -10.656 21.991 23.858 1.00 78.62 370 ARG A CA 1
ATOM 2898 C C . ARG A 1 370 ? -11.047 22.530 22.486 1.00 78.62 370 ARG A C 1
ATOM 2900 O O . ARG A 1 370 ? -10.970 23.747 22.310 1.00 78.62 370 ARG A O 1
ATOM 2907 N N . ILE A 1 371 ? -11.470 21.694 21.533 1.00 71.81 371 ILE A N 1
ATOM 2908 C CA . ILE A 1 371 ? -11.932 22.191 20.231 1.00 71.81 371 ILE A CA 1
ATOM 2909 C C . ILE A 1 371 ? -13.081 23.178 20.433 1.00 71.81 371 ILE A C 1
ATOM 2911 O O . ILE A 1 371 ? -14.143 22.844 20.974 1.00 71.81 371 ILE A O 1
ATOM 2915 N N . SER A 1 372 ? -12.821 24.409 19.991 1.00 55.16 372 SER A N 1
ATOM 2916 C CA . SER A 1 372 ? -13.751 25.533 20.009 1.00 55.16 372 SER A CA 1
ATOM 2917 C C . SER A 1 372 ? -15.060 25.177 19.281 1.00 55.16 372 SER A C 1
ATOM 2919 O O . SER A 1 372 ? -15.028 24.407 18.316 1.00 55.16 372 SER A O 1
ATOM 2921 N N . PRO A 1 373 ? -16.211 25.769 19.661 1.00 53.34 373 PRO A N 1
ATOM 2922 C CA . PRO A 1 373 ? -17.489 25.633 18.948 1.00 53.34 373 PRO A CA 1
ATOM 2923 C C . PRO A 1 373 ? -17.445 25.915 17.432 1.00 53.34 373 PRO A C 1
ATOM 2925 O O . PRO A 1 373 ? -18.402 25.609 16.730 1.00 53.34 373 PRO A O 1
ATOM 2928 N N . THR A 1 374 ? -16.354 26.469 16.897 1.00 47.34 374 THR A N 1
ATOM 2929 C CA . THR A 1 374 ? -16.144 26.687 15.457 1.00 47.34 374 THR A CA 1
ATOM 2930 C C . THR A 1 374 ? -15.963 25.402 14.638 1.00 47.34 374 THR A C 1
ATOM 2932 O O . THR A 1 374 ? -16.162 25.455 13.431 1.00 47.34 374 THR A O 1
ATOM 2935 N N . ASN A 1 375 ? -15.675 24.251 15.261 1.00 64.50 375 ASN A N 1
ATOM 2936 C CA . ASN A 1 375 ? -15.701 22.925 14.614 1.00 64.50 375 ASN A CA 1
ATOM 2937 C C . ASN A 1 375 ? -16.911 22.087 15.089 1.00 64.50 375 ASN A C 1
ATOM 2939 O O . ASN A 1 375 ? -16.808 20.894 15.380 1.00 64.50 375 ASN A O 1
ATOM 2943 N N . ALA A 1 376 ? -18.083 22.730 15.196 1.00 68.12 376 ALA A N 1
ATOM 2944 C CA . ALA A 1 376 ? -19.333 22.122 15.669 1.00 68.12 376 ALA A CA 1
ATOM 2945 C C . ALA A 1 376 ? -19.728 20.839 14.916 1.00 68.12 376 ALA A C 1
ATOM 2947 O O . ALA A 1 376 ? -20.356 19.964 15.508 1.00 68.12 376 ALA A O 1
ATOM 2948 N N . ALA A 1 377 ? -19.346 20.712 13.640 1.00 73.88 377 ALA A N 1
ATOM 2949 C CA . ALA A 1 377 ? -19.630 19.534 12.825 1.00 73.88 377 ALA A CA 1
ATOM 2950 C C . ALA A 1 377 ? -18.994 18.258 13.401 1.00 73.88 377 ALA A C 1
ATOM 2952 O O . ALA A 1 377 ? -19.692 17.261 13.543 1.00 73.88 377 ALA A O 1
ATOM 2953 N N . VAL A 1 378 ? -17.727 18.314 13.832 1.00 76.38 378 VAL A N 1
ATOM 2954 C CA . VAL A 1 378 ? -17.004 17.158 14.395 1.00 76.38 378 VAL A CA 1
ATOM 2955 C C . VAL A 1 378 ? -17.631 16.704 15.715 1.00 76.38 378 VAL A C 1
ATOM 2957 O O . VAL A 1 378 ? -17.971 15.533 15.872 1.00 76.38 378 VAL A O 1
ATOM 2960 N N . LYS A 1 379 ? -17.866 17.636 16.652 1.00 78.38 379 LYS A N 1
ATOM 2961 C CA . LYS A 1 379 ? -18.519 17.313 17.936 1.00 78.38 379 LYS A CA 1
ATOM 2962 C C . LYS A 1 379 ? -19.936 16.776 17.734 1.00 78.38 379 LYS A C 1
ATOM 2964 O O . LYS A 1 379 ? -20.314 15.810 18.387 1.00 78.38 379 LYS A O 1
ATOM 2969 N N . LYS A 1 380 ? -20.706 17.361 16.811 1.00 81.44 380 LYS A N 1
ATOM 2970 C CA . LYS A 1 380 ? -22.058 16.892 16.479 1.00 81.44 380 LYS A CA 1
ATOM 2971 C C . LYS A 1 380 ? -22.037 15.492 15.859 1.00 81.44 380 LYS A C 1
ATOM 2973 O O . LYS A 1 380 ? -22.862 14.672 16.240 1.00 81.44 380 LYS A O 1
ATOM 2978 N N . ALA A 1 381 ? -21.108 15.220 14.942 1.00 80.81 381 ALA A N 1
ATOM 2979 C CA . ALA A 1 381 ? -20.961 13.926 14.278 1.00 80.81 381 ALA A CA 1
ATOM 2980 C C . ALA A 1 381 ? -20.625 12.804 15.268 1.00 80.81 381 ALA A C 1
ATOM 2982 O O . ALA A 1 381 ? -21.225 11.732 15.199 1.00 80.81 381 ALA A O 1
ATOM 2983 N N . ILE A 1 382 ? -19.707 13.066 16.203 1.00 79.00 382 ILE A N 1
ATOM 2984 C CA . ILE A 1 382 ? -19.306 12.114 17.248 1.00 79.00 382 ILE A CA 1
ATOM 2985 C C . ILE A 1 382 ? -20.435 11.918 18.259 1.00 79.00 382 ILE A C 1
ATOM 2987 O O . ILE A 1 382 ? -20.822 10.782 18.518 1.00 79.00 382 ILE A O 1
ATOM 2991 N N . GLN A 1 383 ? -21.008 13.007 18.786 1.00 81.44 383 GLN A N 1
ATOM 2992 C CA . GLN A 1 383 ? -22.084 12.919 19.774 1.00 81.44 383 GLN A CA 1
ATOM 2993 C C . GLN A 1 383 ? -23.296 12.174 19.214 1.00 81.44 383 GLN A C 1
ATOM 2995 O O . GLN A 1 383 ? -23.821 11.294 19.882 1.00 81.44 383 GLN A O 1
ATOM 3000 N N . LYS A 1 384 ? -23.677 12.444 17.958 1.00 85.00 384 LYS A N 1
ATOM 3001 C CA . LYS A 1 384 ? -24.771 11.726 17.299 1.00 85.00 384 LYS A CA 1
ATOM 3002 C C . LYS A 1 384 ? -24.531 10.211 17.279 1.00 85.00 384 LYS A C 1
ATOM 3004 O O . LYS A 1 384 ? -25.458 9.460 17.535 1.00 85.00 384 LYS A O 1
ATOM 3009 N N . ARG A 1 385 ? -23.310 9.753 16.989 1.00 84.00 385 ARG A N 1
ATOM 3010 C CA . ARG A 1 385 ? -22.984 8.315 16.928 1.00 84.00 385 ARG A CA 1
ATOM 3011 C C . ARG A 1 385 ? -22.988 7.662 18.307 1.00 84.00 385 ARG A C 1
ATOM 3013 O O . ARG A 1 385 ? -23.460 6.538 18.436 1.00 84.00 385 ARG A O 1
ATOM 3020 N N . ILE A 1 386 ? -22.538 8.386 19.333 1.00 79.00 386 ILE A N 1
ATOM 3021 C CA . ILE A 1 386 ? -22.674 7.962 20.733 1.00 79.00 386 ILE A CA 1
ATOM 3022 C C . ILE A 1 386 ? -24.156 7.817 21.098 1.00 79.00 386 ILE A C 1
ATOM 3024 O O . ILE A 1 386 ? -24.547 6.798 21.661 1.00 79.00 386 ILE A O 1
ATOM 3028 N N . ASP A 1 387 ? -24.978 8.811 20.758 1.00 82.75 387 ASP A N 1
ATOM 3029 C CA . ASP A 1 387 ? -26.411 8.814 21.055 1.00 82.75 387 ASP A CA 1
ATOM 3030 C C . ASP A 1 387 ? -27.130 7.674 20.312 1.00 82.75 387 ASP A C 1
ATOM 3032 O O . ASP A 1 387 ? -27.795 6.869 20.954 1.00 82.75 387 ASP A O 1
ATOM 3036 N N . ASP A 1 388 ? -26.907 7.521 18.999 1.00 82.94 388 ASP A N 1
ATOM 3037 C CA . ASP A 1 388 ? -27.482 6.439 18.185 1.00 82.94 388 ASP A CA 1
ATOM 3038 C C . ASP A 1 388 ? -27.119 5.051 18.756 1.00 82.94 388 ASP A C 1
ATOM 3040 O O . ASP A 1 388 ? -27.956 4.149 18.826 1.00 82.94 388 ASP A O 1
ATOM 3044 N N . LYS A 1 389 ? -25.862 4.862 19.181 1.00 76.81 389 LYS A N 1
ATOM 3045 C CA . LYS A 1 389 ? -25.396 3.603 19.775 1.00 76.81 389 LYS A CA 1
ATOM 3046 C C . LYS A 1 389 ? -26.039 3.348 21.135 1.00 76.81 389 LYS A C 1
ATOM 3048 O O . LYS A 1 389 ? -26.494 2.235 21.389 1.00 76.81 389 LYS A O 1
ATOM 3053 N N . ASN A 1 390 ? -26.110 4.369 21.987 1.00 79.19 390 ASN A N 1
ATOM 3054 C CA . ASN A 1 390 ? -26.771 4.277 23.286 1.00 79.19 390 ASN A CA 1
ATOM 3055 C C . ASN A 1 390 ? -28.267 3.983 23.132 1.00 79.19 390 ASN A C 1
ATOM 3057 O O . ASN A 1 390 ? -28.800 3.173 23.888 1.00 79.19 390 ASN A O 1
ATOM 3061 N N . ASP A 1 391 ? -28.939 4.593 22.157 1.00 82.62 391 ASP A N 1
ATOM 3062 C CA . ASP A 1 391 ? -30.341 4.313 21.847 1.00 82.62 391 ASP A CA 1
ATOM 3063 C C . ASP A 1 391 ? -30.516 2.846 21.441 1.00 82.62 391 ASP A C 1
ATOM 3065 O O . ASP A 1 391 ? -31.431 2.175 21.916 1.00 82.62 391 ASP A O 1
ATOM 3069 N N . ILE A 1 392 ? -29.594 2.304 20.639 1.00 79.75 392 ILE A N 1
ATOM 3070 C CA . ILE A 1 392 ? -29.620 0.894 20.238 1.00 79.75 392 ILE A CA 1
ATOM 3071 C C . ILE A 1 392 ? -29.351 -0.044 21.411 1.00 79.75 392 ILE A C 1
ATOM 3073 O O . ILE A 1 392 ? -30.002 -1.084 21.500 1.00 79.75 392 ILE A O 1
ATOM 3077 N N . GLU A 1 393 ? -28.402 0.280 22.286 1.00 75.44 393 GLU A N 1
ATOM 3078 C CA . GLU A 1 393 ? -28.046 -0.549 23.442 1.00 75.44 393 GLU A CA 1
ATOM 3079 C C . GLU A 1 393 ? -29.126 -0.532 24.534 1.00 75.44 393 GLU A C 1
ATOM 3081 O O . GLU A 1 393 ? -29.339 -1.552 25.191 1.00 75.44 393 GLU A O 1
ATOM 3086 N N . ASN A 1 394 ? -29.838 0.588 24.695 1.00 78.25 394 ASN A N 1
ATOM 3087 C CA . ASN A 1 394 ? -30.864 0.765 25.727 1.00 78.25 394 ASN A CA 1
ATOM 3088 C C . ASN A 1 394 ? -32.300 0.495 25.240 1.00 78.25 394 ASN A C 1
ATOM 3090 O O . ASN A 1 394 ? -33.222 0.435 26.059 1.00 78.25 394 ASN A O 1
ATOM 3094 N N . ALA A 1 395 ? -32.521 0.328 23.933 1.00 83.19 395 ALA A N 1
ATOM 3095 C CA . ALA A 1 395 ? -33.838 0.027 23.383 1.00 83.19 395 ALA A CA 1
ATOM 3096 C C . ALA A 1 395 ? -34.356 -1.356 23.815 1.00 83.19 395 ALA A C 1
ATOM 3098 O O . ALA A 1 395 ? -33.632 -2.353 23.865 1.00 83.19 395 ALA A O 1
ATOM 3099 N N . GLN A 1 396 ? -35.664 -1.431 24.072 1.00 83.19 396 GLN A N 1
ATOM 3100 C CA . GLN A 1 396 ? -36.361 -2.702 24.256 1.00 83.19 396 GLN A CA 1
ATOM 3101 C C . GLN A 1 396 ? -36.793 -3.255 22.898 1.00 83.19 396 GLN A C 1
ATOM 3103 O O . GLN A 1 396 ? -37.654 -2.687 22.228 1.00 83.19 396 GLN A O 1
ATOM 3108 N N . TYR A 1 397 ? -36.215 -4.388 22.506 1.00 83.94 397 TYR A N 1
ATOM 3109 C CA . TYR A 1 397 ? -36.553 -5.070 21.259 1.00 83.94 397 TYR A CA 1
ATOM 3110 C C . TYR A 1 397 ? -37.539 -6.209 21.498 1.00 83.94 397 TYR A C 1
ATOM 3112 O O . TYR A 1 397 ? -37.453 -6.922 22.496 1.00 83.94 397 TYR A O 1
ATOM 3120 N N . ALA A 1 398 ? -38.454 -6.402 20.546 1.00 80.88 398 ALA A N 1
ATOM 3121 C CA . ALA A 1 398 ? -39.434 -7.483 20.596 1.00 80.88 398 ALA A CA 1
ATOM 3122 C C . ALA A 1 398 ? -38.792 -8.876 20.440 1.00 80.88 398 ALA A C 1
ATOM 3124 O O . ALA A 1 398 ? -39.279 -9.842 21.024 1.00 80.88 398 ALA A O 1
ATOM 3125 N N . ASP A 1 399 ? -37.704 -8.980 19.667 1.00 78.38 399 ASP A N 1
ATOM 3126 C CA . ASP A 1 399 ? -36.964 -10.220 19.423 1.00 78.38 399 ASP A CA 1
ATOM 3127 C C . ASP A 1 399 ? -35.506 -9.959 18.981 1.00 78.38 399 ASP A C 1
ATOM 3129 O O . ASP A 1 399 ? -35.085 -8.821 18.750 1.00 78.38 399 ASP A O 1
ATOM 3133 N N . LEU A 1 400 ? -34.722 -11.036 18.848 1.00 68.62 400 LEU A N 1
ATOM 3134 C CA . LEU A 1 400 ? -33.322 -10.992 18.405 1.00 68.62 400 LEU A CA 1
ATOM 3135 C C . LEU A 1 400 ? -33.169 -10.492 16.957 1.00 68.62 400 LEU A C 1
ATOM 3137 O O . LEU A 1 400 ? -32.154 -9.886 16.621 1.00 68.62 400 LEU A O 1
ATOM 3141 N N . THR A 1 401 ? -34.156 -10.722 16.091 1.00 75.44 401 THR A N 1
ATOM 3142 C CA . THR A 1 401 ? -34.118 -10.268 14.695 1.00 75.44 401 THR A CA 1
ATOM 3143 C C . THR A 1 401 ? -34.195 -8.744 14.613 1.00 75.44 401 THR A C 1
ATOM 3145 O O . THR A 1 401 ? -33.478 -8.142 13.814 1.00 75.44 401 THR A O 1
ATOM 3148 N N . ALA A 1 402 ? -35.001 -8.110 15.464 1.00 74.50 402 ALA A N 1
ATOM 3149 C CA . ALA A 1 402 ? -35.077 -6.659 15.584 1.00 74.50 402 ALA A CA 1
ATOM 3150 C C . ALA A 1 402 ? -33.758 -6.055 16.100 1.00 74.50 402 ALA A C 1
ATOM 3152 O O . ALA A 1 402 ? -33.303 -5.052 15.552 1.00 74.50 402 ALA A O 1
ATOM 3153 N N . VAL A 1 403 ? -33.096 -6.706 17.069 1.00 71.38 403 VAL A N 1
ATOM 3154 C CA . VAL A 1 403 ? -31.759 -6.300 17.555 1.00 71.38 403 VAL A CA 1
ATOM 3155 C C . VAL A 1 403 ? -30.727 -6.345 16.427 1.00 71.38 403 VAL A C 1
ATOM 3157 O O . VAL A 1 403 ? -29.965 -5.398 16.237 1.00 71.38 403 VAL A O 1
ATOM 3160 N N . LEU A 1 404 ? -30.685 -7.451 15.675 1.00 67.50 404 LEU A N 1
ATOM 3161 C CA . LEU A 1 404 ? -29.716 -7.633 14.592 1.00 67.50 404 LEU A CA 1
ATOM 3162 C C . LEU A 1 404 ? -29.922 -6.610 13.472 1.00 67.50 404 LEU A C 1
ATOM 3164 O O . LEU A 1 404 ? -28.942 -6.035 13.013 1.00 67.50 404 LEU A O 1
ATOM 3168 N N . LYS A 1 405 ? -31.175 -6.318 13.098 1.00 75.38 405 LYS A N 1
ATOM 3169 C CA . LYS A 1 405 ? -31.488 -5.278 12.106 1.00 75.38 405 LYS A CA 1
ATOM 3170 C C . LYS A 1 405 ? -31.055 -3.885 12.557 1.00 75.38 405 LYS A C 1
ATOM 3172 O O . LYS A 1 405 ? -30.442 -3.177 11.770 1.00 75.38 405 LYS A O 1
ATOM 3177 N N . ALA A 1 406 ? -31.324 -3.506 13.808 1.00 73.25 406 ALA A N 1
ATOM 3178 C CA . ALA A 1 406 ? -30.910 -2.203 14.334 1.00 73.25 406 ALA A CA 1
ATOM 3179 C C . ALA A 1 406 ? -29.378 -2.056 14.361 1.00 73.25 406 ALA A C 1
ATOM 3181 O O . ALA A 1 406 ? -28.839 -1.018 13.985 1.00 73.25 406 ALA A O 1
ATOM 3182 N N . ARG A 1 407 ? -28.660 -3.125 14.734 1.00 71.12 407 ARG A N 1
ATOM 3183 C CA . ARG A 1 407 ? -27.190 -3.160 14.694 1.00 71.12 407 ARG A CA 1
ATOM 3184 C C . ARG A 1 407 ? -26.633 -3.118 13.274 1.00 71.12 407 ARG A C 1
ATOM 3186 O O . ARG A 1 407 ? -25.622 -2.463 13.052 1.00 71.12 407 ARG A O 1
ATOM 3193 N N . GLU A 1 408 ? -27.269 -3.801 12.327 1.00 69.12 408 GLU A N 1
ATOM 3194 C CA . GLU A 1 408 ? -26.879 -3.786 10.913 1.00 69.12 408 GLU A CA 1
ATOM 3195 C C . GLU A 1 408 ? -27.119 -2.408 10.280 1.00 69.12 408 GLU A C 1
ATOM 3197 O O . GLU A 1 408 ? -26.273 -1.909 9.541 1.00 69.12 408 GLU A O 1
ATOM 3202 N N . GLU A 1 409 ? -28.225 -1.748 10.627 1.00 74.75 409 GLU A N 1
ATOM 3203 C CA . GLU A 1 409 ? -28.519 -0.383 10.193 1.00 74.75 409 GLU A CA 1
ATOM 3204 C C . GLU A 1 409 ? -27.504 0.616 10.762 1.00 74.75 409 GLU A C 1
ATOM 3206 O O . GLU A 1 409 ? -26.923 1.384 9.996 1.00 74.75 409 GLU A O 1
ATOM 3211 N N . TYR A 1 410 ? -27.173 0.519 12.054 1.00 70.69 410 TYR A N 1
ATOM 3212 C CA . TYR A 1 410 ? -26.099 1.309 12.664 1.00 70.69 410 TYR A CA 1
ATOM 3213 C C . TYR A 1 410 ? -24.726 1.023 12.062 1.00 70.69 410 TYR A C 1
ATOM 3215 O O . TYR A 1 410 ? -23.973 1.954 11.805 1.00 70.69 410 TYR A O 1
ATOM 3223 N N . ALA A 1 411 ? -24.395 -0.232 11.761 1.00 60.50 411 ALA A N 1
ATOM 3224 C CA . ALA A 1 411 ? -23.154 -0.555 11.059 1.00 60.50 411 ALA A CA 1
ATOM 3225 C C . ALA A 1 411 ? -23.093 0.096 9.664 1.00 60.50 411 ALA A C 1
ATOM 3227 O O . ALA A 1 411 ? -22.008 0.361 9.153 1.00 60.50 411 ALA A O 1
ATOM 3228 N N . ARG A 1 412 ? -24.249 0.390 9.053 1.00 64.00 412 ARG A N 1
ATOM 3229 C CA . ARG A 1 412 ? -24.347 1.045 7.745 1.00 64.00 412 ARG A CA 1
ATOM 3230 C C . ARG A 1 412 ? -24.344 2.572 7.815 1.00 64.00 412 ARG A C 1
ATOM 3232 O O . ARG A 1 412 ? -23.860 3.206 6.884 1.00 64.00 412 ARG A O 1
ATOM 3239 N N . THR A 1 413 ? -24.930 3.162 8.857 1.00 68.19 413 THR A N 1
ATOM 3240 C CA . THR A 1 413 ? -25.108 4.623 8.994 1.00 68.19 413 THR A CA 1
ATOM 3241 C C . THR A 1 413 ? -24.184 5.269 10.024 1.00 68.19 413 THR A C 1
ATOM 3243 O O . THR A 1 413 ? -24.065 6.489 10.052 1.00 68.19 413 THR A O 1
ATOM 3246 N N . GLY A 1 414 ? -23.554 4.470 10.883 1.00 63.31 414 GLY A N 1
ATOM 3247 C CA . GLY A 1 414 ? -22.661 4.906 11.957 1.00 63.31 414 GLY A CA 1
ATOM 3248 C C . GLY A 1 414 ? -21.226 5.171 11.500 1.00 63.31 414 GLY A C 1
ATOM 3249 O O . GLY A 1 414 ? -20.454 5.762 12.251 1.00 63.31 414 GLY A O 1
ATOM 3250 N N . VAL A 1 415 ? -20.872 4.800 10.266 1.00 68.12 415 VAL A N 1
ATOM 3251 C CA . VAL A 1 415 ? -19.564 5.105 9.667 1.00 68.12 415 VAL A CA 1
ATOM 3252 C C . VAL A 1 415 ? -19.472 6.604 9.378 1.00 68.12 415 VAL A C 1
ATOM 3254 O O . VAL A 1 415 ? -20.457 7.235 8.988 1.00 68.12 415 VAL A O 1
ATOM 3257 N N . PHE A 1 416 ? -18.306 7.193 9.617 1.00 71.19 416 PHE A N 1
ATOM 3258 C CA . PHE A 1 416 ? -18.025 8.579 9.250 1.00 71.19 416 PHE A CA 1
ATOM 3259 C C . PHE A 1 416 ? -17.896 8.711 7.733 1.00 71.19 416 PHE A C 1
ATOM 3261 O O . PHE A 1 416 ? -17.244 7.888 7.089 1.00 71.19 416 PHE A O 1
ATOM 3268 N N . ASP A 1 417 ? -18.522 9.735 7.159 1.00 75.44 417 ASP A N 1
ATOM 3269 C CA . ASP A 1 417 ? -18.330 10.037 5.745 1.00 75.44 417 ASP A CA 1
ATOM 3270 C C . ASP A 1 417 ? -16.950 10.672 5.485 1.00 75.44 417 ASP A C 1
ATOM 3272 O O . ASP A 1 417 ? -16.203 11.022 6.402 1.00 75.44 417 ASP A O 1
ATOM 3276 N N . THR A 1 418 ? -16.587 10.818 4.209 1.00 68.88 418 THR A N 1
ATOM 3277 C CA . THR A 1 418 ? -15.274 11.334 3.796 1.00 68.88 418 THR A CA 1
ATOM 3278 C C . THR A 1 418 ? -14.998 12.758 4.292 1.00 68.88 418 THR A C 1
ATOM 3280 O O . THR A 1 418 ? -13.845 13.098 4.576 1.00 68.88 418 THR A O 1
ATOM 3283 N N . ASP A 1 419 ? -16.026 13.603 4.395 1.00 76.12 419 ASP A N 1
ATOM 3284 C CA . ASP A 1 419 ? -15.887 14.990 4.836 1.00 76.12 419 ASP A CA 1
ATOM 3285 C C . ASP A 1 419 ? -15.761 15.069 6.361 1.00 76.12 419 ASP A C 1
ATOM 3287 O O . ASP A 1 419 ? -14.930 15.826 6.866 1.00 76.12 419 ASP A O 1
ATOM 3291 N N . GLU A 1 420 ? -16.520 14.251 7.092 1.00 78.50 420 GLU A N 1
ATOM 3292 C CA . GLU A 1 420 ? -16.405 14.083 8.542 1.00 78.50 420 GLU A CA 1
ATOM 3293 C C . GLU A 1 420 ? -15.025 13.537 8.929 1.00 78.50 420 GLU A C 1
ATOM 3295 O O . GLU A 1 420 ? -14.357 14.107 9.794 1.00 78.50 420 GLU A O 1
ATOM 3300 N N . ASN A 1 421 ? -14.563 12.490 8.240 1.00 68.00 421 ASN A N 1
ATOM 3301 C CA . ASN A 1 421 ? -13.235 11.902 8.413 1.00 68.00 421 ASN A CA 1
ATOM 3302 C C . ASN A 1 421 ? -12.124 12.928 8.177 1.00 68.00 421 ASN A C 1
ATOM 3304 O O . ASN A 1 421 ? -11.178 13.024 8.960 1.00 68.00 421 ASN A O 1
ATOM 3308 N N . ARG A 1 422 ? -12.249 13.744 7.125 1.00 70.81 422 ARG A N 1
ATOM 3309 C CA . ARG A 1 422 ? -11.306 14.835 6.851 1.00 70.81 422 ARG A CA 1
ATOM 3310 C C . ARG A 1 422 ? -11.346 15.908 7.940 1.00 70.81 422 ARG A C 1
ATOM 3312 O O . ARG A 1 422 ? -10.296 16.341 8.401 1.00 70.81 422 ARG A O 1
ATOM 3319 N N . ALA A 1 423 ? -12.535 16.306 8.388 1.00 76.38 423 ALA A N 1
ATOM 3320 C CA . ALA A 1 423 ? -12.683 17.311 9.436 1.00 76.38 423 ALA A CA 1
ATOM 3321 C C . ALA A 1 423 ? -12.083 16.851 10.776 1.00 76.38 423 ALA A C 1
ATOM 3323 O O . ALA A 1 423 ? -11.482 17.659 11.483 1.00 76.38 423 ALA A O 1
ATOM 3324 N N . ILE A 1 424 ? -12.215 15.565 11.120 1.00 75.00 424 ILE A N 1
ATOM 3325 C CA . ILE A 1 424 ? -11.586 14.971 12.307 1.00 75.00 424 ILE A CA 1
ATOM 3326 C C . ILE A 1 424 ? -10.061 14.967 12.159 1.00 75.00 424 ILE A C 1
ATOM 3328 O O . ILE A 1 424 ? -9.364 15.436 13.059 1.00 75.00 424 ILE A O 1
ATOM 3332 N N . ASP A 1 425 ? -9.543 14.514 11.020 1.00 70.44 425 ASP A N 1
ATOM 3333 C CA . ASP A 1 425 ? -8.105 14.464 10.729 1.00 70.44 425 ASP A CA 1
ATOM 3334 C C . ASP A 1 425 ? -7.434 15.853 10.813 1.00 70.44 425 ASP A C 1
ATOM 3336 O O . ASP A 1 425 ? -6.383 16.017 11.433 1.00 70.44 425 ASP A O 1
ATOM 3340 N N . GLU A 1 426 ? -8.088 16.886 10.278 1.00 73.94 426 GLU A N 1
ATOM 3341 C CA . GLU A 1 426 ? -7.569 18.263 10.230 1.00 73.94 426 GLU A CA 1
ATOM 3342 C C . GLU A 1 426 ? -7.763 19.054 11.538 1.00 73.94 426 GLU A C 1
ATOM 3344 O O . GLU A 1 426 ? -7.226 20.152 11.696 1.00 73.94 426 GLU A O 1
ATOM 3349 N N . SER A 1 427 ? -8.517 18.520 12.501 1.00 75.19 427 SER A N 1
ATOM 3350 C CA . SER A 1 427 ? -8.906 19.248 13.718 1.00 75.19 427 SER A CA 1
ATOM 3351 C C . SER A 1 427 ? -7.812 19.369 14.787 1.00 75.19 427 SER A C 1
ATOM 3353 O O . SER A 1 427 ? -7.993 20.100 15.763 1.00 75.19 427 SER A O 1
ATOM 3355 N N . GLY A 1 428 ? -6.689 18.661 14.624 1.00 74.94 428 GLY A N 1
ATOM 3356 C CA . GLY A 1 428 ? -5.582 18.663 15.587 1.00 74.94 428 GLY A CA 1
ATOM 3357 C C . GLY A 1 428 ? -5.894 17.944 16.906 1.00 74.94 428 GLY A C 1
ATOM 3358 O O . GLY A 1 428 ? -5.242 18.211 17.911 1.00 74.94 428 GLY A O 1
ATOM 3359 N N . ILE A 1 429 ? -6.898 17.056 16.921 1.00 79.88 429 ILE A N 1
ATOM 3360 C CA . ILE A 1 429 ? -7.272 16.259 18.105 1.00 79.88 429 ILE A CA 1
ATOM 3361 C C . ILE A 1 429 ? -6.145 15.323 18.519 1.00 79.88 429 ILE A C 1
ATOM 3363 O O . ILE A 1 429 ? -5.829 15.200 19.702 1.00 79.88 429 ILE A O 1
ATOM 3367 N N . PHE A 1 430 ? -5.553 14.662 17.534 1.00 74.50 430 PHE A N 1
ATOM 3368 C CA . PHE A 1 430 ? -4.508 13.684 17.748 1.00 74.50 430 PHE A CA 1
ATOM 3369 C C . PHE A 1 430 ? -3.163 14.399 17.895 1.00 74.50 430 PHE A C 1
ATOM 3371 O O . PHE A 1 430 ? -2.708 15.013 16.923 1.00 74.50 430 PHE A O 1
ATOM 3378 N N . PRO A 1 431 ? -2.538 14.376 19.090 1.00 74.00 431 PRO A N 1
ATOM 3379 C CA . PRO A 1 431 ? -1.182 14.873 19.241 1.00 74.00 431 PRO A CA 1
ATOM 3380 C C . PRO A 1 431 ? -0.220 13.960 18.475 1.00 74.00 431 PRO A C 1
ATOM 3382 O O . PRO A 1 431 ? -0.551 12.817 18.152 1.00 74.00 431 PRO A O 1
ATOM 3385 N N . VAL A 1 432 ? 0.971 14.480 18.179 1.00 72.25 432 VAL A N 1
ATOM 3386 C CA . VAL A 1 432 ? 2.003 13.699 17.494 1.00 72.25 432 VAL A CA 1
ATOM 3387 C C . VAL A 1 432 ? 2.517 12.616 18.436 1.00 72.25 432 VAL A C 1
ATOM 3389 O O . VAL A 1 432 ? 3.156 12.934 19.434 1.00 72.25 432 VAL A O 1
ATOM 3392 N N . LEU A 1 433 ? 2.240 11.367 18.089 1.00 65.00 433 LEU A N 1
ATOM 3393 C CA . LEU A 1 433 ? 2.821 10.159 18.651 1.00 65.00 433 LEU A CA 1
ATOM 3394 C C . LEU A 1 433 ? 4.288 10.061 18.250 1.00 65.00 433 LEU A C 1
ATOM 3396 O O . LEU A 1 433 ? 4.608 10.046 17.061 1.00 65.00 433 LEU A O 1
ATOM 3400 N N . LYS A 1 434 ? 5.165 9.969 19.243 1.00 66.69 434 LYS A N 1
ATOM 3401 C CA . LYS A 1 434 ? 6.600 9.744 19.077 1.00 66.69 434 LYS A CA 1
ATOM 3402 C C . LYS A 1 434 ? 6.965 8.343 19.530 1.00 66.69 434 LYS A C 1
ATOM 3404 O O . LYS A 1 434 ? 6.280 7.733 20.345 1.00 66.69 434 LYS A O 1
ATOM 3409 N N . ASP A 1 435 ? 8.127 7.872 19.095 1.00 58.69 435 ASP A N 1
ATOM 3410 C CA . ASP A 1 435 ? 8.625 6.545 19.471 1.00 58.69 435 ASP A CA 1
ATOM 3411 C C . ASP A 1 435 ? 8.776 6.339 20.988 1.00 58.69 435 ASP A C 1
ATOM 3413 O O . ASP A 1 435 ? 8.608 5.224 21.475 1.00 58.69 435 ASP A O 1
ATOM 3417 N N . GLY A 1 436 ? 9.052 7.408 21.744 1.00 56.12 436 GLY A N 1
ATOM 3418 C CA . GLY A 1 436 ? 9.146 7.361 23.208 1.00 56.12 436 GLY A CA 1
ATOM 3419 C C . GLY A 1 436 ? 7.802 7.197 23.927 1.00 56.12 436 GLY A C 1
ATOM 3420 O O . GLY A 1 436 ? 7.783 6.667 25.032 1.00 56.12 436 GLY A O 1
ATOM 3421 N N . ASP A 1 437 ? 6.688 7.580 23.296 1.00 52.66 437 ASP A N 1
ATOM 3422 C CA . ASP A 1 437 ? 5.342 7.482 23.889 1.00 52.66 437 ASP A CA 1
ATOM 3423 C C . ASP A 1 437 ? 4.823 6.034 23.898 1.00 52.66 437 ASP A C 1
ATOM 3425 O O . ASP A 1 437 ? 3.823 5.713 24.530 1.00 52.66 437 ASP A O 1
ATOM 3429 N N . ALA A 1 438 ? 5.500 5.149 23.167 1.00 48.88 438 ALA A N 1
ATOM 3430 C CA . ALA A 1 438 ? 5.159 3.743 23.018 1.00 48.88 438 ALA A CA 1
ATOM 3431 C C . ALA A 1 438 ? 5.741 2.843 24.129 1.00 48.88 438 ALA A C 1
ATOM 3433 O O . ALA A 1 438 ? 5.427 1.650 24.188 1.00 48.88 438 ALA A O 1
ATOM 3434 N N . GLU A 1 439 ? 6.631 3.391 24.966 1.00 41.06 439 GLU A N 1
ATOM 3435 C CA . GLU A 1 439 ? 7.265 2.688 26.089 1.00 41.06 439 GLU A CA 1
ATOM 3436 C C . GLU A 1 439 ? 6.494 2.845 27.423 1.00 41.06 439 GLU A C 1
ATOM 3438 O O . GLU A 1 439 ? 6.843 2.161 28.390 1.00 41.06 439 GLU A O 1
ATOM 3443 N N . GLU A 1 440 ? 5.450 3.689 27.469 1.00 33.94 440 GLU A N 1
ATOM 3444 C CA . GLU A 1 440 ? 4.528 3.914 28.607 1.00 33.94 440 GLU A CA 1
ATOM 3445 C C . GLU A 1 440 ? 3.208 3.138 28.464 1.00 33.94 440 GLU A C 1
ATOM 3447 O O . GLU A 1 440 ? 2.689 2.675 29.511 1.00 33.94 440 GLU A O 1
#

Radius of gyration: 24.38 Å; chains: 1; bounding box: 75×57×55 Å

Secondary structure (DSSP, 8-state):
--EETTEEP-B--EEEES-B--BSS-HHHHHHHT-TT--SB-HHHHHHTSPPPTTB--EEEEEESS---TTS-B-PPP-SS-EEEEEESS-HHHHH--PPTTGGG--SSGGG-THHHHHHHHHHHHHHTT--PPPGGGS-HHHHHHT---HHHHHHHHHHHHHHHHHHHHHHHTTT-S----TTT---HHHHHHHHHHHHHHHHHHHS-SSTTS--GGGGS-SS---HHHHHHHHHHHHHHHHHHHHHHTS-TT--HHHHHHHHHH--PPPPS----THHHHHHHHTTSHHHHHHHHHHHHHHTTSS----SHHHHHHHHTPPP----SS-----SHHHHHHHHHHHHHHHHTT----HHHHHHHHHHHHS-GGGHHHHHHHHHHHHHHHHHHH---SSHHHHHHHHHHHHHHSSPPHHHHHHHHHTT-S----GGGG--

Sequence (440 aa):
MAKCDGLPVRIGFLGLFECVASVGLADSARRAAGLPMADGHFAWAAEVRKTLPPEVRRVVHMLAAHEQRLNFPLTRIQADCPHTEIVYPGMHSDVGGGYGLGTQGRSPSDGELLSQAALLHMHKAARIAGVPLLDPLRMRGDLLKDYALDKDLAASWNFYMRQASADHLAEQTSRGTGLPAPLQDCRSHDALVRLHMRLYYDFRRAHLGPTPGNRPGFWIWPKASPNAQEREDIDSYNALLLGDVRRLGSIKPDLPCNHLLGEMLARRPPMPPAMPHPSQRQLPRQLMRAQDQEWMAWALDVMQGKRRVDGDGHYYLIGRYMHDSLAGFYLLGYTTREEKSETLLALVEKKARGEALNAHEAEVVTNYNRISPTNAAVKKAIQKRIDDKNDIENAQYADLTAVLKAREEYARTGVFDTDENRAIDESGIFPVLKDGDAEE